Protein AF-R6CJ57-F1 (afdb_monomer)

Secondary structure (DSSP, 8-state):
--GGGGTSTT---SS------------PPPP------HHHHHHHHHHHHHHHHHHHT-SSHHHHHHHTT-TTSHHHHHHHHHHHHTT----HHHHHHHHHHHHHHHHTSTT---THHHHHHHHHHHHH-GGGGGGGGGGGS---TT--HHHHHHHHHHHHHTT---HHHHHHHHHT--TTS-B-SSS-BHHHHHHHHTTSPTT-HHHHHHHHHHHHHHHH-S---HHHHHHHHHHHHHTT--TTT-GGGB-TTS-BHHHHHHTTB-TTSSEESSTTS-EEHHHHHHHHHHHHHHTTSSSSS---SSS------TT-SS-TT-S---HHHHHHHHH-SS--STTHHHHHHHHHHHHHH---HHHHHHHHHHHHHHHHHHHHHHHHHHHHHHHT-SGGG--GGGHHHHHHHHHHHHTS-HHHHHTSTTHHHHHHHHHHHHHHHHHHHHHHHHHHHHHHHHHHHHHHHHHHHHTT--

Structure (mmCIF, N/CA/C/O backbone):
data_AF-R6CJ57-F1
#
_entry.id   AF-R6CJ57-F1
#
loop_
_atom_site.group_PDB
_atom_site.id
_atom_site.type_symbol
_atom_site.label_atom_id
_atom_site.label_alt_id
_atom_site.label_comp_id
_atom_site.label_asym_id
_atom_site.label_entity_id
_atom_site.label_seq_id
_atom_site.pdbx_PDB_ins_code
_atom_site.Cartn_x
_atom_site.Cartn_y
_atom_site.Cartn_z
_atom_site.occupancy
_atom_site.B_iso_or_equiv
_atom_site.auth_seq_id
_atom_site.auth_comp_id
_atom_site.auth_asym_id
_atom_site.auth_atom_id
_atom_site.pdbx_PDB_model_num
ATOM 1 N N . MET A 1 1 ? 43.548 1.171 13.199 1.00 43.72 1 MET A N 1
ATOM 2 C CA . MET A 1 1 ? 42.615 2.238 13.620 1.00 43.72 1 MET A CA 1
ATOM 3 C C . MET A 1 1 ? 42.937 3.503 12.840 1.00 43.72 1 MET A C 1
ATOM 5 O O . MET A 1 1 ? 43.920 4.158 13.150 1.00 43.72 1 MET A O 1
ATOM 9 N N . THR A 1 2 ? 42.106 3.842 11.859 1.00 22.89 2 THR A N 1
ATOM 10 C CA . THR A 1 2 ? 41.830 5.232 11.476 1.00 22.89 2 THR A CA 1
ATOM 11 C C . THR A 1 2 ? 40.309 5.384 11.468 1.00 22.89 2 THR A C 1
ATOM 13 O O . THR A 1 2 ? 39.553 4.530 11.001 1.00 22.89 2 THR A O 1
ATOM 16 N N . PHE A 1 3 ? 39.872 6.419 12.172 1.00 23.36 3 PHE A N 1
ATOM 17 C CA . PHE A 1 3 ? 38.553 6.607 12.779 1.00 23.36 3 PHE A CA 1
ATOM 18 C C . PHE A 1 3 ? 37.442 6.925 11.758 1.00 23.36 3 PHE A C 1
ATOM 20 O O . PHE A 1 3 ? 36.284 7.021 12.134 1.00 23.36 3 PHE A O 1
ATOM 27 N N . ALA A 1 4 ? 37.757 6.994 10.460 1.00 20.59 4 ALA A N 1
ATOM 28 C CA . ALA A 1 4 ? 36.766 7.021 9.378 1.00 20.59 4 ALA A CA 1
ATOM 29 C C . ALA A 1 4 ? 35.834 5.788 9.409 1.00 20.59 4 ALA A C 1
ATOM 31 O O . ALA A 1 4 ? 34.652 5.893 9.102 1.00 20.59 4 ALA A O 1
ATOM 32 N N . SER A 1 5 ? 36.317 4.662 9.951 1.00 23.30 5 SER A N 1
ATOM 33 C CA . SER A 1 5 ? 35.503 3.477 10.295 1.00 23.30 5 SER A CA 1
ATOM 34 C C . SER A 1 5 ? 34.461 3.707 11.409 1.00 23.30 5 SER A C 1
ATOM 36 O O . SER A 1 5 ? 33.632 2.838 11.669 1.00 23.30 5 SER A O 1
ATOM 38 N N . LYS A 1 6 ? 34.481 4.877 12.062 1.00 25.48 6 LYS A N 1
ATOM 39 C CA . LYS A 1 6 ? 33.491 5.350 13.043 1.00 25.48 6 LYS A CA 1
ATOM 40 C C . LYS A 1 6 ? 32.608 6.490 12.509 1.00 25.48 6 LYS A C 1
ATOM 42 O O . LYS A 1 6 ? 31.721 6.913 13.237 1.00 25.48 6 LYS A O 1
ATOM 47 N N . PHE A 1 7 ? 32.817 6.967 11.273 1.00 21.14 7 PHE A N 1
ATOM 48 C CA . PHE A 1 7 ? 32.106 8.131 10.717 1.00 21.14 7 PHE A CA 1
ATOM 49 C C . PHE A 1 7 ? 31.040 7.790 9.660 1.00 21.14 7 PHE A C 1
ATOM 51 O O . PHE A 1 7 ? 30.180 8.619 9.411 1.00 21.14 7 PHE A O 1
ATOM 58 N N . LEU A 1 8 ? 31.018 6.576 9.092 1.00 22.97 8 LEU A N 1
ATOM 59 C CA . LEU A 1 8 ? 29.958 6.175 8.141 1.00 22.97 8 LEU A CA 1
ATOM 60 C C . LEU A 1 8 ? 28.956 5.151 8.696 1.00 22.97 8 LEU A C 1
ATOM 62 O O . LEU A 1 8 ? 27.883 4.969 8.144 1.00 22.97 8 LEU A O 1
ATOM 66 N N . ARG A 1 9 ? 29.209 4.643 9.910 1.00 28.00 9 ARG A N 1
ATOM 67 C CA . ARG A 1 9 ? 28.151 4.130 10.807 1.00 28.00 9 ARG A CA 1
ATOM 68 C C . ARG A 1 9 ? 27.231 5.251 11.332 1.00 28.00 9 ARG A C 1
ATOM 70 O O . ARG A 1 9 ? 26.404 5.014 12.201 1.00 28.00 9 ARG A O 1
ATOM 77 N N . PHE A 1 10 ? 27.419 6.473 10.826 1.00 25.41 10 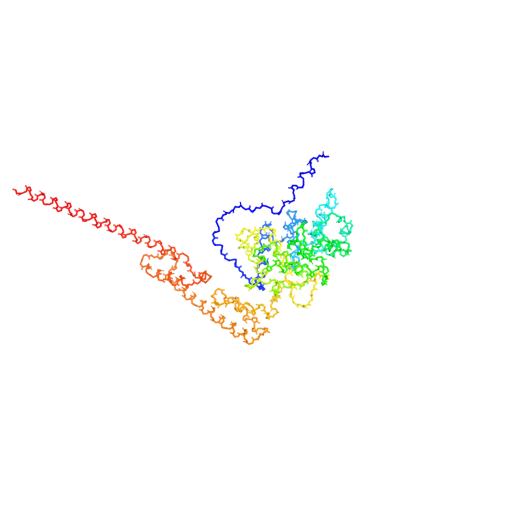PHE A N 1
ATOM 78 C CA . PHE A 1 10 ? 26.680 7.689 11.153 1.00 25.41 10 PHE A CA 1
ATOM 79 C C . PHE A 1 10 ? 25.596 8.029 10.111 1.00 25.41 10 PHE A C 1
ATOM 81 O O . PHE A 1 10 ? 24.883 9.005 10.295 1.00 25.41 10 PHE A O 1
ATOM 88 N N . PHE A 1 11 ? 25.437 7.215 9.058 1.00 23.22 11 PHE A N 1
ATOM 89 C CA . PHE A 1 11 ? 24.311 7.298 8.116 1.00 23.22 11 PHE A CA 1
ATOM 90 C C . PHE A 1 11 ? 23.449 6.020 8.119 1.00 23.22 11 PHE A C 1
ATOM 92 O O . PHE A 1 11 ? 22.852 5.648 7.122 1.00 23.22 11 PHE A O 1
ATOM 99 N N . CYS A 1 12 ? 23.322 5.375 9.285 1.00 24.44 12 CYS A N 1
ATOM 100 C CA . CYS A 1 12 ? 22.203 4.472 9.596 1.00 24.44 12 CYS A CA 1
ATOM 101 C C . CYS A 1 12 ? 20.940 5.260 10.014 1.00 24.44 12 CYS A C 1
ATOM 103 O O . CYS A 1 12 ? 20.243 4.858 10.937 1.00 24.44 12 CYS A O 1
ATOM 105 N N . ALA A 1 13 ? 20.667 6.413 9.401 1.00 23.84 13 ALA A N 1
ATOM 106 C CA . ALA A 1 13 ? 19.527 7.252 9.764 1.00 23.84 13 ALA A CA 1
ATOM 107 C C . ALA A 1 13 ? 19.061 8.077 8.558 1.00 23.84 13 ALA A C 1
ATOM 109 O O . ALA A 1 13 ? 19.409 9.247 8.423 1.00 23.84 13 ALA A O 1
ATOM 110 N N . ALA A 1 14 ? 18.276 7.453 7.680 1.00 25.05 14 ALA A N 1
ATOM 111 C CA . ALA A 1 14 ? 17.313 8.164 6.835 1.00 25.05 14 ALA A CA 1
ATOM 112 C C . ALA A 1 14 ? 15.854 7.797 7.179 1.00 25.05 14 ALA A C 1
ATOM 114 O O . ALA A 1 14 ? 14.934 8.290 6.545 1.00 25.05 14 ALA A O 1
ATOM 115 N N . ALA A 1 15 ? 15.632 7.019 8.242 1.00 27.25 15 ALA A N 1
ATOM 116 C CA . ALA A 1 15 ? 14.338 6.869 8.895 1.00 27.25 15 ALA A CA 1
ATOM 117 C C . ALA A 1 15 ? 14.574 6.847 10.414 1.00 27.25 15 ALA A C 1
ATOM 119 O O . ALA A 1 15 ? 15.474 6.158 10.888 1.00 27.25 15 ALA A O 1
ATOM 120 N N . MET A 1 16 ? 13.791 7.633 11.156 1.00 27.78 16 MET A N 1
ATOM 121 C CA . MET A 1 16 ? 13.865 7.900 12.604 1.00 27.78 16 MET A CA 1
ATOM 122 C C . MET A 1 16 ? 15.003 8.816 13.097 1.00 27.78 16 MET A C 1
ATOM 124 O O . MET A 1 16 ? 16.046 8.344 13.529 1.00 27.78 16 MET A O 1
ATOM 128 N N . VAL A 1 17 ? 14.749 10.136 13.135 1.00 25.55 17 VAL A N 1
ATOM 129 C CA . VAL A 1 17 ? 14.568 10.934 14.377 1.00 25.55 17 VAL A CA 1
ATOM 130 C C . VAL A 1 17 ? 13.922 12.283 14.008 1.00 25.55 17 VAL A C 1
ATOM 132 O O . VAL A 1 17 ? 14.612 13.207 13.597 1.00 25.55 17 VAL A O 1
ATOM 135 N N . PHE A 1 18 ? 12.616 12.418 14.249 1.00 25.88 18 PHE A N 1
ATOM 136 C CA . PHE A 1 18 ? 11.999 13.635 14.798 1.00 25.88 18 PHE A CA 1
ATOM 137 C C . PHE A 1 18 ? 10.789 13.217 15.650 1.00 25.88 18 PHE A C 1
ATOM 139 O O . PHE A 1 18 ? 9.638 13.377 15.272 1.00 25.88 18 PHE A O 1
ATOM 146 N N . MET A 1 19 ? 11.060 12.665 16.836 1.00 29.03 19 MET A N 1
ATOM 147 C CA . MET A 1 19 ? 10.123 12.780 17.956 1.00 29.03 19 MET A CA 1
ATOM 148 C C . MET A 1 19 ? 10.571 13.942 18.843 1.00 29.03 19 MET A C 1
ATOM 150 O O . MET A 1 19 ? 11.764 14.094 19.107 1.00 29.03 19 MET A O 1
ATOM 154 N N . LEU A 1 20 ? 9.581 14.681 19.352 1.00 28.78 20 LEU A N 1
ATOM 155 C CA . LEU A 1 20 ? 9.639 15.790 20.317 1.00 28.78 20 LEU A CA 1
ATOM 156 C C . LEU A 1 20 ? 9.792 17.202 19.733 1.00 28.78 20 LEU A C 1
ATOM 158 O O . LEU A 1 20 ? 10.731 17.931 20.043 1.00 28.78 20 LEU A O 1
ATOM 162 N N . VAL A 1 21 ? 8.723 17.674 19.093 1.00 27.09 21 VAL A N 1
ATOM 163 C CA . VAL A 1 21 ? 8.096 18.912 19.574 1.00 27.09 21 VAL A CA 1
ATOM 164 C C . VAL A 1 21 ? 6.660 18.569 19.938 1.00 27.09 21 VAL A C 1
ATOM 166 O O . VAL A 1 21 ? 5.806 18.413 19.075 1.00 27.09 21 VAL A O 1
ATOM 169 N N . GLY A 1 22 ? 6.404 18.417 21.239 1.00 30.75 22 GLY A N 1
ATOM 170 C CA . GLY A 1 22 ? 5.052 18.420 21.780 1.00 30.75 22 GLY A CA 1
ATOM 171 C C . GLY A 1 22 ? 4.423 19.790 21.545 1.00 30.75 22 GLY A C 1
ATOM 172 O O . GLY A 1 22 ? 4.471 20.658 22.414 1.00 30.75 22 GLY A O 1
ATOM 173 N N . GLY A 1 23 ? 3.870 19.988 20.351 1.00 26.58 23 GLY A N 1
ATOM 174 C CA . GLY A 1 23 ? 2.795 20.937 20.128 1.00 26.58 23 GLY A CA 1
ATOM 175 C C . GLY A 1 23 ? 1.557 20.390 20.824 1.00 26.58 23 GLY A C 1
ATOM 176 O O . GLY A 1 23 ? 1.315 19.185 20.807 1.00 26.58 23 GLY A O 1
ATOM 177 N N . LEU A 1 24 ? 0.825 21.256 21.522 1.00 26.92 24 LEU A N 1
ATOM 178 C CA . LEU A 1 24 ? -0.419 20.891 22.185 1.00 26.92 24 LEU A CA 1
ATOM 179 C C . LEU A 1 24 ? -1.274 20.039 21.239 1.00 26.92 24 LEU A C 1
ATOM 181 O O . LEU A 1 24 ? -1.571 20.498 20.138 1.00 26.92 24 LEU A O 1
ATOM 185 N N . LYS A 1 25 ? -1.700 18.849 21.691 1.00 33.19 25 LYS A N 1
ATOM 186 C CA . LYS A 1 25 ? -2.840 18.138 21.105 1.00 33.19 25 LYS A CA 1
ATOM 187 C C . LYS A 1 25 ? -4.046 19.080 21.192 1.00 33.19 25 LYS A C 1
ATOM 189 O O . LYS A 1 25 ? -4.778 19.086 22.181 1.00 33.19 25 LYS A O 1
ATOM 194 N N . ALA A 1 26 ? -4.218 19.924 20.174 1.00 31.92 26 ALA A N 1
ATOM 195 C CA . ALA A 1 26 ? -5.546 20.248 19.697 1.00 31.92 26 ALA A CA 1
ATOM 196 C C . ALA A 1 26 ? -6.227 18.895 19.484 1.00 31.92 26 ALA A C 1
ATOM 198 O O . ALA A 1 26 ? -5.582 17.971 18.994 1.00 31.92 26 ALA A O 1
ATOM 199 N N . SER A 1 27 ? -7.449 18.745 19.986 1.00 36.41 27 SER A N 1
ATOM 200 C CA . SER A 1 27 ? -8.260 17.546 19.784 1.00 36.41 27 SER A CA 1
ATOM 201 C C . SER A 1 27 ? -8.202 17.190 18.301 1.00 36.41 27 SER A C 1
ATOM 203 O O . SER A 1 27 ? -8.811 17.902 17.509 1.00 36.41 27 SER A O 1
ATOM 205 N N . ALA A 1 28 ? -7.395 16.191 17.935 1.00 41.31 28 ALA A N 1
ATOM 206 C CA . ALA A 1 28 ? -7.261 15.772 16.554 1.00 41.31 28 ALA A CA 1
ATOM 207 C C . ALA A 1 28 ? -8.628 15.231 16.152 1.00 41.31 28 ALA A C 1
ATOM 209 O O . ALA A 1 28 ? -9.191 14.387 16.852 1.00 41.31 28 ALA A O 1
ATOM 210 N N . GLU A 1 29 ? -9.193 15.820 15.110 1.00 51.41 29 GLU A N 1
ATOM 211 C CA . GLU A 1 29 ? -10.363 15.290 14.427 1.00 51.41 29 GLU A CA 1
ATOM 212 C C . GLU A 1 29 ? -10.039 13.839 14.051 1.00 51.41 29 GLU A C 1
ATOM 214 O O . GLU A 1 29 ? -8.925 13.561 13.592 1.00 51.41 29 GLU A O 1
ATOM 219 N N . GLU A 1 30 ? -10.941 12.900 14.353 1.00 55.31 30 GLU A N 1
ATOM 220 C CA . GLU A 1 30 ? -10.708 11.502 13.986 1.00 55.31 30 GLU A CA 1
ATOM 221 C C . GLU A 1 30 ? -10.500 11.420 12.468 1.00 55.31 30 GLU A C 1
ATOM 223 O O . GLU A 1 30 ? -11.220 12.099 11.730 1.00 55.31 30 GLU A O 1
ATOM 228 N N . PRO A 1 31 ? -9.520 10.629 11.985 1.00 63.84 31 PRO A N 1
ATOM 229 C CA . PRO A 1 31 ? -9.289 10.490 10.560 1.00 63.84 31 PRO A CA 1
ATOM 230 C C . PRO A 1 31 ? -10.565 10.076 9.859 1.00 63.84 31 PRO A C 1
ATOM 232 O O . PRO A 1 31 ? -11.190 9.093 10.261 1.00 63.84 31 PRO A O 1
ATOM 235 N N . LYS A 1 32 ? -10.937 10.793 8.797 1.00 66.50 32 LYS A N 1
ATOM 236 C CA . LYS A 1 32 ? -12.027 10.345 7.939 1.00 66.50 32 LYS A CA 1
ATOM 237 C C . LYS A 1 32 ? -11.621 8.989 7.358 1.00 66.50 32 LYS A C 1
ATOM 239 O O . LYS A 1 32 ? -10.643 8.889 6.619 1.00 66.50 32 LYS A O 1
ATOM 244 N N . ARG A 1 33 ? -12.329 7.934 7.758 1.00 77.12 33 ARG A N 1
ATOM 245 C CA . ARG A 1 33 ? -12.137 6.573 7.252 1.00 77.12 33 ARG A CA 1
ATOM 246 C C . ARG A 1 33 ? -13.211 6.327 6.207 1.00 77.12 33 ARG A C 1
ATOM 248 O O . ARG A 1 33 ? -14.396 6.336 6.530 1.00 77.12 33 ARG A O 1
ATOM 255 N N . GLU A 1 34 ? -12.796 6.165 4.959 1.00 66.81 34 GLU A N 1
ATOM 256 C CA . GLU A 1 34 ? -13.697 5.838 3.859 1.00 66.81 34 GLU A CA 1
ATOM 257 C C . GLU A 1 34 ? -13.433 4.415 3.385 1.00 66.81 34 GLU A C 1
ATOM 259 O O . GLU A 1 34 ? -12.290 4.042 3.115 1.00 66.81 34 GLU A O 1
ATOM 264 N N . LEU A 1 35 ? -14.506 3.633 3.281 1.00 70.38 35 LEU A N 1
ATOM 265 C CA . LEU A 1 35 ? -14.483 2.294 2.713 1.00 70.38 35 LEU A CA 1
ATOM 266 C C . LEU A 1 35 ? -13.872 2.330 1.306 1.00 70.38 35 LEU A C 1
ATOM 268 O O . LEU A 1 35 ? -14.290 3.129 0.475 1.00 70.38 35 LEU A O 1
ATOM 272 N N . LEU A 1 36 ? -12.938 1.428 0.997 1.00 72.06 36 LEU A N 1
ATOM 273 C CA . LEU A 1 36 ? -12.401 1.318 -0.362 1.00 72.06 36 LEU A CA 1
ATOM 274 C C . LEU A 1 36 ? -13.458 0.707 -1.301 1.00 72.06 36 LEU A C 1
ATOM 276 O O . LEU A 1 36 ? -13.561 -0.510 -1.434 1.00 72.06 36 LEU A O 1
ATOM 280 N N . THR A 1 37 ? -14.253 1.557 -1.946 1.00 69.81 37 THR A N 1
ATOM 281 C CA . THR A 1 37 ? -15.163 1.190 -3.042 1.00 69.81 37 THR A CA 1
ATOM 282 C C . THR A 1 37 ? -14.465 1.343 -4.395 1.00 69.81 37 THR A C 1
ATOM 284 O O . THR A 1 37 ? -13.387 1.928 -4.472 1.00 69.81 37 THR A O 1
ATOM 287 N N . ALA A 1 38 ? -15.068 0.874 -5.495 1.00 67.69 38 ALA A N 1
ATOM 288 C CA . ALA A 1 38 ? -14.519 1.134 -6.832 1.00 67.69 38 ALA A CA 1
ATOM 289 C C . ALA A 1 38 ? -14.409 2.628 -7.165 1.00 67.69 38 ALA A C 1
ATOM 291 O O . ALA A 1 38 ? -13.430 3.028 -7.791 1.00 67.69 38 ALA A O 1
ATOM 292 N N . GLU A 1 39 ? -15.386 3.440 -6.756 1.00 68.88 39 GLU A N 1
ATOM 293 C CA . GLU A 1 39 ? -15.376 4.884 -7.013 1.00 68.88 39 GLU A CA 1
ATOM 294 C C . GLU A 1 39 ? -14.254 5.565 -6.228 1.00 68.88 39 GLU A C 1
ATOM 296 O O . GLU A 1 39 ? -13.436 6.264 -6.823 1.00 68.88 39 GLU A O 1
ATOM 301 N N . ILE A 1 40 ? -14.146 5.269 -4.927 1.00 78.12 40 ILE A N 1
ATOM 302 C CA . ILE A 1 40 ? -13.084 5.806 -4.065 1.00 78.12 40 ILE A CA 1
ATOM 303 C C . ILE A 1 40 ? -11.714 5.336 -4.549 1.00 78.12 40 ILE A C 1
ATOM 305 O O . ILE A 1 40 ? -10.802 6.141 -4.685 1.00 78.12 40 ILE A O 1
ATOM 309 N N . TYR A 1 41 ? -11.573 4.057 -4.896 1.00 82.38 41 TYR A N 1
ATOM 310 C CA . TYR A 1 41 ? -10.352 3.516 -5.482 1.00 82.38 41 TYR A CA 1
ATOM 311 C C . TYR A 1 41 ? -9.923 4.290 -6.738 1.00 82.38 41 TYR A C 1
ATOM 313 O O . TYR A 1 41 ? -8.786 4.757 -6.823 1.00 82.38 41 TYR A O 1
ATOM 321 N N . GLN A 1 42 ? -10.831 4.437 -7.711 1.00 77.62 42 GLN A N 1
ATOM 322 C CA . GLN A 1 42 ? -10.543 5.133 -8.965 1.00 77.62 42 GLN A CA 1
ATOM 323 C C . GLN A 1 42 ? -10.194 6.597 -8.706 1.00 77.62 42 GLN A C 1
ATOM 325 O O . GLN A 1 42 ? -9.211 7.102 -9.250 1.00 77.62 42 GLN A O 1
ATOM 330 N N . GLU A 1 43 ? -10.964 7.277 -7.859 1.00 83.25 43 GLU A N 1
ATOM 331 C CA . GLU A 1 43 ? -10.717 8.667 -7.501 1.00 83.25 43 GLU A CA 1
ATOM 332 C C . GLU A 1 43 ? -9.353 8.834 -6.820 1.00 83.25 43 GLU A C 1
ATOM 334 O O . GLU A 1 43 ? -8.577 9.708 -7.214 1.00 83.25 43 GLU A O 1
ATOM 339 N N . SER A 1 44 ? -9.026 7.977 -5.852 1.00 90.50 44 SER A N 1
ATOM 340 C CA . SER A 1 44 ? -7.766 8.026 -5.113 1.00 90.50 44 SER A CA 1
ATOM 341 C C . SER A 1 44 ? -6.555 7.769 -6.003 1.00 90.50 44 SER A C 1
ATOM 343 O O . SER A 1 44 ? -5.588 8.531 -5.931 1.00 90.50 44 SER A O 1
ATOM 345 N N . VAL A 1 45 ? -6.611 6.766 -6.886 1.00 89.31 45 VAL A N 1
ATOM 346 C CA . VAL A 1 45 ? -5.544 6.487 -7.862 1.00 89.31 45 VAL A CA 1
ATOM 347 C C . VAL A 1 45 ? -5.346 7.676 -8.806 1.00 89.31 45 VAL A C 1
ATOM 349 O O . VAL A 1 45 ? -4.223 8.148 -8.988 1.00 89.31 45 VAL A O 1
ATOM 352 N N . GLN A 1 46 ? -6.430 8.221 -9.369 1.00 89.56 46 GLN A N 1
ATOM 353 C CA . GLN A 1 46 ? -6.347 9.358 -10.293 1.00 89.56 46 GLN A CA 1
ATOM 354 C C . GLN A 1 46 ? -5.826 10.627 -9.612 1.00 89.56 46 GLN A C 1
ATOM 356 O O . GLN A 1 46 ? -5.055 11.381 -10.211 1.00 89.56 46 GLN A O 1
ATOM 361 N N . LYS A 1 47 ? -6.210 10.866 -8.355 1.00 96.31 47 LYS A N 1
ATOM 362 C CA . LYS A 1 47 ? -5.682 11.960 -7.533 1.00 96.31 47 LYS A CA 1
ATOM 363 C C . LYS A 1 47 ? -4.169 11.841 -7.336 1.00 96.31 47 LYS A C 1
ATOM 365 O O . LYS A 1 47 ? -3.473 12.823 -7.588 1.00 96.31 47 LYS A O 1
ATOM 370 N N . ALA A 1 48 ? -3.665 10.658 -6.982 1.00 97.38 48 ALA A N 1
ATOM 371 C CA . ALA A 1 48 ? -2.235 10.427 -6.769 1.00 97.38 48 ALA A CA 1
ATOM 372 C C . ALA A 1 48 ? -1.414 10.570 -8.063 1.00 97.38 48 ALA A C 1
ATOM 374 O O . ALA A 1 48 ? -0.406 11.276 -8.081 1.00 97.38 48 ALA A O 1
ATOM 375 N N . LEU A 1 49 ? -1.886 9.994 -9.175 1.00 94.44 49 LEU A N 1
ATOM 376 C CA . LEU A 1 49 ? -1.250 10.159 -10.490 1.00 94.44 49 LEU A CA 1
ATOM 377 C C . LEU A 1 49 ? -1.211 11.632 -10.914 1.00 94.44 49 LEU A C 1
ATOM 379 O O . LEU A 1 49 ? -0.184 12.144 -11.358 1.00 94.44 49 LEU A O 1
ATOM 383 N N . LYS A 1 50 ? -2.330 12.349 -10.753 1.00 97.00 50 LYS A N 1
ATOM 384 C CA . LYS A 1 50 ? -2.420 13.777 -11.078 1.00 97.00 50 LYS A CA 1
ATOM 385 C C . LYS A 1 50 ? -1.509 14.625 -10.194 1.00 97.00 50 LYS A C 1
ATOM 387 O O . LYS A 1 50 ? -0.974 15.627 -10.675 1.00 97.00 50 LYS A O 1
ATOM 392 N N . TRP A 1 51 ? -1.358 14.255 -8.926 1.00 98.19 51 TRP A N 1
ATOM 393 C CA . TRP A 1 51 ? -0.458 14.925 -7.998 1.00 98.19 51 TRP A CA 1
ATOM 394 C C . TRP A 1 51 ? 0.992 14.857 -8.494 1.00 98.19 51 TRP A C 1
ATOM 396 O O . TRP A 1 51 ? 1.625 15.905 -8.650 1.00 98.19 51 TRP A O 1
ATOM 406 N N . GLU A 1 52 ? 1.474 13.667 -8.864 1.00 97.56 52 GLU A N 1
ATOM 407 C CA . GLU A 1 52 ? 2.846 13.497 -9.358 1.00 97.56 52 GLU A CA 1
ATOM 408 C C . GLU A 1 52 ? 3.044 14.139 -10.743 1.00 97.56 52 GLU A C 1
ATOM 410 O O . GLU A 1 52 ? 3.988 14.902 -10.945 1.00 97.56 52 GLU A O 1
ATOM 415 N N . ARG A 1 53 ? 2.096 13.971 -11.676 1.00 97.25 53 ARG A N 1
ATOM 416 C CA . ARG A 1 53 ? 2.113 14.644 -12.996 1.00 97.25 53 ARG A CA 1
ATOM 417 C C . ARG A 1 53 ? 2.223 16.164 -12.870 1.00 97.25 53 ARG A C 1
ATOM 419 O O . ARG A 1 53 ? 3.018 16.817 -13.551 1.00 97.25 53 ARG A O 1
ATOM 426 N N . LYS A 1 54 ? 1.469 16.753 -11.934 1.00 97.69 54 LYS A N 1
ATOM 427 C CA . LYS A 1 54 ? 1.533 18.190 -11.631 1.00 97.69 54 LYS A CA 1
ATOM 428 C C . LYS A 1 54 ? 2.895 18.596 -11.067 1.00 97.69 54 LYS A C 1
ATOM 430 O O . LYS A 1 54 ? 3.378 19.672 -11.419 1.00 97.69 54 LYS A O 1
ATOM 435 N N . LYS A 1 55 ? 3.493 17.777 -10.198 1.00 96.31 55 LYS A N 1
ATOM 436 C CA . LYS A 1 55 ? 4.826 18.014 -9.628 1.00 96.31 55 LYS A CA 1
ATOM 437 C C . LYS A 1 55 ? 5.916 17.960 -10.703 1.00 96.31 55 LYS A C 1
ATOM 439 O O . LYS A 1 55 ? 6.765 18.849 -10.731 1.00 96.31 55 LYS A O 1
ATOM 444 N N . LEU A 1 56 ? 5.852 16.991 -11.617 1.00 96.38 56 LEU A N 1
ATOM 445 C CA . LEU A 1 56 ? 6.784 16.864 -12.743 1.00 96.38 56 LEU A CA 1
ATOM 446 C C . LEU A 1 56 ? 6.582 17.960 -13.802 1.00 96.38 56 LEU A C 1
ATOM 448 O O . LEU A 1 56 ? 7.543 18.341 -14.471 1.00 96.38 56 LEU A O 1
ATOM 452 N N . ALA A 1 57 ? 5.358 18.490 -13.913 1.00 97.31 57 ALA A N 1
ATOM 453 C CA . ALA A 1 57 ? 4.874 19.343 -15.001 1.00 97.31 57 ALA A CA 1
ATOM 454 C C . ALA A 1 57 ? 4.813 18.624 -16.365 1.00 97.31 57 ALA A C 1
ATOM 456 O O . ALA A 1 57 ? 5.080 19.230 -17.404 1.00 97.31 57 ALA A O 1
ATOM 457 N N . PHE A 1 58 ? 4.426 17.345 -16.343 1.00 96.69 58 PHE A N 1
ATOM 458 C CA . PHE A 1 58 ? 4.226 16.490 -17.516 1.00 96.69 58 PHE A CA 1
ATOM 459 C C . PHE A 1 58 ? 2.921 15.703 -17.378 1.00 96.69 58 PHE A C 1
ATOM 461 O O . PHE A 1 58 ? 2.540 15.322 -16.274 1.00 96.69 58 PHE A O 1
ATOM 468 N N . ASP A 1 59 ? 2.242 15.458 -18.500 1.00 93.06 59 ASP A N 1
ATOM 469 C CA . ASP A 1 59 ? 1.054 14.594 -18.523 1.00 93.06 59 ASP A CA 1
ATOM 470 C C . ASP A 1 59 ? 1.435 13.104 -18.467 1.00 93.06 59 ASP A C 1
ATOM 472 O O . ASP A 1 59 ? 0.713 12.315 -17.865 1.00 93.06 59 ASP A O 1
ATOM 476 N N . SER A 1 60 ? 2.573 12.743 -19.066 1.00 96.25 60 SER A N 1
ATOM 477 C CA . SER A 1 60 ? 3.203 11.421 -18.983 1.00 96.25 60 SER A CA 1
ATOM 478 C C . SER A 1 60 ? 4.137 11.374 -17.771 1.00 96.25 60 SER A C 1
ATOM 480 O O . SER A 1 60 ? 4.943 12.291 -17.569 1.00 96.25 60 SER A O 1
ATOM 482 N N . LEU A 1 61 ? 4.023 10.322 -16.957 1.00 96.06 61 LEU A N 1
ATOM 483 C CA . LEU A 1 61 ? 4.941 10.100 -15.844 1.00 96.06 61 LEU A CA 1
ATOM 484 C C . LEU A 1 61 ? 6.304 9.662 -16.374 1.00 96.06 61 LEU A C 1
ATOM 486 O O . LEU A 1 61 ? 7.313 10.240 -15.965 1.00 96.06 61 LEU A O 1
ATOM 490 N N . CYS A 1 62 ? 6.348 8.725 -17.326 1.00 97.06 62 CYS A N 1
ATOM 491 C CA . CYS A 1 62 ? 7.606 8.270 -17.922 1.00 97.06 62 CYS A CA 1
ATOM 492 C C . CYS A 1 62 ? 8.400 9.425 -18.548 1.00 97.06 62 CYS A C 1
ATOM 494 O O . CYS A 1 62 ? 9.573 9.597 -18.213 1.00 97.06 62 CYS A O 1
ATOM 496 N N . ASP A 1 63 ? 7.781 10.265 -19.385 1.00 97.38 63 ASP A N 1
ATOM 497 C CA . ASP A 1 63 ? 8.450 11.418 -20.002 1.00 97.38 63 ASP A CA 1
ATOM 498 C C . ASP A 1 63 ? 8.925 12.422 -18.948 1.00 97.38 63 ASP A C 1
ATOM 500 O O . ASP A 1 63 ? 10.027 12.963 -19.060 1.00 97.38 63 ASP A O 1
ATOM 504 N N . GLY A 1 64 ? 8.118 12.662 -17.909 1.00 97.81 64 GLY A N 1
ATOM 505 C CA . GLY A 1 64 ? 8.490 13.542 -16.807 1.00 97.81 64 GLY A CA 1
ATOM 506 C C . GLY A 1 64 ? 9.706 13.022 -16.045 1.00 97.81 64 GLY A C 1
ATOM 507 O O . GLY A 1 64 ? 10.677 13.755 -15.850 1.00 97.81 64 GLY A O 1
ATOM 508 N N . PHE A 1 65 ? 9.702 11.747 -15.661 1.00 98.19 65 PHE A N 1
ATOM 509 C CA . PHE A 1 65 ? 10.830 11.132 -14.969 1.00 98.19 65 PHE A CA 1
ATOM 510 C C . PHE A 1 65 ? 12.084 11.079 -15.841 1.00 98.19 65 PHE A C 1
ATOM 512 O O . PHE A 1 65 ? 13.173 11.371 -15.350 1.00 98.19 65 PHE A O 1
ATOM 519 N N . LEU A 1 66 ? 11.955 10.781 -17.135 1.00 97.94 66 LEU A N 1
ATOM 520 C CA . LEU A 1 66 ? 13.070 10.819 -18.081 1.00 97.94 66 LEU A CA 1
ATOM 521 C C . LEU A 1 66 ? 13.641 12.237 -18.227 1.00 97.94 66 LEU A C 1
ATOM 523 O O . LEU A 1 66 ? 14.858 12.421 -18.189 1.00 97.94 66 LEU A O 1
ATOM 527 N N . ALA A 1 67 ? 12.783 13.255 -18.341 1.00 97.50 67 ALA A N 1
ATOM 528 C CA . ALA A 1 67 ? 13.200 14.652 -18.472 1.00 97.50 67 ALA A CA 1
ATOM 529 C C . ALA A 1 67 ? 13.932 15.186 -17.228 1.00 97.50 67 ALA A C 1
ATOM 531 O O . ALA A 1 67 ? 14.779 16.075 -17.354 1.00 97.50 67 ALA A O 1
ATOM 532 N N . HIS A 1 68 ? 13.621 14.642 -16.049 1.00 97.19 68 HIS A N 1
ATOM 533 C CA . HIS A 1 68 ? 14.231 15.017 -14.768 1.00 97.19 68 HIS A CA 1
ATOM 534 C C . HIS A 1 68 ? 15.324 14.045 -14.286 1.00 97.19 68 HIS A C 1
ATOM 536 O O . HIS A 1 68 ? 15.825 14.216 -13.178 1.00 97.19 68 HIS A O 1
ATOM 542 N N . ASP A 1 69 ? 15.729 13.069 -15.108 1.00 95.88 69 ASP A N 1
ATOM 543 C CA . ASP A 1 69 ? 16.738 12.041 -14.784 1.00 95.88 69 ASP A CA 1
ATOM 544 C C . ASP A 1 69 ? 16.390 11.179 -13.548 1.00 95.88 69 ASP A C 1
ATOM 546 O O . ASP A 1 69 ? 17.254 10.792 -12.763 1.00 95.88 69 ASP A O 1
ATOM 550 N N . LEU A 1 70 ? 15.100 10.885 -13.372 1.00 95.88 70 LEU A N 1
ATOM 551 C CA . LEU A 1 70 ? 14.552 10.112 -12.253 1.00 95.88 70 LEU A CA 1
ATOM 552 C C . LEU A 1 70 ? 14.340 8.624 -12.575 1.00 95.88 70 LEU A C 1
ATOM 554 O O . LEU A 1 70 ? 14.017 7.857 -11.667 1.00 95.88 70 LEU A O 1
ATOM 558 N N . ALA A 1 71 ? 14.546 8.191 -13.821 1.00 95.19 71 ALA A N 1
ATOM 559 C CA . ALA A 1 71 ? 14.568 6.766 -14.155 1.00 95.19 71 ALA A CA 1
ATOM 560 C C . ALA A 1 71 ? 15.692 6.047 -13.389 1.00 95.19 71 ALA A C 1
ATOM 562 O O . ALA A 1 71 ? 16.821 6.541 -13.308 1.00 95.19 71 ALA A O 1
ATOM 563 N N . GLY A 1 72 ? 15.366 4.903 -12.794 1.00 89.56 72 GLY A N 1
ATOM 564 C CA . GLY A 1 72 ? 16.242 4.120 -11.929 1.00 89.56 72 GLY A CA 1
ATOM 565 C C . GLY A 1 72 ? 16.305 4.598 -10.470 1.00 89.56 72 GLY A C 1
ATOM 566 O O . GLY A 1 72 ? 16.884 3.934 -9.603 1.00 89.56 72 GLY A O 1
ATOM 567 N N . THR A 1 73 ? 15.688 5.739 -10.151 1.00 92.94 73 THR A N 1
ATOM 568 C CA . THR A 1 73 ? 15.590 6.248 -8.774 1.00 92.94 73 THR A CA 1
ATOM 569 C C . THR A 1 73 ? 14.349 5.702 -8.079 1.00 92.94 73 THR A C 1
ATOM 571 O O . THR A 1 73 ? 13.372 5.351 -8.736 1.00 92.94 73 THR A O 1
ATOM 574 N N . SER A 1 74 ? 14.363 5.659 -6.739 1.00 89.44 74 SER A N 1
ATOM 575 C CA . SER A 1 74 ? 13.209 5.176 -5.961 1.00 89.44 74 SER A CA 1
ATOM 576 C C . SER A 1 74 ? 11.921 5.894 -6.344 1.00 89.44 74 SER A C 1
ATOM 578 O O . SER A 1 74 ? 10.910 5.243 -6.555 1.00 89.44 74 SER A O 1
ATOM 580 N N . GLU A 1 75 ? 11.969 7.216 -6.468 1.00 91.12 75 GLU A N 1
ATOM 581 C CA . GLU A 1 75 ? 10.804 8.015 -6.834 1.00 91.12 75 GLU A CA 1
ATOM 582 C C . GLU A 1 75 ? 10.239 7.603 -8.196 1.00 91.12 75 GLU A C 1
ATOM 584 O O . GLU A 1 75 ? 9.079 7.211 -8.277 1.00 91.12 75 GLU A O 1
ATOM 589 N N . GLY A 1 76 ? 11.067 7.621 -9.245 1.00 93.44 76 GLY A N 1
ATOM 590 C CA . GLY A 1 76 ? 10.615 7.286 -10.592 1.00 93.44 76 GLY A CA 1
ATOM 591 C C . GLY A 1 76 ? 10.073 5.861 -10.691 1.00 93.44 76 GLY A C 1
ATOM 592 O O . GLY A 1 76 ? 8.962 5.657 -11.180 1.00 93.44 76 GLY A O 1
ATOM 593 N N . ASP A 1 77 ? 10.838 4.876 -10.220 1.00 93.44 77 ASP A N 1
ATOM 594 C CA . ASP A 1 77 ? 10.502 3.481 -10.499 1.00 93.44 77 ASP A CA 1
ATOM 595 C C . ASP A 1 77 ? 9.251 3.040 -9.729 1.00 93.44 77 ASP A C 1
ATOM 597 O O . ASP A 1 77 ? 8.468 2.272 -10.268 1.00 93.44 77 ASP A O 1
ATOM 601 N N . TRP A 1 78 ? 9.016 3.512 -8.496 1.00 93.12 78 TRP A N 1
ATOM 602 C CA . TRP A 1 78 ? 7.803 3.145 -7.749 1.00 93.12 78 TRP A CA 1
ATOM 603 C C . TRP A 1 78 ? 6.528 3.641 -8.440 1.00 93.12 78 TRP A C 1
ATOM 605 O O . TRP A 1 78 ? 5.554 2.893 -8.542 1.00 93.12 78 TRP A O 1
ATOM 615 N N . PHE A 1 79 ? 6.543 4.873 -8.958 1.00 94.75 79 PHE A N 1
ATOM 616 C CA . PHE A 1 79 ? 5.423 5.405 -9.732 1.00 94.75 79 PHE A CA 1
ATOM 617 C C . PHE A 1 79 ? 5.219 4.642 -11.041 1.00 94.75 79 PHE A C 1
ATOM 619 O O . PHE A 1 79 ? 4.083 4.301 -11.357 1.00 94.75 79 PHE A O 1
ATOM 626 N N . VAL A 1 80 ? 6.294 4.329 -11.771 1.00 91.00 80 VAL A N 1
ATOM 627 C CA . VAL A 1 80 ? 6.203 3.574 -13.031 1.00 91.00 80 VAL A CA 1
ATOM 628 C C . VAL A 1 80 ? 5.751 2.136 -12.802 1.00 91.00 80 VAL A C 1
ATOM 630 O O . VAL A 1 80 ? 4.910 1.644 -13.548 1.00 91.00 80 VAL A O 1
ATOM 633 N N . LEU A 1 81 ? 6.228 1.473 -11.743 1.00 85.19 81 LEU A N 1
ATOM 634 C CA . LEU A 1 81 ? 5.727 0.161 -11.336 1.00 85.19 81 LEU A CA 1
ATOM 635 C C . LEU A 1 81 ? 4.215 0.218 -11.126 1.00 85.19 81 LEU A C 1
ATOM 637 O O . LEU A 1 81 ? 3.488 -0.578 -11.714 1.00 85.19 81 LEU A O 1
ATOM 641 N N . ALA A 1 82 ? 3.739 1.182 -10.336 1.00 88.06 82 ALA A N 1
ATOM 642 C CA . ALA A 1 82 ? 2.319 1.335 -10.066 1.00 88.06 82 ALA A CA 1
ATOM 643 C C . ALA A 1 82 ? 1.513 1.667 -11.332 1.00 88.06 82 ALA A C 1
ATOM 645 O O . ALA A 1 82 ? 0.485 1.048 -11.572 1.00 88.06 82 ALA A O 1
ATOM 646 N N . GLU A 1 83 ? 1.974 2.598 -12.167 1.00 86.31 83 GLU A N 1
ATOM 647 C CA . GLU A 1 83 ? 1.306 2.975 -13.418 1.00 86.31 83 GLU A CA 1
ATOM 648 C C . GLU A 1 83 ? 1.202 1.791 -14.389 1.00 86.31 83 GLU A C 1
ATOM 650 O O . GLU A 1 83 ? 0.150 1.560 -14.984 1.00 86.31 83 GLU A O 1
ATOM 655 N N . ARG A 1 84 ? 2.261 0.981 -14.468 1.00 82.31 84 ARG A N 1
ATOM 656 C CA . ARG A 1 84 ? 2.301 -0.205 -15.314 1.00 82.31 84 ARG A CA 1
ATOM 657 C C . ARG A 1 84 ? 1.401 -1.321 -14.795 1.00 82.31 84 ARG A C 1
ATOM 659 O O . ARG A 1 84 ? 0.720 -1.967 -15.587 1.00 82.31 84 ARG A O 1
ATOM 666 N N . VAL A 1 85 ? 1.361 -1.521 -13.474 1.00 76.38 85 VAL A N 1
ATOM 667 C CA . VAL A 1 85 ? 0.376 -2.389 -12.808 1.00 76.38 85 VAL A CA 1
ATOM 668 C C . VAL A 1 85 ? -1.051 -1.936 -13.127 1.00 76.38 85 VAL A C 1
ATOM 670 O O . VAL A 1 85 ? -1.931 -2.770 -13.327 1.00 76.38 85 VAL A O 1
ATOM 673 N N . LEU A 1 86 ? -1.263 -0.621 -13.169 1.00 77.50 86 LEU A N 1
ATOM 674 C CA . LEU A 1 86 ? -2.530 0.017 -13.495 1.00 77.50 86 LEU A CA 1
ATOM 675 C C . LEU A 1 86 ? -2.842 0.010 -15.005 1.00 77.50 86 LEU A C 1
ATOM 677 O O . LEU A 1 86 ? -3.792 0.674 -15.397 1.00 77.50 86 LEU A O 1
ATOM 681 N N . ASP A 1 87 ? -2.064 -0.688 -15.840 1.00 76.00 87 ASP A N 1
ATOM 682 C CA . ASP A 1 87 ? -2.254 -0.805 -17.298 1.00 76.00 87 ASP A CA 1
ATOM 683 C C . ASP A 1 87 ? -2.542 0.538 -18.000 1.00 76.00 87 ASP A C 1
ATOM 685 O O . ASP A 1 87 ? -3.407 0.655 -18.866 1.00 76.00 87 ASP A O 1
ATOM 689 N N . ILE A 1 88 ? -1.850 1.592 -17.571 1.00 81.75 88 ILE A N 1
ATOM 690 C CA . ILE A 1 88 ? -1.931 2.915 -18.190 1.00 81.75 88 ILE A CA 1
ATOM 691 C C . ILE A 1 88 ? -0.917 2.958 -19.331 1.00 81.75 88 ILE A C 1
ATOM 693 O O . ILE A 1 88 ? 0.231 2.595 -19.140 1.00 81.75 88 ILE A O 1
ATOM 697 N N . ASP A 1 89 ? -1.306 3.423 -20.516 1.00 85.25 89 ASP A N 1
ATOM 698 C CA . ASP A 1 89 ? -0.345 3.623 -21.606 1.00 85.25 89 ASP A CA 1
ATOM 699 C C . ASP A 1 89 ? 0.608 4.790 -21.283 1.00 85.25 89 ASP A C 1
ATOM 701 O O . ASP A 1 89 ? 0.159 5.924 -21.083 1.00 85.25 89 ASP A O 1
ATOM 705 N N . ASP A 1 90 ? 1.920 4.536 -21.301 1.00 92.19 90 ASP A N 1
ATOM 706 C CA . ASP A 1 90 ? 2.964 5.562 -21.186 1.00 92.19 90 ASP A CA 1
ATOM 707 C C . ASP A 1 90 ? 4.241 5.168 -21.978 1.00 92.19 90 ASP A C 1
ATOM 709 O O . ASP A 1 90 ? 4.288 4.132 -22.646 1.00 92.19 90 ASP A O 1
ATOM 713 N N . ASN A 1 91 ? 5.281 6.008 -21.963 1.00 94.25 91 ASN A N 1
ATOM 714 C CA . ASN A 1 91 ? 6.554 5.836 -22.671 1.00 94.25 91 ASN A CA 1
ATOM 715 C C . ASN A 1 91 ? 7.476 4.796 -21.997 1.00 94.25 91 ASN A C 1
ATOM 717 O O . ASN A 1 91 ? 8.593 5.094 -21.558 1.00 94.25 91 ASN A O 1
ATOM 721 N N . TYR A 1 92 ? 6.989 3.560 -21.899 1.00 93.62 92 TYR A N 1
ATOM 722 C CA . TYR A 1 92 ? 7.672 2.465 -21.215 1.00 93.62 92 TYR A CA 1
ATOM 723 C C . TYR A 1 92 ? 8.932 1.980 -21.927 1.00 93.62 92 TYR A C 1
ATOM 725 O O . TYR A 1 92 ? 9.903 1.664 -21.244 1.00 93.62 92 TYR A O 1
ATOM 733 N N . ASP A 1 93 ? 8.962 1.991 -23.262 1.00 94.69 93 ASP A N 1
ATOM 734 C CA . ASP A 1 93 ? 10.131 1.562 -24.041 1.00 94.69 93 ASP A CA 1
ATOM 735 C C . ASP A 1 93 ? 11.369 2.418 -23.714 1.00 94.69 93 ASP A C 1
ATOM 737 O O . ASP A 1 93 ? 12.452 1.896 -23.426 1.00 94.69 93 ASP A O 1
ATOM 741 N N . ASP A 1 94 ? 11.224 3.752 -23.711 1.00 95.56 94 ASP A N 1
ATOM 742 C CA . ASP A 1 94 ? 12.330 4.646 -23.355 1.00 95.56 94 ASP A CA 1
ATOM 743 C C . ASP A 1 94 ? 12.674 4.562 -21.869 1.00 95.56 94 ASP A C 1
ATOM 745 O O . ASP A 1 94 ? 13.857 4.625 -21.518 1.00 95.56 94 ASP A O 1
ATOM 749 N N . TYR A 1 95 ? 11.670 4.401 -21.001 1.00 97.69 95 TYR A N 1
ATOM 750 C CA . TYR A 1 95 ? 11.902 4.231 -19.571 1.00 97.69 95 TYR A CA 1
ATOM 751 C C . TYR A 1 95 ? 12.722 2.969 -19.290 1.00 97.69 95 TYR A C 1
ATOM 753 O O . TYR A 1 95 ? 13.742 3.038 -18.607 1.00 97.69 95 TYR A O 1
ATOM 761 N N . ALA A 1 96 ? 12.336 1.833 -19.875 1.00 95.75 96 ALA A N 1
ATOM 762 C CA . ALA A 1 96 ? 13.039 0.562 -19.745 1.00 95.75 96 ALA A CA 1
ATOM 763 C C . ALA A 1 96 ? 14.478 0.664 -20.260 1.00 95.75 96 ALA A C 1
ATOM 765 O O . ALA A 1 96 ? 15.414 0.260 -19.565 1.00 95.75 96 ALA A O 1
ATOM 766 N N . ARG A 1 97 ? 14.674 1.276 -21.437 1.00 97.31 97 ARG A N 1
ATOM 767 C CA . ARG A 1 97 ? 16.006 1.501 -22.012 1.00 97.31 97 ARG A CA 1
ATOM 768 C C . ARG A 1 97 ? 16.906 2.303 -21.069 1.00 97.31 97 ARG A C 1
ATOM 770 O O . ARG A 1 97 ? 18.047 1.907 -20.843 1.00 97.31 97 ARG A O 1
ATOM 777 N N . VAL A 1 98 ? 16.418 3.417 -20.516 1.00 97.94 98 VAL A N 1
ATOM 778 C CA . VAL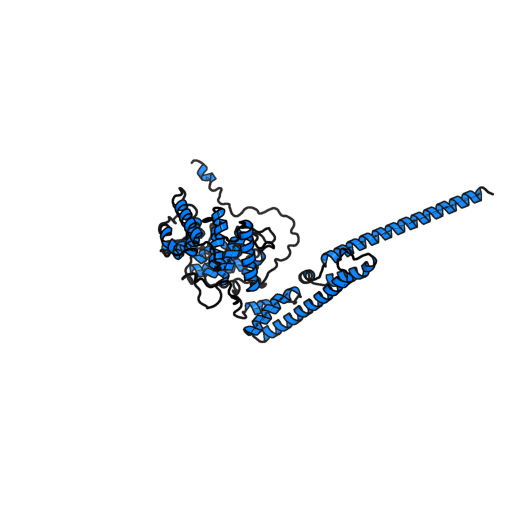 A 1 98 ? 17.213 4.233 -19.581 1.00 97.94 98 VAL A CA 1
ATOM 779 C C . VAL A 1 98 ? 17.451 3.493 -18.266 1.00 97.94 98 VAL A C 1
ATOM 781 O O . VAL A 1 98 ? 18.559 3.544 -17.742 1.00 97.94 98 VAL A O 1
ATOM 784 N N . SER A 1 99 ? 16.478 2.741 -17.754 1.00 96.75 99 SER A N 1
ATOM 785 C CA . SER A 1 99 ? 16.662 1.919 -16.553 1.00 96.75 99 SER A CA 1
ATOM 786 C C . SER A 1 99 ? 17.751 0.854 -16.729 1.00 96.75 99 SER A C 1
ATOM 788 O O . SER A 1 99 ? 18.552 0.648 -15.819 1.00 96.75 99 SER A O 1
ATOM 790 N N . VAL A 1 100 ? 17.873 0.239 -17.912 1.00 97.19 100 VAL A N 1
ATOM 791 C CA . VAL A 1 100 ? 18.996 -0.664 -18.233 1.00 97.19 100 VAL A CA 1
ATOM 792 C C . VAL A 1 100 ? 20.342 0.072 -18.192 1.00 97.19 100 VAL A C 1
ATOM 794 O O . VAL A 1 100 ? 21.310 -0.449 -17.636 1.00 97.19 100 VAL A O 1
ATOM 797 N N . GLU A 1 101 ? 20.416 1.296 -18.725 1.00 95.94 101 GLU A N 1
ATOM 798 C CA . GLU A 1 101 ? 21.627 2.130 -18.647 1.00 95.94 101 GLU A CA 1
ATOM 799 C C . GLU A 1 101 ? 21.990 2.447 -17.184 1.00 95.94 101 GLU A C 1
ATOM 801 O O . GLU A 1 101 ? 23.143 2.284 -16.781 1.00 95.94 101 GLU A O 1
ATOM 806 N N . LYS A 1 102 ? 20.999 2.812 -16.360 1.00 94.62 102 LYS A N 1
ATOM 807 C CA . LYS A 1 102 ? 21.177 3.092 -14.924 1.00 94.62 102 LYS A CA 1
ATOM 808 C C . LYS A 1 102 ? 21.631 1.862 -14.142 1.00 94.62 102 LYS A C 1
ATOM 810 O O . LYS A 1 102 ? 22.496 1.978 -13.275 1.00 94.62 102 LYS A O 1
ATOM 815 N N . PHE A 1 103 ? 21.092 0.686 -14.464 1.00 93.69 103 PHE A N 1
ATOM 816 C CA . PHE A 1 103 ? 21.544 -0.580 -13.892 1.00 93.69 103 PHE A CA 1
ATOM 817 C C . PHE A 1 103 ? 23.016 -0.847 -14.230 1.00 93.69 103 PHE A C 1
ATOM 819 O O . PHE A 1 103 ? 23.808 -1.128 -13.334 1.00 93.69 103 PHE A O 1
ATOM 826 N N . ALA A 1 104 ? 23.409 -0.700 -15.499 1.00 92.81 104 ALA A N 1
ATOM 827 C CA . ALA A 1 104 ? 24.796 -0.899 -15.915 1.00 92.81 104 ALA A CA 1
ATOM 828 C C . ALA A 1 104 ? 25.759 0.073 -15.205 1.00 92.81 104 ALA A C 1
ATOM 830 O O . ALA A 1 104 ? 26.815 -0.343 -14.722 1.00 92.81 104 ALA A O 1
ATOM 831 N N . ASP A 1 105 ? 25.380 1.348 -15.077 1.00 90.06 105 ASP A N 1
ATOM 832 C CA . ASP A 1 105 ? 26.154 2.347 -14.334 1.00 90.06 105 ASP A CA 1
ATOM 833 C C . ASP A 1 105 ? 26.300 1.975 -12.851 1.00 90.06 105 ASP A C 1
ATOM 835 O O . ASP A 1 105 ? 27.394 2.087 -12.285 1.00 90.06 105 ASP A O 1
ATOM 839 N N . PHE A 1 106 ? 25.225 1.483 -12.225 1.00 87.25 106 PHE A N 1
ATOM 840 C CA . PHE A 1 106 ? 25.255 1.003 -10.845 1.00 87.25 106 PHE A CA 1
ATOM 841 C C . PHE A 1 106 ? 26.245 -0.158 -10.676 1.00 87.25 106 PHE A C 1
ATOM 843 O O . PHE A 1 106 ? 27.063 -0.146 -9.752 1.00 87.25 106 PHE A O 1
ATOM 850 N N . MET A 1 107 ? 26.222 -1.129 -11.593 1.00 86.81 107 MET A N 1
ATOM 851 C CA . MET A 1 107 ? 27.094 -2.309 -11.557 1.00 86.81 107 MET A CA 1
ATOM 852 C C . MET A 1 107 ? 28.583 -1.971 -11.753 1.00 86.81 107 MET A C 1
ATOM 854 O O . MET A 1 107 ? 29.455 -2.705 -11.284 1.00 86.81 107 MET A O 1
ATOM 858 N N . LEU A 1 108 ? 28.901 -0.833 -12.380 1.00 85.44 108 LEU A N 1
ATOM 859 C CA . LEU A 1 108 ? 30.269 -0.310 -12.508 1.00 85.44 108 LEU A CA 1
ATOM 860 C C . LEU A 1 108 ? 30.749 0.479 -11.272 1.00 85.44 108 LEU A C 1
ATOM 862 O O . LEU A 1 108 ? 31.936 0.818 -11.179 1.00 85.44 108 LEU A O 1
ATOM 866 N N . GLY A 1 109 ? 29.853 0.796 -10.333 1.00 76.38 109 GLY A N 1
ATOM 867 C CA . GLY A 1 109 ? 30.137 1.604 -9.150 1.00 76.38 109 GLY A CA 1
ATOM 868 C C . GLY A 1 109 ? 31.075 0.916 -8.139 1.00 76.38 109 GLY A C 1
ATOM 869 O O . GLY A 1 109 ? 30.983 -0.290 -7.918 1.00 76.38 109 GLY A O 1
ATOM 870 N N . PRO A 1 110 ? 31.972 1.665 -7.462 1.00 61.59 110 PRO A N 1
ATOM 871 C CA . PRO A 1 110 ? 33.005 1.096 -6.586 1.00 61.59 110 PRO A CA 1
ATOM 872 C C . PRO A 1 110 ? 32.480 0.455 -5.292 1.00 61.59 110 PRO A C 1
ATOM 874 O O . PRO A 1 110 ? 33.224 -0.292 -4.659 1.00 61.59 110 PRO A O 1
ATOM 877 N N . ASP A 1 111 ? 31.232 0.736 -4.912 1.00 55.16 111 ASP A N 1
ATOM 878 C CA . ASP A 1 111 ? 30.661 0.335 -3.623 1.00 55.16 111 ASP A CA 1
ATOM 879 C C . ASP A 1 111 ? 29.443 -0.590 -3.742 1.00 55.16 111 ASP A C 1
ATOM 881 O O . ASP A 1 111 ? 28.894 -0.926 -2.698 1.00 55.16 111 ASP A O 1
ATOM 885 N N . GLY A 1 112 ? 29.047 -0.996 -4.965 1.00 52.72 112 GLY A N 1
ATOM 886 C CA . GLY A 1 112 ? 27.917 -1.900 -5.239 1.00 52.72 112 GLY A CA 1
ATOM 887 C C . GLY A 1 112 ? 26.792 -1.737 -4.223 1.00 52.72 112 GLY A C 1
ATOM 888 O O . GLY A 1 112 ? 26.670 -2.608 -3.368 1.00 52.72 112 GLY A O 1
ATOM 889 N N . GLY A 1 113 ? 26.114 -0.575 -4.263 1.00 62.72 113 GLY A N 1
ATOM 890 C CA . GLY A 1 113 ? 25.225 -0.032 -3.223 1.00 62.72 113 GLY A CA 1
ATOM 891 C C . GLY A 1 113 ? 24.144 -0.988 -2.698 1.00 62.72 113 GLY A C 1
ATOM 892 O O . GLY A 1 113 ? 24.148 -2.179 -2.979 1.00 62.72 113 GLY A O 1
ATOM 893 N N . TYR A 1 114 ? 23.187 -0.482 -1.915 1.00 77.69 114 TYR A N 1
ATOM 894 C CA . TYR A 1 114 ? 22.130 -1.343 -1.366 1.00 77.69 114 TYR A CA 1
ATOM 895 C C . TYR A 1 114 ? 21.482 -2.184 -2.469 1.00 77.69 114 TYR A C 1
ATOM 897 O O . TYR A 1 114 ? 21.025 -1.628 -3.468 1.00 77.69 114 TYR A O 1
ATOM 905 N N . LEU A 1 115 ? 21.427 -3.510 -2.289 1.00 87.62 115 LEU A N 1
ATOM 906 C CA . LEU A 1 115 ? 20.965 -4.432 -3.343 1.00 87.62 115 LEU A CA 1
ATOM 907 C C . LEU A 1 115 ? 19.507 -4.171 -3.754 1.00 87.62 115 LEU A C 1
ATOM 909 O O . LEU A 1 115 ? 19.070 -4.635 -4.803 1.00 87.62 115 LEU A O 1
ATOM 913 N N . THR A 1 116 ? 18.767 -3.410 -2.944 1.00 88.56 116 THR A N 1
ATOM 914 C CA . THR A 1 116 ? 17.422 -2.921 -3.252 1.00 88.56 116 THR A CA 1
ATOM 915 C C . THR A 1 116 ? 17.377 -2.078 -4.521 1.00 88.56 116 THR A C 1
ATOM 917 O O . THR A 1 116 ? 16.415 -2.178 -5.271 1.00 88.56 116 THR A O 1
ATOM 920 N N . GLU A 1 117 ? 18.390 -1.253 -4.780 1.00 89.56 117 GLU A N 1
ATOM 921 C CA . GLU A 1 117 ? 18.412 -0.341 -5.922 1.00 89.56 117 GLU A CA 1
ATOM 922 C C . GLU A 1 117 ? 18.522 -1.073 -7.270 1.00 89.56 117 GLU A C 1
ATOM 924 O O . GLU A 1 117 ? 17.571 -0.981 -8.043 1.00 89.56 117 GLU A O 1
ATOM 929 N N . PRO A 1 118 ? 19.565 -1.879 -7.553 1.00 91.81 118 PRO A N 1
ATOM 930 C CA . PRO A 1 118 ? 19.671 -2.602 -8.820 1.00 91.81 118 PRO A CA 1
ATOM 931 C C . PRO A 1 118 ? 18.531 -3.610 -9.005 1.00 91.81 118 PRO A C 1
ATOM 933 O O . PRO A 1 118 ? 18.082 -3.826 -10.127 1.00 91.81 118 PRO A O 1
ATOM 936 N N . ALA A 1 119 ? 18.026 -4.198 -7.915 1.00 90.00 119 ALA A N 1
ATOM 937 C CA . ALA A 1 119 ? 16.871 -5.084 -7.960 1.00 90.00 119 ALA A CA 1
ATOM 938 C C . ALA A 1 119 ? 15.592 -4.341 -8.384 1.00 90.00 119 ALA A C 1
ATOM 940 O O . ALA A 1 119 ? 14.895 -4.793 -9.287 1.00 90.00 119 ALA A O 1
ATOM 941 N N . ARG A 1 120 ? 15.298 -3.183 -7.780 1.00 92.88 120 ARG A N 1
ATOM 942 C CA . ARG A 1 120 ? 14.126 -2.361 -8.120 1.00 92.88 120 ARG A CA 1
ATOM 943 C C . ARG A 1 120 ? 14.194 -1.837 -9.556 1.00 92.88 120 ARG A C 1
ATOM 945 O O . ARG A 1 120 ? 13.192 -1.929 -10.259 1.00 92.88 120 ARG A O 1
ATOM 952 N N . ILE A 1 121 ? 15.371 -1.383 -10.001 1.00 94.19 121 ILE A N 1
ATOM 953 C CA . ILE A 1 121 ? 15.607 -0.953 -11.390 1.00 94.19 121 ILE A CA 1
ATOM 954 C C . ILE A 1 121 ? 15.274 -2.089 -12.364 1.00 94.19 121 ILE A C 1
ATOM 956 O O . ILE A 1 121 ? 14.577 -1.873 -13.353 1.00 94.19 121 ILE A O 1
ATOM 960 N N . ALA A 1 122 ? 15.739 -3.309 -12.071 1.00 89.81 122 ALA A N 1
ATOM 961 C CA . ALA A 1 122 ? 15.471 -4.473 -12.909 1.00 89.81 122 ALA A CA 1
ATOM 962 C C . ALA A 1 122 ? 13.978 -4.822 -12.967 1.00 89.81 122 ALA A C 1
ATOM 964 O O . ALA A 1 122 ? 13.456 -5.061 -14.053 1.00 89.81 122 ALA A O 1
ATOM 965 N N . VAL A 1 123 ? 13.273 -4.805 -11.827 1.00 86.50 123 VAL A N 1
ATOM 966 C CA . VAL A 1 123 ? 11.817 -5.041 -11.802 1.00 86.50 123 VAL A CA 1
ATOM 967 C C . VAL A 1 123 ? 11.092 -3.984 -12.637 1.00 86.50 123 VAL A C 1
ATOM 969 O O . VAL A 1 123 ? 10.268 -4.347 -13.471 1.00 86.50 123 VAL A O 1
ATOM 972 N N . ALA A 1 124 ? 11.419 -2.700 -12.468 1.00 87.75 124 ALA A N 1
ATOM 973 C CA . ALA A 1 124 ? 10.787 -1.619 -13.224 1.00 87.75 124 ALA A CA 1
ATOM 974 C C . ALA A 1 124 ? 11.043 -1.740 -14.731 1.00 87.75 124 ALA A C 1
ATOM 976 O O . ALA A 1 124 ? 10.107 -1.660 -15.521 1.00 87.75 124 ALA A O 1
ATOM 977 N N . ALA A 1 125 ? 12.287 -1.999 -15.135 1.00 91.19 125 ALA A N 1
ATOM 978 C CA . ALA A 1 125 ? 12.638 -2.163 -16.541 1.00 91.19 125 ALA A CA 1
ATOM 979 C C . ALA A 1 125 ? 11.934 -3.363 -17.189 1.00 91.19 125 ALA A C 1
ATOM 981 O O . ALA A 1 125 ? 11.377 -3.214 -18.270 1.00 91.19 125 ALA A O 1
ATOM 982 N N . VAL A 1 126 ? 11.922 -4.526 -16.525 1.00 84.94 126 VAL A N 1
ATOM 983 C CA . VAL A 1 126 ? 11.281 -5.745 -17.048 1.00 84.94 126 VAL A CA 1
ATOM 984 C C . VAL A 1 126 ? 9.761 -5.613 -17.102 1.00 84.94 126 VAL A C 1
ATOM 986 O O . VAL A 1 126 ? 9.136 -6.162 -18.004 1.00 84.94 126 VAL A O 1
ATOM 989 N N . LEU A 1 127 ? 9.152 -4.895 -16.156 1.00 82.50 127 LEU A N 1
ATOM 990 C CA . LEU A 1 127 ? 7.710 -4.653 -16.175 1.00 82.50 127 LEU A CA 1
ATOM 991 C C . LEU A 1 127 ? 7.310 -3.692 -17.311 1.00 82.50 127 LEU A C 1
ATOM 993 O O . LEU A 1 127 ? 6.244 -3.847 -17.911 1.00 82.50 127 LEU A O 1
ATOM 997 N N . CYS A 1 128 ? 8.166 -2.714 -17.617 1.00 86.19 128 CYS A N 1
ATOM 998 C CA . CYS A 1 128 ? 8.003 -1.825 -18.766 1.00 86.19 128 CYS A CA 1
ATOM 999 C C . CYS A 1 128 ? 8.197 -2.561 -20.099 1.00 86.19 128 CYS A C 1
ATOM 1001 O O . CYS A 1 128 ? 7.370 -2.409 -20.994 1.00 86.19 128 CYS A O 1
ATOM 1003 N N . ASP A 1 129 ? 9.252 -3.369 -20.215 1.00 87.31 129 ASP A N 1
ATOM 1004 C CA . ASP A 1 129 ? 9.586 -4.141 -21.413 1.00 87.31 129 ASP A CA 1
ATOM 1005 C C . ASP A 1 129 ? 10.235 -5.485 -21.033 1.00 87.31 129 ASP A C 1
ATOM 1007 O O . ASP A 1 129 ? 11.381 -5.559 -20.573 1.00 87.31 129 ASP A O 1
ATOM 1011 N N . GLU A 1 130 ? 9.497 -6.577 -21.249 1.00 82.44 130 GLU A N 1
ATOM 1012 C CA . GLU A 1 130 ? 9.942 -7.926 -20.898 1.00 82.44 130 GLU A CA 1
ATOM 1013 C C . GLU A 1 130 ? 11.163 -8.389 -21.705 1.00 82.44 130 GLU A C 1
ATOM 1015 O O . GLU A 1 130 ? 11.907 -9.256 -21.233 1.00 82.44 130 GLU A O 1
ATOM 1020 N N . ASP A 1 131 ? 11.419 -7.806 -22.882 1.00 89.00 131 ASP A N 1
ATOM 1021 C CA . ASP A 1 131 ? 12.586 -8.148 -23.702 1.00 89.00 131 ASP A CA 1
ATOM 1022 C C . ASP A 1 131 ? 13.899 -7.700 -23.030 1.00 89.00 131 ASP A C 1
ATOM 1024 O O . ASP A 1 131 ? 14.982 -8.180 -23.377 1.00 89.00 131 ASP A O 1
ATOM 1028 N N . GLN A 1 132 ? 13.829 -6.844 -22.001 1.00 89.44 132 GLN A N 1
ATOM 1029 C CA . GLN A 1 132 ? 15.003 -6.385 -21.256 1.00 89.44 132 GLN A CA 1
ATOM 1030 C C . GLN A 1 132 ? 15.539 -7.401 -20.236 1.00 89.44 132 GLN A C 1
ATOM 1032 O O . GLN A 1 132 ? 16.617 -7.171 -19.685 1.00 89.44 132 GLN A O 1
ATOM 1037 N N . ARG A 1 133 ? 14.849 -8.529 -19.984 1.00 87.62 133 ARG A N 1
ATOM 1038 C CA . ARG A 1 133 ? 15.230 -9.533 -18.959 1.00 87.62 133 ARG A CA 1
ATOM 1039 C C . ARG A 1 133 ? 16.697 -9.967 -19.044 1.00 87.62 133 ARG A C 1
ATOM 1041 O O . ARG A 1 133 ? 17.358 -10.106 -18.015 1.00 87.62 133 ARG A O 1
ATOM 1048 N N . GLU A 1 134 ? 17.227 -10.152 -20.255 1.00 92.19 134 GLU A N 1
ATOM 1049 C CA . GLU A 1 134 ? 18.607 -10.620 -20.461 1.00 92.19 134 GLU A CA 1
ATOM 1050 C C . GLU A 1 134 ? 19.671 -9.625 -19.960 1.00 92.19 134 GLU A C 1
ATOM 1052 O O . GLU A 1 134 ? 20.777 -10.042 -19.607 1.00 92.19 134 GLU A O 1
ATOM 1057 N N . ASN A 1 135 ? 19.345 -8.331 -19.854 1.00 95.50 135 ASN A N 1
ATOM 1058 C CA . ASN A 1 135 ? 20.279 -7.302 -19.384 1.00 95.50 135 ASN A CA 1
ATOM 1059 C C . ASN A 1 135 ? 20.572 -7.382 -17.877 1.00 95.50 135 ASN A C 1
ATOM 1061 O O . ASN A 1 135 ? 21.523 -6.762 -17.405 1.00 95.50 135 ASN A O 1
ATOM 1065 N N . PHE A 1 136 ? 19.792 -8.160 -17.122 1.00 94.38 136 PHE A N 1
ATOM 1066 C CA . PHE A 1 136 ? 19.883 -8.247 -15.662 1.00 94.38 136 PHE A CA 1
ATOM 1067 C C . PHE A 1 136 ? 20.484 -9.569 -15.165 1.00 94.38 136 PHE A C 1
ATOM 1069 O O . PHE A 1 136 ? 20.410 -9.877 -13.975 1.00 94.38 136 PHE A O 1
ATOM 1076 N N . ALA A 1 137 ? 21.115 -10.355 -16.047 1.00 94.50 137 ALA A N 1
ATOM 1077 C CA . ALA A 1 137 ? 21.696 -11.658 -15.702 1.00 94.50 137 ALA A CA 1
ATOM 1078 C C . ALA A 1 137 ? 22.710 -11.598 -14.539 1.00 94.50 137 ALA A C 1
ATOM 1080 O O . ALA A 1 137 ? 22.844 -12.561 -13.783 1.00 94.50 137 ALA A O 1
ATOM 1081 N N . GLU A 1 138 ? 23.386 -10.458 -14.351 1.00 93.00 138 GLU A N 1
ATOM 1082 C CA . GLU A 1 138 ? 24.350 -10.241 -13.263 1.00 93.00 138 GLU A CA 1
ATOM 1083 C C . GLU A 1 138 ? 23.717 -10.323 -11.860 1.00 93.00 138 GLU A C 1
ATOM 1085 O O . GLU A 1 138 ? 24.415 -10.637 -10.893 1.00 93.00 138 GLU A O 1
ATOM 1090 N N . LEU A 1 139 ? 22.394 -10.132 -11.733 1.00 91.31 139 LEU A N 1
ATOM 1091 C CA . LEU A 1 139 ? 21.669 -10.284 -10.465 1.00 91.31 139 LEU A CA 1
ATOM 1092 C C . LEU A 1 139 ? 21.791 -11.695 -9.865 1.00 91.31 139 LEU A C 1
ATOM 1094 O O . LEU A 1 139 ? 21.643 -11.860 -8.652 1.00 91.31 139 LEU A O 1
ATOM 1098 N N . ALA A 1 140 ? 22.046 -12.721 -10.684 1.00 91.94 140 ALA A N 1
ATOM 1099 C CA . ALA A 1 140 ? 22.197 -14.100 -10.217 1.00 91.94 140 ALA A CA 1
ATOM 1100 C C . ALA A 1 140 ? 23.459 -14.303 -9.354 1.00 91.94 140 ALA A C 1
ATOM 1102 O O . ALA A 1 140 ? 23.469 -15.139 -8.446 1.00 91.94 140 ALA A O 1
ATOM 1103 N N . ASP A 1 141 ? 24.507 -13.513 -9.605 1.00 89.19 141 ASP A N 1
ATOM 1104 C CA . ASP A 1 141 ? 25.848 -13.718 -9.047 1.00 89.19 141 ASP A CA 1
ATOM 1105 C C . ASP A 1 141 ? 26.239 -12.688 -7.972 1.00 89.19 141 ASP A C 1
ATOM 1107 O O . ASP A 1 141 ? 27.361 -12.724 -7.455 1.00 89.19 141 ASP A O 1
ATOM 1111 N N . LEU A 1 142 ? 25.320 -11.795 -7.589 1.00 90.12 142 LEU A N 1
ATOM 1112 C CA . LEU A 1 142 ? 25.567 -10.770 -6.573 1.00 90.12 142 LEU A CA 1
ATOM 1113 C C . LEU A 1 142 ? 26.001 -11.372 -5.223 1.00 90.12 142 LEU A C 1
ATOM 1115 O O . LEU A 1 142 ? 25.471 -12.387 -4.746 1.00 90.12 142 LEU A O 1
ATOM 1119 N N . ASP A 1 143 ? 26.971 -10.720 -4.566 1.00 90.00 143 ASP A N 1
ATOM 1120 C CA . ASP A 1 143 ? 27.388 -11.113 -3.220 1.00 90.00 143 ASP A CA 1
ATOM 1121 C C . ASP A 1 143 ? 26.332 -10.712 -2.191 1.00 90.00 143 ASP A C 1
ATOM 1123 O O . ASP A 1 143 ? 26.297 -9.601 -1.669 1.00 90.00 143 ASP A O 1
ATOM 1127 N N . ILE A 1 144 ? 25.502 -11.681 -1.834 1.00 92.69 144 ILE A N 1
ATOM 1128 C CA . ILE A 1 144 ? 24.487 -11.503 -0.808 1.00 92.69 144 ILE A CA 1
ATOM 1129 C C . ILE A 1 144 ? 25.034 -11.640 0.616 1.00 92.69 144 ILE A C 1
ATOM 1131 O O . ILE A 1 144 ? 24.235 -11.643 1.544 1.00 92.69 144 ILE A O 1
ATOM 1135 N N . SER A 1 145 ? 26.342 -11.813 0.858 1.00 90.19 145 SER A N 1
ATOM 1136 C CA . SER A 1 145 ? 26.882 -12.187 2.179 1.00 90.19 145 SER A CA 1
ATOM 1137 C C . SER A 1 145 ? 26.541 -11.194 3.295 1.00 90.19 145 SER A C 1
ATOM 1139 O O . SER A 1 145 ? 26.211 -11.634 4.399 1.00 90.19 145 SER A O 1
ATOM 1141 N N . GLN A 1 146 ? 26.534 -9.892 2.998 1.00 89.00 146 GLN A N 1
ATOM 1142 C CA . GLN A 1 146 ? 26.194 -8.814 3.939 1.00 89.00 146 GLN A CA 1
ATOM 1143 C C . GLN A 1 146 ? 24.761 -8.281 3.788 1.00 89.00 146 GLN A C 1
ATOM 1145 O O . GLN A 1 146 ? 24.382 -7.389 4.540 1.00 89.00 146 GLN A O 1
ATOM 1150 N N . ALA A 1 147 ? 23.970 -8.839 2.866 1.00 90.38 147 ALA A N 1
ATOM 1151 C CA . ALA A 1 147 ? 22.616 -8.371 2.587 1.00 90.38 147 ALA A CA 1
ATOM 1152 C C . ALA A 1 147 ? 21.676 -8.535 3.792 1.00 90.38 147 ALA A C 1
ATOM 1154 O O . ALA A 1 147 ? 21.672 -9.592 4.443 1.00 90.38 147 ALA A O 1
ATOM 1155 N N . GLY A 1 148 ? 20.877 -7.498 4.047 1.00 93.00 148 GLY A N 1
ATOM 1156 C CA . GLY A 1 148 ? 19.751 -7.493 4.974 1.00 93.00 148 GLY A CA 1
ATOM 1157 C C . GLY A 1 148 ? 18.496 -8.170 4.406 1.00 93.00 148 GLY A C 1
ATOM 1158 O O . GLY A 1 148 ? 18.416 -8.465 3.217 1.00 93.00 148 GLY A O 1
ATOM 1159 N N . ALA A 1 149 ? 17.475 -8.378 5.246 1.00 94.56 149 ALA A N 1
ATOM 1160 C CA . ALA A 1 149 ? 16.230 -9.032 4.823 1.00 94.56 149 ALA A CA 1
ATOM 1161 C C . ALA A 1 149 ? 15.516 -8.264 3.693 1.00 94.56 149 ALA A C 1
ATOM 1163 O O . ALA A 1 149 ? 15.109 -8.874 2.711 1.00 94.56 149 ALA A O 1
ATOM 1164 N N . ASN A 1 150 ? 15.440 -6.931 3.784 1.00 92.56 150 ASN A N 1
ATOM 1165 C CA . ASN A 1 150 ? 14.813 -6.108 2.743 1.00 92.56 150 ASN A CA 1
ATOM 1166 C C . ASN A 1 150 ? 15.560 -6.191 1.397 1.00 92.56 150 ASN A C 1
ATOM 1168 O O . ASN A 1 150 ? 14.950 -6.314 0.341 1.00 92.56 150 ASN A O 1
ATOM 1172 N N . GLU A 1 151 ? 16.894 -6.185 1.436 1.00 93.12 151 GLU A N 1
ATOM 1173 C CA . GLU A 1 151 ? 17.739 -6.352 0.247 1.00 93.12 151 GLU A CA 1
ATOM 1174 C C . GLU A 1 151 ? 17.527 -7.714 -0.418 1.00 93.12 151 GLU A C 1
ATOM 1176 O O . GLU A 1 151 ? 17.400 -7.798 -1.637 1.00 93.12 151 GLU A O 1
ATOM 1181 N N . LEU A 1 152 ? 17.453 -8.782 0.381 1.00 93.69 152 LEU A N 1
ATOM 1182 C CA . LEU A 1 152 ? 17.194 -10.130 -0.121 1.00 93.69 152 LEU A CA 1
ATOM 1183 C C . LEU A 1 152 ? 15.781 -10.276 -0.688 1.00 93.69 152 LEU A C 1
ATOM 1185 O O . LEU A 1 152 ? 15.614 -10.987 -1.674 1.00 93.69 152 LEU A O 1
ATOM 1189 N N . ALA A 1 153 ? 14.785 -9.616 -0.093 1.00 89.25 153 ALA A N 1
ATOM 1190 C CA . ALA A 1 153 ? 13.414 -9.626 -0.589 1.00 89.25 153 ALA A CA 1
ATOM 1191 C C . ALA A 1 153 ? 13.321 -8.989 -1.984 1.00 89.25 153 ALA A C 1
ATOM 1193 O O . ALA A 1 153 ? 12.860 -9.633 -2.926 1.00 89.25 153 ALA A O 1
ATOM 1194 N N . TRP A 1 154 ? 13.858 -7.775 -2.142 1.00 89.50 154 TRP A N 1
ATOM 1195 C CA . TRP A 1 154 ? 13.929 -7.104 -3.442 1.00 89.50 154 TRP A CA 1
ATOM 1196 C C . TRP A 1 154 ? 14.719 -7.913 -4.470 1.00 89.50 154 TRP A C 1
ATOM 1198 O O . TRP A 1 154 ? 14.251 -8.097 -5.592 1.00 89.50 154 TRP A O 1
ATOM 1208 N N . LEU A 1 155 ? 15.889 -8.440 -4.096 1.00 92.81 155 LEU A N 1
ATOM 1209 C CA . LEU A 1 155 ? 16.709 -9.232 -5.011 1.00 92.81 155 LEU A CA 1
ATOM 1210 C C . LEU A 1 155 ? 16.006 -10.522 -5.451 1.00 92.81 155 LEU A C 1
ATOM 1212 O O . LEU A 1 155 ? 16.042 -10.857 -6.630 1.00 92.81 155 LEU A O 1
ATOM 1216 N N . ALA A 1 156 ? 15.356 -11.241 -4.534 1.00 86.31 156 ALA A N 1
ATOM 1217 C CA . ALA A 1 156 ? 14.636 -12.467 -4.866 1.00 86.31 156 ALA A CA 1
ATOM 1218 C C . ALA A 1 156 ? 13.436 -12.197 -5.786 1.00 86.31 156 ALA A C 1
ATOM 1220 O O . ALA A 1 156 ? 13.202 -12.976 -6.715 1.00 86.31 156 ALA A O 1
ATOM 1221 N N . ALA A 1 157 ? 12.722 -11.087 -5.563 1.00 81.12 157 ALA A N 1
ATOM 1222 C CA . ALA A 1 157 ? 11.668 -10.626 -6.459 1.00 81.12 157 ALA A CA 1
ATOM 1223 C C . ALA A 1 157 ? 12.240 -10.298 -7.847 1.00 81.12 157 ALA A C 1
ATOM 1225 O O . ALA A 1 157 ? 11.782 -10.853 -8.842 1.00 81.12 157 ALA A O 1
ATOM 1226 N N . ALA A 1 158 ? 13.300 -9.488 -7.926 1.00 85.50 158 ALA A N 1
ATOM 1227 C CA . ALA A 1 158 ? 13.942 -9.127 -9.189 1.00 85.50 158 ALA A CA 1
ATOM 1228 C C . ALA A 1 158 ? 14.461 -10.345 -9.965 1.00 85.50 158 ALA A C 1
ATOM 1230 O O . ALA A 1 158 ? 14.230 -10.453 -11.167 1.00 85.50 158 ALA A O 1
ATOM 1231 N N . GLN A 1 159 ? 15.098 -11.298 -9.279 1.00 86.69 159 GLN A N 1
ATOM 1232 C CA . GLN A 1 159 ? 15.528 -12.564 -9.874 1.00 86.69 159 GLN A CA 1
ATOM 1233 C C . GLN A 1 159 ? 14.335 -13.334 -10.457 1.00 86.69 159 GLN A C 1
ATOM 1235 O O . GLN A 1 159 ? 14.433 -13.820 -11.578 1.00 86.69 159 GLN A O 1
ATOM 1240 N N . ASN A 1 160 ? 13.194 -13.376 -9.762 1.00 80.06 160 ASN A N 1
ATOM 1241 C CA . ASN A 1 160 ? 11.978 -14.005 -10.281 1.00 80.06 160 ASN A CA 1
ATOM 1242 C C . ASN A 1 160 ? 11.450 -13.301 -11.547 1.00 80.06 160 ASN A C 1
ATOM 1244 O O . ASN A 1 160 ? 11.242 -13.956 -12.568 1.00 80.06 160 ASN A O 1
ATOM 1248 N N . PHE A 1 161 ? 11.310 -11.969 -11.518 1.00 76.44 161 PHE A N 1
ATOM 1249 C CA . PHE A 1 161 ? 10.888 -11.170 -12.681 1.00 76.44 161 PHE A CA 1
ATOM 1250 C C . PHE A 1 161 ? 11.819 -11.368 -13.885 1.00 76.44 161 PHE A C 1
ATOM 1252 O O . PHE A 1 161 ? 11.362 -11.508 -15.018 1.00 76.44 161 PHE A O 1
ATOM 1259 N N . CYS A 1 162 ? 13.124 -11.480 -13.639 1.00 81.81 162 CYS A N 1
ATOM 1260 C CA . CYS A 1 162 ? 14.129 -11.728 -14.672 1.00 81.81 162 CYS A CA 1
ATOM 1261 C C . CYS A 1 162 ? 14.247 -13.209 -15.081 1.00 81.81 162 CYS A C 1
ATOM 1263 O O . CYS A 1 162 ? 15.095 -13.541 -15.906 1.00 81.81 162 CYS A O 1
ATOM 1265 N N . SER A 1 163 ? 13.426 -14.112 -14.527 1.00 82.31 163 SER A N 1
ATOM 1266 C CA . SER A 1 163 ? 13.499 -15.565 -14.772 1.00 82.31 163 SER A CA 1
ATOM 1267 C C . SER A 1 163 ? 14.856 -16.196 -14.419 1.00 82.31 163 SER A C 1
ATOM 1269 O O . SER A 1 163 ? 15.328 -17.121 -15.082 1.00 82.31 163 SER A O 1
ATOM 1271 N N . LEU A 1 164 ? 15.482 -15.695 -13.356 1.00 83.94 164 LEU A N 1
ATOM 1272 C CA . LEU A 1 164 ? 16.739 -16.173 -12.787 1.00 83.94 164 LEU A CA 1
ATOM 1273 C C . LEU A 1 164 ? 16.478 -17.084 -11.579 1.00 83.94 164 LEU A C 1
ATOM 1275 O O . LEU A 1 164 ? 15.456 -16.974 -10.901 1.00 83.94 164 LEU A O 1
ATOM 1279 N N . ASP A 1 165 ? 17.431 -17.969 -11.269 1.00 86.06 165 ASP A N 1
ATOM 1280 C CA . ASP A 1 165 ? 17.366 -18.777 -10.046 1.00 86.06 165 ASP A CA 1
ATOM 1281 C C . ASP A 1 165 ? 17.493 -17.885 -8.802 1.00 86.06 165 ASP A C 1
ATOM 1283 O O . ASP A 1 165 ? 18.504 -17.209 -8.607 1.00 86.06 165 ASP A O 1
ATOM 1287 N N . ASN A 1 166 ? 16.479 -17.919 -7.937 1.00 86.69 166 ASN A N 1
ATOM 1288 C CA . ASN A 1 166 ? 16.438 -17.157 -6.691 1.00 86.69 166 ASN A CA 1
ATOM 1289 C C . ASN A 1 166 ? 16.567 -18.034 -5.433 1.00 86.69 166 ASN A C 1
ATOM 1291 O O . ASN A 1 166 ? 16.537 -17.515 -4.313 1.00 86.69 166 ASN A O 1
ATOM 1295 N N . ALA A 1 167 ? 16.763 -19.352 -5.575 1.00 87.69 167 ALA A N 1
ATOM 1296 C CA . ALA A 1 167 ? 16.694 -20.295 -4.457 1.00 87.69 167 ALA A CA 1
ATOM 1297 C C . ALA A 1 167 ? 17.697 -19.977 -3.335 1.00 87.69 167 ALA A C 1
ATOM 1299 O O . ALA A 1 167 ? 17.382 -20.090 -2.147 1.00 87.69 167 ALA A O 1
ATOM 1300 N N . LYS A 1 168 ? 18.913 -19.546 -3.693 1.00 95.19 168 LYS A N 1
ATOM 1301 C CA . LYS A 1 168 ? 19.945 -19.132 -2.727 1.00 95.19 168 LYS A CA 1
ATOM 1302 C C . LYS A 1 168 ? 19.527 -17.875 -1.954 1.00 95.19 168 LYS A C 1
ATOM 1304 O O . LYS A 1 168 ? 19.734 -17.819 -0.740 1.00 95.19 168 LYS A O 1
ATOM 1309 N N . THR A 1 169 ? 18.956 -16.891 -2.645 1.00 91.69 169 THR A N 1
ATOM 1310 C CA . THR A 1 169 ? 18.506 -15.615 -2.073 1.00 91.69 169 THR A CA 1
ATOM 1311 C C . THR A 1 169 ? 17.331 -15.838 -1.126 1.00 91.69 169 THR A C 1
ATOM 1313 O O . THR A 1 169 ? 17.407 -15.444 0.037 1.00 91.69 169 THR A O 1
ATOM 1316 N N . VAL A 1 170 ? 16.305 -16.569 -1.579 1.00 89.69 170 VAL A N 1
ATOM 1317 C CA . VAL A 1 170 ? 15.122 -16.925 -0.780 1.00 89.69 170 VAL A CA 1
ATOM 1318 C C . VAL A 1 170 ? 15.521 -17.736 0.449 1.00 89.69 170 VAL A C 1
ATOM 1320 O O . VAL A 1 170 ? 15.094 -17.427 1.557 1.00 89.69 170 VAL A O 1
ATOM 1323 N N . LYS A 1 171 ? 16.408 -18.729 0.300 1.00 94.94 171 LYS A N 1
ATOM 1324 C CA . LYS A 1 171 ? 16.898 -19.504 1.446 1.00 94.94 171 LYS A CA 1
ATOM 1325 C C . LYS A 1 171 ? 17.559 -18.608 2.495 1.00 94.94 171 LYS A C 1
ATOM 1327 O O . LYS A 1 171 ? 17.277 -18.761 3.682 1.00 94.94 171 LYS A O 1
ATOM 1332 N N . LYS A 1 172 ? 18.431 -17.686 2.071 1.00 97.00 172 LYS A N 1
ATOM 1333 C CA . LYS A 1 172 ? 19.081 -16.758 3.002 1.00 97.00 172 LYS A CA 1
ATOM 1334 C C . LYS A 1 172 ? 18.053 -15.837 3.667 1.00 97.00 172 LYS A C 1
ATOM 1336 O O . LYS A 1 172 ? 18.163 -15.612 4.867 1.00 97.00 172 LYS A O 1
ATOM 1341 N N . LEU A 1 173 ? 17.054 -15.352 2.925 1.00 95.31 173 LEU A N 1
ATOM 1342 C CA . LEU A 1 173 ? 15.951 -14.574 3.491 1.00 95.31 173 LEU A CA 1
ATOM 1343 C C . LEU A 1 173 ? 15.241 -15.375 4.589 1.00 95.31 173 LEU A C 1
ATOM 1345 O O . LEU A 1 173 ? 15.162 -14.894 5.712 1.00 95.31 173 LEU A O 1
ATOM 1349 N N . CYS A 1 174 ? 14.829 -16.619 4.324 1.00 95.62 174 CYS A N 1
ATOM 1350 C CA . CYS A 1 174 ? 14.180 -17.482 5.319 1.00 95.62 174 CYS A CA 1
ATOM 1351 C C . CYS A 1 174 ? 15.020 -17.679 6.596 1.00 95.62 174 CYS A C 1
ATOM 1353 O O . CYS A 1 174 ? 14.468 -17.714 7.694 1.00 95.62 174 CYS A O 1
ATOM 1355 N N . GLU A 1 175 ? 16.349 -17.786 6.477 1.00 97.31 175 GLU A N 1
ATOM 1356 C CA . GLU A 1 175 ? 17.272 -17.898 7.621 1.00 97.31 175 GLU A CA 1
ATOM 1357 C C . GLU A 1 175 ? 17.333 -16.621 8.485 1.00 97.31 175 GLU A C 1
ATOM 1359 O O . GLU A 1 175 ? 17.784 -16.682 9.630 1.00 97.31 175 GLU A O 1
ATOM 1364 N N . MET A 1 176 ? 16.876 -15.476 7.964 1.00 97.06 176 MET A N 1
ATOM 1365 C CA . MET A 1 176 ? 16.799 -14.201 8.687 1.00 97.06 176 MET A CA 1
ATOM 1366 C C . MET A 1 176 ? 15.471 -13.982 9.422 1.00 97.06 176 MET A C 1
ATOM 1368 O O . MET A 1 176 ? 15.349 -12.985 10.137 1.00 97.06 176 MET A O 1
ATOM 1372 N N . GLN A 1 177 ? 14.488 -14.878 9.268 1.00 98.38 177 GLN A N 1
ATOM 1373 C CA . GLN A 1 177 ? 13.220 -14.765 9.986 1.00 98.38 177 GLN A CA 1
ATOM 1374 C C . GLN A 1 177 ? 13.451 -14.875 11.497 1.00 98.38 177 GLN A C 1
ATOM 1376 O O . GLN A 1 177 ? 14.131 -15.784 11.982 1.00 98.38 177 GLN A O 1
ATOM 1381 N N . GLN A 1 178 ? 12.877 -13.945 12.253 1.00 98.25 178 GLN A N 1
ATOM 1382 C CA . GLN A 1 178 ? 13.006 -13.911 13.704 1.00 98.25 178 GLN A CA 1
ATOM 1383 C C . GLN A 1 178 ? 12.028 -14.883 14.373 1.00 98.25 178 GLN A C 1
ATOM 1385 O O . GLN A 1 178 ? 11.113 -15.430 13.758 1.00 98.25 178 GLN A O 1
ATOM 1390 N N . SER A 1 179 ? 12.224 -15.128 15.670 1.00 97.50 179 SER A N 1
ATOM 1391 C CA . SER A 1 179 ? 11.442 -16.122 16.421 1.00 97.50 179 SER A CA 1
ATOM 1392 C C . SER A 1 179 ? 9.949 -15.806 16.529 1.00 97.50 179 SER A C 1
ATOM 1394 O O . SER A 1 179 ? 9.166 -16.706 16.816 1.00 97.50 179 SER A O 1
ATOM 1396 N N . ASP A 1 180 ? 9.567 -14.540 16.356 1.00 97.81 180 ASP A N 1
ATOM 1397 C CA . ASP A 1 180 ? 8.176 -14.081 16.339 1.00 97.81 180 ASP A CA 1
ATOM 1398 C C . ASP A 1 180 ? 7.535 -14.137 14.942 1.00 97.81 180 ASP A C 1
ATOM 1400 O O . ASP A 1 180 ? 6.378 -13.758 14.800 1.00 97.81 180 ASP A O 1
ATOM 1404 N N . GLY A 1 181 ? 8.266 -14.624 13.932 1.00 98.38 181 GLY A N 1
ATOM 1405 C CA . GLY A 1 181 ? 7.804 -14.746 12.551 1.00 98.38 181 GLY A CA 1
ATOM 1406 C C . GLY A 1 181 ? 8.081 -13.525 11.674 1.00 98.38 181 GLY A C 1
ATOM 1407 O O . GLY A 1 181 ? 7.973 -13.630 10.454 1.00 98.38 181 GLY A O 1
ATOM 1408 N N . GLY A 1 182 ? 8.487 -12.396 12.254 1.00 98.44 182 GLY A N 1
ATOM 1409 C CA . GLY A 1 182 ? 8.783 -11.188 11.493 1.00 98.44 182 GLY A CA 1
ATOM 1410 C C . GLY A 1 182 ? 10.210 -11.132 10.941 1.00 98.44 182 GLY A C 1
ATOM 1411 O O . GLY A 1 182 ? 11.062 -11.989 11.199 1.00 98.44 182 GLY A O 1
ATOM 1412 N N . PHE A 1 183 ? 10.469 -10.076 10.177 1.00 98.31 183 PHE A N 1
ATOM 1413 C CA . PHE A 1 183 ? 11.769 -9.714 9.622 1.00 98.31 183 PHE A CA 1
ATOM 1414 C C . PHE A 1 183 ? 12.113 -8.277 10.005 1.00 98.31 183 PHE A C 1
ATOM 1416 O O . PHE A 1 183 ? 11.232 -7.447 10.187 1.00 98.31 183 PHE A O 1
ATOM 1423 N N . GLY A 1 184 ? 13.402 -7.958 10.114 1.00 93.75 184 GLY A N 1
ATOM 1424 C CA . GLY A 1 184 ? 13.836 -6.592 10.396 1.00 93.75 184 GLY A CA 1
ATOM 1425 C C . GLY A 1 184 ? 15.345 -6.464 10.569 1.00 93.75 184 GLY A C 1
ATOM 1426 O O . GLY A 1 184 ? 16.081 -7.443 10.434 1.00 93.75 184 GLY A O 1
ATOM 1427 N N . LEU A 1 185 ? 15.821 -5.251 10.866 1.00 86.88 185 LEU A N 1
ATOM 1428 C CA . LEU A 1 185 ? 17.256 -4.976 11.054 1.00 86.88 185 LEU A CA 1
ATOM 1429 C C . LEU A 1 185 ? 17.795 -5.491 12.395 1.00 86.88 185 LEU A C 1
ATOM 1431 O O . LEU A 1 185 ? 18.947 -5.908 12.494 1.00 86.88 185 LEU A O 1
ATOM 1435 N N . SER A 1 186 ? 16.996 -5.391 13.456 1.00 87.69 186 SER A N 1
ATOM 1436 C CA . SER A 1 186 ? 17.382 -5.817 14.811 1.00 87.69 186 SER A CA 1
ATOM 1437 C C . SER A 1 186 ? 16.227 -6.493 15.528 1.00 87.69 186 SER A C 1
ATOM 1439 O O . SER A 1 186 ? 16.391 -7.605 16.011 1.00 87.69 186 SER A O 1
ATOM 1441 N N . ASN A 1 187 ? 15.068 -5.839 15.544 1.00 93.75 187 ASN A N 1
ATOM 1442 C CA . ASN A 1 187 ? 13.794 -6.447 15.907 1.00 93.75 187 ASN A CA 1
ATOM 1443 C C . ASN A 1 187 ? 12.948 -6.575 14.643 1.00 93.75 187 ASN A C 1
ATOM 1445 O O . ASN A 1 187 ? 13.253 -5.913 13.647 1.00 93.75 187 ASN A O 1
ATOM 1449 N N . SER A 1 188 ? 11.930 -7.425 14.690 1.00 97.25 188 SER A N 1
ATOM 1450 C CA . SER A 1 188 ? 10.934 -7.521 13.632 1.00 97.25 188 SER A CA 1
ATOM 1451 C C . SER A 1 188 ? 10.230 -6.182 13.430 1.00 97.25 188 SER A C 1
ATOM 1453 O O . SER A 1 188 ? 9.953 -5.461 14.392 1.00 97.25 188 SER A O 1
ATOM 1455 N N . ASP A 1 189 ? 9.990 -5.869 12.167 1.00 97.12 189 ASP A N 1
ATOM 1456 C CA . ASP A 1 189 ? 9.463 -4.615 11.658 1.00 97.12 189 ASP A CA 1
ATOM 1457 C C . ASP A 1 189 ? 8.388 -4.922 10.606 1.00 97.12 189 ASP A C 1
ATOM 1459 O O . ASP A 1 189 ? 8.546 -5.853 9.809 1.00 97.12 189 ASP A O 1
ATOM 1463 N N . ALA A 1 190 ? 7.276 -4.188 10.626 1.00 97.69 190 ALA A N 1
ATOM 1464 C CA . ALA A 1 190 ? 6.140 -4.476 9.752 1.00 97.69 190 ALA A CA 1
ATOM 1465 C C . ALA A 1 190 ? 6.472 -4.237 8.272 1.00 97.69 190 ALA A C 1
ATOM 1467 O O . ALA A 1 190 ? 6.113 -5.075 7.444 1.00 97.69 190 ALA A O 1
ATOM 1468 N N . ASP A 1 191 ? 7.226 -3.182 7.953 1.00 96.94 191 ASP A N 1
ATOM 1469 C CA . ASP A 1 191 ? 7.595 -2.836 6.576 1.00 96.94 191 ASP A CA 1
ATOM 1470 C C . ASP A 1 191 ? 8.485 -3.928 5.978 1.00 96.94 191 ASP A C 1
ATOM 1472 O O . ASP A 1 191 ? 8.196 -4.487 4.921 1.00 96.94 191 ASP A O 1
ATOM 1476 N N . ILE A 1 192 ? 9.546 -4.310 6.697 1.00 97.19 192 ILE A N 1
ATOM 1477 C CA . ILE A 1 192 ? 10.491 -5.336 6.233 1.00 97.19 192 ILE A CA 1
ATOM 1478 C C . ILE A 1 192 ? 9.826 -6.718 6.192 1.00 97.19 192 ILE A C 1
ATOM 1480 O O . ILE A 1 192 ? 10.129 -7.519 5.304 1.00 97.19 192 ILE A O 1
ATOM 1484 N N . THR A 1 193 ? 8.917 -7.014 7.124 1.00 98.56 193 THR A N 1
ATOM 1485 C CA . THR A 1 193 ? 8.149 -8.268 7.098 1.00 98.56 193 THR A CA 1
ATOM 1486 C C . THR A 1 193 ? 7.230 -8.328 5.884 1.00 98.56 193 THR A C 1
ATOM 1488 O O . THR A 1 193 ? 7.180 -9.360 5.216 1.00 98.56 193 THR A O 1
ATOM 1491 N N . ALA A 1 194 ? 6.548 -7.231 5.559 1.00 95.44 194 ALA A N 1
ATOM 1492 C CA . ALA A 1 194 ? 5.690 -7.163 4.387 1.00 95.44 194 ALA A CA 1
ATOM 1493 C C . ALA A 1 194 ? 6.491 -7.243 3.079 1.00 95.44 194 ALA A C 1
ATOM 1495 O O . ALA A 1 194 ? 6.133 -8.011 2.189 1.00 95.44 194 ALA A O 1
ATOM 1496 N N . MET A 1 195 ? 7.640 -6.571 3.000 1.00 90.38 195 MET A N 1
ATOM 1497 C CA . MET A 1 195 ? 8.558 -6.715 1.869 1.00 90.38 195 MET A CA 1
ATOM 1498 C C . MET A 1 195 ? 9.042 -8.158 1.697 1.00 90.38 195 MET A C 1
ATOM 1500 O O . MET A 1 195 ? 9.087 -8.665 0.577 1.00 90.38 195 MET A O 1
ATOM 1504 N N . ALA A 1 196 ? 9.359 -8.863 2.790 1.00 94.06 196 ALA A N 1
ATOM 1505 C CA . ALA A 1 196 ? 9.748 -10.271 2.726 1.00 94.06 196 ALA A CA 1
ATOM 1506 C C . ALA A 1 196 ? 8.639 -11.156 2.129 1.00 94.06 196 ALA A C 1
ATOM 1508 O O . ALA A 1 196 ? 8.950 -12.070 1.363 1.00 94.06 196 ALA A O 1
ATOM 1509 N N . LEU A 1 197 ? 7.360 -10.864 2.403 1.00 89.44 197 LEU A N 1
ATOM 1510 C CA . LEU A 1 197 ? 6.236 -11.597 1.811 1.00 89.44 197 LEU A CA 1
ATOM 1511 C C . LEU A 1 197 ? 6.207 -11.527 0.279 1.00 89.44 197 LEU A C 1
ATOM 1513 O O . LEU A 1 197 ? 5.727 -12.469 -0.336 1.00 89.44 197 LEU A O 1
ATOM 1517 N N . MET A 1 198 ? 6.761 -10.498 -0.366 1.00 81.75 198 MET A N 1
ATOM 1518 C CA . MET A 1 198 ? 6.838 -10.464 -1.836 1.00 81.75 198 MET A CA 1
ATOM 1519 C C . MET A 1 198 ? 7.738 -11.559 -2.426 1.00 81.75 198 MET A C 1
ATOM 1521 O O . MET A 1 198 ? 7.576 -11.935 -3.583 1.00 81.75 198 MET A O 1
ATOM 1525 N N . ALA A 1 199 ? 8.704 -12.053 -1.650 1.00 83.69 199 ALA A N 1
ATOM 1526 C CA . ALA A 1 199 ? 9.709 -13.015 -2.100 1.00 83.69 199 ALA A CA 1
ATOM 1527 C C . ALA A 1 199 ? 9.502 -14.429 -1.545 1.00 83.69 199 ALA A C 1
ATOM 1529 O O . ALA A 1 199 ? 10.116 -15.384 -2.029 1.00 83.69 199 ALA A O 1
ATOM 1530 N N . LEU A 1 200 ? 8.701 -14.574 -0.489 1.00 84.06 200 LEU A N 1
ATOM 1531 C CA . LEU A 1 200 ? 8.493 -15.861 0.158 1.00 84.06 200 LEU A CA 1
ATOM 1532 C C . LEU A 1 200 ? 7.540 -16.742 -0.663 1.00 84.06 200 LEU A C 1
ATOM 1534 O O . LEU A 1 200 ? 6.505 -16.258 -1.128 1.00 84.06 200 LEU A O 1
ATOM 1538 N N . PRO A 1 201 ? 7.837 -18.050 -0.797 1.0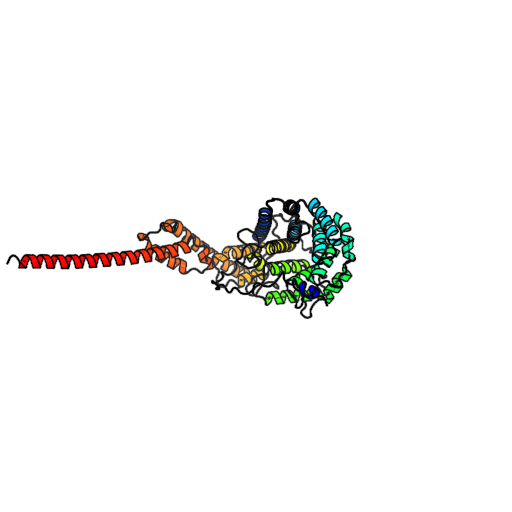0 79.50 201 PRO A N 1
ATOM 1539 C CA . PRO A 1 201 ? 6.925 -18.984 -1.439 1.00 79.50 201 PRO A CA 1
ATOM 1540 C C . PRO A 1 201 ? 5.565 -18.984 -0.743 1.00 79.50 201 PRO A C 1
ATOM 1542 O O . PRO A 1 201 ? 5.493 -19.129 0.483 1.00 79.50 201 PRO A O 1
ATOM 1545 N N . LYS A 1 202 ? 4.503 -18.867 -1.542 1.00 75.62 202 LYS A N 1
ATOM 1546 C CA . LYS A 1 202 ? 3.124 -18.969 -1.062 1.00 75.62 202 LYS A CA 1
ATOM 1547 C C . LYS A 1 202 ? 2.903 -20.298 -0.333 1.00 75.62 202 LYS A C 1
ATOM 1549 O O . LYS A 1 202 ? 3.469 -21.319 -0.725 1.00 75.62 202 LYS A O 1
ATOM 1554 N N . ASP A 1 203 ? 2.107 -20.262 0.734 1.00 78.44 203 ASP A N 1
ATOM 1555 C CA . ASP A 1 203 ? 1.788 -21.408 1.603 1.00 78.44 203 ASP A CA 1
ATOM 1556 C C . ASP A 1 203 ? 3.025 -22.059 2.271 1.00 78.44 203 ASP A C 1
ATOM 1558 O O . ASP A 1 203 ? 2.970 -23.177 2.786 1.00 78.44 203 ASP A O 1
ATOM 1562 N N . GLY A 1 204 ? 4.176 -21.377 2.257 1.00 81.69 204 GLY A N 1
ATOM 1563 C CA . GLY A 1 204 ? 5.381 -21.805 2.958 1.00 81.69 204 GLY A CA 1
ATOM 1564 C C . GLY A 1 204 ? 5.352 -21.427 4.441 1.00 81.69 204 GLY A C 1
ATOM 1565 O O . GLY A 1 204 ? 4.863 -20.363 4.810 1.00 81.69 204 GLY A O 1
ATOM 1566 N N . GLU A 1 205 ? 5.984 -22.240 5.294 1.00 95.62 205 GLU A N 1
ATOM 1567 C CA . GLU A 1 205 ? 6.033 -22.017 6.753 1.00 95.62 205 GLU A CA 1
ATOM 1568 C C . GLU A 1 205 ? 6.556 -20.615 7.134 1.00 95.62 205 GLU A C 1
ATOM 1570 O O . GLU A 1 205 ? 6.077 -19.999 8.086 1.00 95.62 205 GLU A O 1
ATOM 1575 N N . ASN A 1 206 ? 7.541 -20.084 6.398 1.00 96.94 206 ASN A N 1
ATOM 1576 C CA . ASN A 1 206 ? 8.039 -18.727 6.629 1.00 96.94 206 ASN A CA 1
ATOM 1577 C C . ASN A 1 206 ? 6.992 -17.657 6.267 1.00 96.94 206 ASN A C 1
ATOM 1579 O O . ASN A 1 206 ? 6.884 -16.670 6.991 1.00 96.94 206 ASN A O 1
ATOM 1583 N N . ALA A 1 207 ? 6.227 -17.844 5.186 1.00 89.75 207 ALA A N 1
ATOM 1584 C CA . ALA A 1 207 ? 5.172 -16.915 4.781 1.00 89.75 207 ALA A CA 1
ATOM 1585 C C . ALA A 1 207 ? 4.022 -16.914 5.798 1.00 89.75 207 ALA A C 1
ATOM 1587 O O . ALA A 1 207 ? 3.622 -15.847 6.252 1.00 89.75 207 ALA A O 1
ATOM 1588 N N . GLU A 1 208 ? 3.572 -18.091 6.245 1.00 95.56 208 GLU A N 1
ATOM 1589 C CA . GLU A 1 208 ? 2.535 -18.227 7.281 1.00 95.56 208 GLU A CA 1
ATOM 1590 C C . GLU A 1 208 ? 2.916 -17.487 8.573 1.00 95.56 208 GLU A C 1
ATOM 1592 O O . GLU A 1 208 ? 2.139 -16.694 9.099 1.00 95.56 208 GLU A O 1
ATOM 1597 N N . LYS A 1 209 ? 4.156 -17.661 9.049 1.00 98.38 209 LYS A N 1
ATOM 1598 C CA . LYS A 1 209 ? 4.650 -16.963 10.249 1.00 98.38 209 LYS A CA 1
ATOM 1599 C C . LYS A 1 209 ? 4.740 -15.447 10.075 1.00 98.38 209 LYS A C 1
ATOM 1601 O O . LYS A 1 209 ? 4.506 -14.710 11.030 1.00 98.38 209 LYS A O 1
ATOM 1606 N N . ALA A 1 210 ? 5.101 -14.979 8.883 1.00 98.31 210 ALA A N 1
ATOM 1607 C CA . ALA A 1 210 ? 5.157 -13.553 8.581 1.00 98.31 210 ALA A CA 1
ATOM 1608 C C . ALA A 1 210 ? 3.750 -12.937 8.502 1.00 98.31 210 ALA A C 1
ATOM 1610 O O . ALA A 1 210 ? 3.536 -11.841 9.018 1.00 98.31 210 ALA A O 1
ATOM 1611 N N . LEU A 1 211 ? 2.777 -13.663 7.940 1.00 96.25 211 LEU A N 1
ATOM 1612 C CA . LEU A 1 211 ? 1.363 -13.283 7.959 1.00 96.25 211 LEU A CA 1
ATOM 1613 C C . LEU A 1 211 ? 0.828 -13.193 9.396 1.00 96.25 211 LEU A C 1
ATOM 1615 O O . LEU A 1 211 ? 0.214 -12.188 9.751 1.00 96.25 211 LEU A O 1
ATOM 1619 N N . ASP A 1 212 ? 1.124 -14.184 10.242 1.00 98.19 212 ASP A N 1
ATOM 1620 C CA . ASP A 1 212 ? 0.753 -14.172 11.663 1.00 98.19 212 ASP A CA 1
ATOM 1621 C C . ASP A 1 212 ? 1.376 -12.986 12.415 1.00 98.19 212 ASP A C 1
ATOM 1623 O O . ASP A 1 212 ? 0.705 -12.332 13.223 1.00 98.19 212 ASP A O 1
ATOM 1627 N N . TYR A 1 213 ? 2.646 -12.674 12.133 1.00 98.69 213 TYR A N 1
ATOM 1628 C CA . TYR A 1 213 ? 3.313 -11.499 12.687 1.00 98.69 213 TYR A CA 1
ATOM 1629 C C . TYR A 1 213 ? 2.587 -10.208 12.289 1.00 98.69 213 TYR A C 1
ATOM 1631 O O . TYR A 1 213 ? 2.255 -9.408 13.164 1.00 98.69 213 TYR A O 1
ATOM 1639 N N . LEU A 1 214 ? 2.297 -10.012 10.996 1.00 98.50 214 LEU A N 1
ATOM 1640 C CA . LEU A 1 214 ? 1.618 -8.809 10.503 1.00 98.50 214 LEU A CA 1
ATOM 1641 C C . LEU A 1 214 ? 0.190 -8.689 11.032 1.00 98.50 214 LEU A C 1
ATOM 1643 O O . LEU A 1 214 ? -0.229 -7.593 11.391 1.00 98.50 214 LEU A O 1
ATOM 1647 N N . LYS A 1 215 ? -0.540 -9.801 11.141 1.00 97.50 215 LYS A N 1
ATOM 1648 C CA . LYS A 1 215 ? -1.868 -9.845 11.763 1.00 97.50 215 LYS A CA 1
ATOM 1649 C C . LYS A 1 215 ? -1.814 -9.379 13.215 1.00 97.50 215 LYS A C 1
ATOM 1651 O O . LYS A 1 215 ? -2.614 -8.547 13.638 1.00 97.50 215 LYS A O 1
ATOM 1656 N N . LYS A 1 216 ? -0.852 -9.889 13.988 1.00 97.44 216 LYS A N 1
ATOM 1657 C CA . LYS A 1 216 ? -0.659 -9.481 15.383 1.00 97.44 216 LYS A CA 1
ATOM 1658 C C . LYS A 1 216 ? -0.254 -8.011 15.486 1.00 97.44 216 LYS A C 1
ATOM 1660 O O . LYS A 1 216 ? -0.836 -7.281 16.283 1.00 97.44 216 LYS A O 1
ATOM 1665 N N . TYR A 1 217 ? 0.707 -7.578 14.670 1.00 97.62 217 TYR A N 1
ATOM 1666 C CA . TYR A 1 217 ? 1.141 -6.185 14.601 1.00 97.62 217 TYR A CA 1
ATOM 1667 C C . TYR A 1 217 ? -0.038 -5.261 14.296 1.00 97.62 217 TYR A C 1
ATOM 1669 O O . TYR A 1 217 ? -0.249 -4.279 15.009 1.00 97.62 217 TYR A O 1
ATOM 1677 N N . PHE A 1 218 ? -0.840 -5.616 13.288 1.00 96.50 218 PHE A N 1
ATOM 1678 C CA . PHE A 1 218 ? -2.034 -4.880 12.917 1.00 96.50 218 PHE A CA 1
ATOM 1679 C C . PHE A 1 218 ? -3.014 -4.810 14.079 1.00 96.50 218 PHE A C 1
ATOM 1681 O O . PHE A 1 218 ? -3.466 -3.724 14.398 1.00 96.50 218 PHE A O 1
ATOM 1688 N N . ALA A 1 219 ? -3.320 -5.918 14.756 1.00 93.00 219 ALA A N 1
ATOM 1689 C CA . ALA A 1 219 ? -4.255 -5.922 15.880 1.00 93.00 219 ALA A CA 1
ATOM 1690 C C . ALA A 1 219 ? -3.781 -5.033 17.048 1.00 93.00 219 ALA A C 1
ATOM 1692 O O . ALA A 1 219 ? -4.578 -4.272 17.594 1.00 93.00 219 ALA A O 1
ATOM 1693 N N . GLU A 1 220 ? -2.491 -5.078 17.387 1.00 93.38 220 GLU A N 1
ATOM 1694 C CA . GLU A 1 220 ? -1.923 -4.445 18.588 1.00 93.38 220 GLU A CA 1
ATOM 1695 C C . GLU A 1 220 ? -1.471 -2.981 18.397 1.00 93.38 220 GLU A C 1
ATOM 1697 O O . GLU A 1 220 ? -1.216 -2.299 19.389 1.00 93.38 220 GLU A O 1
ATOM 1702 N N . THR A 1 221 ? -1.370 -2.483 17.158 1.00 92.38 221 THR A N 1
ATOM 1703 C CA . THR A 1 221 ? -0.832 -1.139 16.860 1.00 92.38 221 THR A CA 1
ATOM 1704 C C . THR A 1 221 ? -1.937 -0.136 16.534 1.00 92.38 221 THR A C 1
ATOM 1706 O O . THR A 1 221 ? -2.670 -0.321 15.565 1.00 92.38 221 THR A O 1
ATOM 1709 N N . ASP A 1 222 ? -2.056 0.940 17.313 1.00 84.19 222 ASP A N 1
ATOM 1710 C CA . ASP A 1 222 ? -3.100 1.962 17.120 1.00 84.19 222 ASP A CA 1
ATOM 1711 C C . ASP A 1 222 ? -2.797 2.932 15.964 1.00 84.19 222 ASP A C 1
ATOM 1713 O O . ASP A 1 222 ? -3.693 3.300 15.206 1.00 84.19 222 ASP A O 1
ATOM 1717 N N . GLU A 1 223 ? -1.533 3.340 15.819 1.00 86.88 223 GLU A N 1
ATOM 1718 C CA . GLU A 1 223 ? -1.077 4.296 14.804 1.00 86.88 223 GLU A CA 1
ATOM 1719 C C . GLU A 1 223 ? -0.155 3.583 13.804 1.00 86.88 223 GLU A C 1
ATOM 1721 O O . GLU A 1 223 ? 0.975 3.228 14.136 1.00 86.88 223 GLU A O 1
ATOM 1726 N N . ILE A 1 224 ? -0.648 3.369 12.583 1.00 91.62 224 ILE A N 1
ATOM 1727 C CA . ILE A 1 224 ? 0.088 2.775 11.456 1.00 91.62 224 ILE A CA 1
ATOM 1728 C C . ILE A 1 224 ? 0.285 3.878 10.413 1.00 91.62 224 ILE A C 1
ATOM 1730 O O . ILE A 1 224 ? -0.706 4.489 10.020 1.00 91.62 224 ILE A O 1
ATOM 1734 N N . SER A 1 225 ? 1.526 4.144 9.983 1.00 93.00 225 SER A N 1
ATOM 1735 C CA . SER A 1 225 ? 1.811 5.196 8.991 1.00 93.00 225 SER A CA 1
ATOM 1736 C C . SER A 1 225 ? 1.303 4.832 7.593 1.00 93.00 225 SER A C 1
ATOM 1738 O O . SER A 1 225 ? 0.963 3.678 7.322 1.00 93.00 225 SER A O 1
ATOM 1740 N N . CYS A 1 226 ? 1.285 5.816 6.688 1.00 96.06 226 CYS A N 1
ATOM 1741 C CA . CYS A 1 226 ? 0.928 5.589 5.289 1.00 96.06 226 CYS A CA 1
ATOM 1742 C C . CYS A 1 226 ? 1.840 4.544 4.632 1.00 96.06 226 CYS A C 1
ATOM 1744 O O . CYS A 1 226 ? 1.350 3.618 3.990 1.00 96.06 226 CYS A O 1
ATOM 1746 N N . GLU A 1 227 ? 3.154 4.673 4.823 1.00 96.12 227 GLU A N 1
ATOM 1747 C CA . GLU A 1 227 ? 4.163 3.763 4.276 1.00 96.12 227 GLU A CA 1
ATOM 1748 C C . GLU A 1 227 ? 3.964 2.348 4.819 1.00 96.12 227 GLU A C 1
ATOM 1750 O O . GLU A 1 227 ? 3.828 1.410 4.041 1.00 96.12 227 GLU A O 1
ATOM 1755 N N . THR A 1 228 ? 3.816 2.177 6.137 1.00 96.88 228 THR A N 1
ATOM 1756 C CA . THR A 1 228 ? 3.594 0.841 6.704 1.00 96.88 228 THR A CA 1
ATOM 1757 C C . THR A 1 228 ? 2.298 0.212 6.216 1.00 96.88 228 THR A C 1
ATOM 1759 O O . THR A 1 228 ? 2.281 -0.968 5.864 1.00 96.88 228 THR A O 1
ATOM 1762 N N . ALA A 1 229 ? 1.214 0.988 6.127 1.00 96.88 229 ALA A N 1
ATOM 1763 C CA . ALA A 1 229 ? -0.034 0.496 5.557 1.00 96.88 229 ALA A CA 1
ATOM 1764 C C . ALA A 1 229 ? 0.146 0.060 4.092 1.00 96.88 229 ALA A C 1
ATOM 1766 O O . ALA A 1 229 ? -0.333 -1.010 3.711 1.00 96.88 229 ALA A O 1
ATOM 1767 N N . ALA A 1 230 ? 0.876 0.844 3.294 1.00 97.12 230 ALA A N 1
ATOM 1768 C CA . ALA A 1 230 ? 1.168 0.541 1.899 1.00 97.12 230 ALA A CA 1
ATOM 1769 C C . ALA A 1 230 ? 2.014 -0.731 1.746 1.00 97.12 230 ALA A C 1
ATOM 1771 O O . ALA A 1 230 ? 1.618 -1.644 1.020 1.00 97.12 230 ALA A O 1
ATOM 1772 N N . GLN A 1 231 ? 3.128 -0.835 2.475 1.00 95.69 231 GLN A N 1
ATOM 1773 C CA . GLN A 1 231 ? 4.011 -2.003 2.446 1.00 95.69 231 GLN A CA 1
ATOM 1774 C C . GLN A 1 231 ? 3.260 -3.270 2.854 1.00 95.69 231 GLN A C 1
ATOM 1776 O O . GLN A 1 231 ? 3.336 -4.284 2.157 1.00 95.69 231 GLN A O 1
ATOM 1781 N N . MET A 1 232 ? 2.472 -3.204 3.935 1.00 97.25 232 MET A N 1
ATOM 1782 C CA . MET A 1 232 ? 1.619 -4.311 4.364 1.00 97.25 232 MET A CA 1
ATOM 1783 C C . MET A 1 232 ? 0.652 -4.733 3.261 1.00 97.25 232 MET A C 1
ATOM 1785 O O . MET A 1 232 ? 0.609 -5.917 2.943 1.00 97.25 232 MET A O 1
ATOM 1789 N N . ILE A 1 233 ? -0.075 -3.801 2.635 1.00 93.44 233 ILE A N 1
ATOM 1790 C CA . ILE A 1 233 ? -0.988 -4.127 1.529 1.00 93.44 233 ILE A CA 1
ATOM 1791 C C . ILE A 1 233 ? -0.234 -4.829 0.397 1.00 93.44 233 ILE A C 1
ATOM 1793 O O . ILE A 1 233 ? -0.688 -5.876 -0.057 1.00 93.44 233 ILE A O 1
ATOM 1797 N N . ILE A 1 234 ? 0.936 -4.330 -0.008 1.00 86.81 234 ILE A N 1
ATOM 1798 C CA . ILE A 1 234 ? 1.735 -4.931 -1.085 1.00 86.81 234 ILE A CA 1
ATOM 1799 C C . ILE A 1 234 ? 2.143 -6.371 -0.748 1.00 86.81 234 ILE A C 1
ATOM 1801 O O . ILE A 1 234 ? 1.894 -7.290 -1.533 1.00 86.81 234 ILE A O 1
ATOM 1805 N N . GLY A 1 235 ? 2.726 -6.590 0.433 1.00 86.38 235 GLY A N 1
ATOM 1806 C CA . GLY A 1 235 ? 3.170 -7.914 0.873 1.00 86.38 235 GLY A CA 1
ATOM 1807 C C . GLY A 1 235 ? 2.021 -8.910 1.049 1.00 86.38 235 GLY A C 1
ATOM 1808 O O . GLY A 1 235 ? 2.129 -10.073 0.660 1.00 86.38 235 GLY A O 1
ATOM 1809 N N . LEU A 1 236 ? 0.896 -8.455 1.600 1.00 89.56 236 LEU A N 1
ATOM 1810 C CA . LEU A 1 236 ? -0.313 -9.260 1.779 1.00 89.56 236 LEU A CA 1
ATOM 1811 C C . LEU A 1 236 ? -0.937 -9.639 0.432 1.00 89.56 236 LEU A C 1
ATOM 1813 O O . LEU A 1 236 ? -1.266 -10.809 0.212 1.00 89.56 236 LEU A O 1
ATOM 1817 N N . CYS A 1 237 ? -1.012 -8.686 -0.498 1.00 81.38 237 CYS A N 1
ATOM 1818 C CA . CYS A 1 237 ? -1.469 -8.933 -1.861 1.00 81.38 237 CYS A CA 1
ATOM 1819 C C . CYS A 1 237 ? -0.597 -9.987 -2.559 1.00 81.38 237 CYS A C 1
ATOM 1821 O O . CYS A 1 237 ? -1.132 -10.902 -3.186 1.00 81.38 237 CYS A O 1
ATOM 1823 N N . ALA A 1 238 ? 0.730 -9.939 -2.374 1.00 77.50 238 ALA A N 1
ATOM 1824 C CA . ALA A 1 238 ? 1.662 -10.934 -2.918 1.00 77.50 238 ALA A CA 1
ATOM 1825 C C . ALA A 1 238 ? 1.385 -12.368 -2.450 1.00 77.50 238 ALA A C 1
ATOM 1827 O O . ALA A 1 238 ? 1.623 -13.324 -3.189 1.00 77.50 238 ALA A O 1
ATOM 1828 N N . GLN A 1 239 ? 0.807 -12.522 -1.260 1.00 79.75 239 GLN A N 1
ATOM 1829 C CA . GLN A 1 239 ? 0.406 -13.814 -0.706 1.00 79.75 239 GLN A CA 1
ATOM 1830 C C . GLN A 1 239 ? -1.048 -14.196 -1.025 1.00 79.75 239 GLN A C 1
ATOM 1832 O O . GLN A 1 239 ? -1.508 -15.270 -0.637 1.00 79.75 239 GLN A O 1
ATOM 1837 N N . GLY A 1 240 ? -1.777 -13.368 -1.777 1.00 73.12 240 GLY A N 1
ATOM 1838 C CA . GLY A 1 240 ? -3.176 -13.617 -2.123 1.00 73.12 240 GLY A CA 1
ATOM 1839 C C . GLY A 1 240 ? -4.169 -13.201 -1.034 1.00 73.12 240 GLY A C 1
ATOM 1840 O O . GLY A 1 240 ? -5.282 -13.724 -1.009 1.00 73.12 240 GLY A O 1
ATOM 1841 N N . VAL A 1 241 ? -3.793 -12.285 -0.137 1.00 79.38 241 VAL A N 1
ATOM 1842 C CA . VAL A 1 241 ? -4.699 -11.728 0.875 1.00 79.38 241 VAL A CA 1
ATOM 1843 C C . VAL A 1 241 ? -5.375 -10.468 0.334 1.00 79.38 241 VAL A C 1
ATOM 1845 O O . VAL A 1 241 ? -4.713 -9.464 0.079 1.00 79.38 241 VAL A O 1
ATOM 1848 N N . ASN A 1 242 ? -6.706 -10.501 0.231 1.00 79.12 242 ASN A N 1
ATOM 1849 C CA . ASN A 1 242 ? -7.501 -9.321 -0.100 1.00 79.12 242 ASN A CA 1
ATOM 1850 C C . ASN A 1 242 ? -7.645 -8.403 1.130 1.00 79.12 242 ASN A C 1
ATOM 1852 O O . ASN A 1 242 ? -8.418 -8.695 2.048 1.00 79.12 242 ASN A O 1
ATOM 1856 N N . CYS A 1 243 ? -6.922 -7.280 1.161 1.00 81.44 243 CYS A N 1
ATOM 1857 C CA . CYS A 1 243 ? -6.893 -6.391 2.329 1.00 81.44 243 CYS A CA 1
ATOM 1858 C C . CYS A 1 243 ? -8.196 -5.603 2.553 1.00 81.44 243 CYS 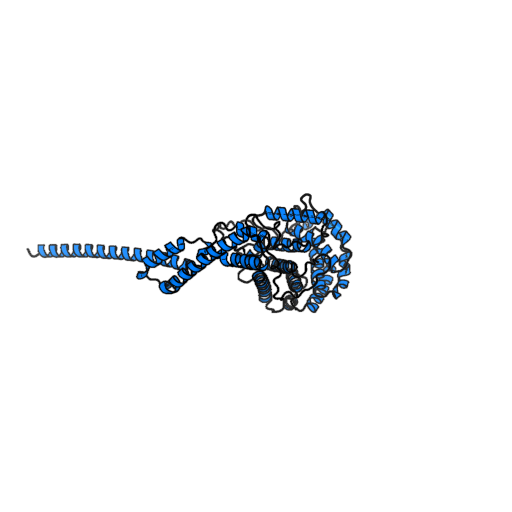A C 1
ATOM 1860 O O . CYS A 1 243 ? -8.422 -5.132 3.667 1.00 81.44 243 CYS A O 1
ATOM 1862 N N . SER A 1 244 ? -9.070 -5.480 1.546 1.00 73.56 244 SER A N 1
ATOM 1863 C CA . SER A 1 244 ? -10.383 -4.834 1.700 1.00 73.56 244 SER A CA 1
ATOM 1864 C C . SER A 1 244 ? -11.456 -5.762 2.282 1.00 73.56 244 SER A C 1
ATOM 1866 O O . SER A 1 244 ? -12.536 -5.302 2.641 1.00 73.56 244 SER A O 1
ATOM 1868 N N . GLU A 1 245 ? -11.187 -7.063 2.402 1.00 72.25 245 GLU A N 1
ATOM 1869 C CA . GLU A 1 245 ? -12.163 -8.063 2.876 1.00 72.25 245 GLU A CA 1
ATOM 1870 C C . GLU A 1 245 ? -11.641 -8.924 4.028 1.00 72.25 245 GLU A C 1
ATOM 1872 O O . GLU A 1 245 ? -12.422 -9.565 4.733 1.00 72.25 245 GLU A O 1
ATOM 1877 N N . SER A 1 246 ? -10.325 -8.946 4.245 1.00 78.19 246 SER A N 1
ATOM 1878 C CA . SER A 1 246 ? -9.713 -9.771 5.279 1.00 78.19 246 SER A CA 1
ATOM 1879 C C . SER A 1 246 ? -10.090 -9.300 6.685 1.00 78.19 246 SER A C 1
ATOM 1881 O O . SER A 1 246 ? -9.709 -8.213 7.130 1.00 78.19 246 SER A O 1
ATOM 1883 N N . SER A 1 247 ? -10.764 -10.174 7.437 1.00 81.44 247 SER A N 1
ATOM 1884 C CA . SER A 1 247 ? -11.047 -9.955 8.860 1.00 81.44 247 SER A CA 1
ATOM 1885 C C .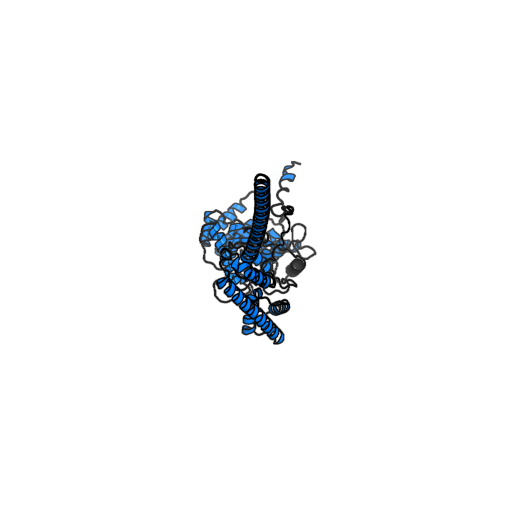 SER A 1 247 ? -9.777 -9.860 9.708 1.00 81.44 247 SER A C 1
ATOM 1887 O O . SER A 1 247 ? -9.798 -9.259 10.773 1.00 81.44 247 SER A O 1
ATOM 1889 N N . ASP A 1 248 ? -8.668 -10.440 9.242 1.00 87.69 248 ASP A N 1
ATOM 1890 C CA . ASP A 1 248 ? -7.384 -10.408 9.951 1.00 87.69 248 ASP A CA 1
ATOM 1891 C C . ASP A 1 248 ? -6.704 -9.033 9.880 1.00 87.69 248 ASP A C 1
ATOM 1893 O O . ASP A 1 248 ? -5.884 -8.708 10.737 1.00 87.69 248 ASP A O 1
ATOM 1897 N N . PHE A 1 249 ? -7.090 -8.213 8.898 1.00 92.12 249 PHE A N 1
ATOM 1898 C CA . PHE A 1 249 ? -6.625 -6.835 8.705 1.00 92.12 249 PHE A CA 1
ATOM 1899 C C . PHE A 1 249 ? -7.771 -5.825 8.854 1.00 92.12 249 PHE A C 1
ATOM 1901 O O . PHE A 1 249 ? -7.800 -4.770 8.215 1.00 92.12 249 PHE A O 1
ATOM 1908 N N . THR A 1 250 ? -8.701 -6.166 9.751 1.00 87.19 250 THR A N 1
ATOM 1909 C CA . THR A 1 250 ? -9.810 -5.332 10.212 1.00 87.19 250 THR A CA 1
ATOM 1910 C C . THR A 1 250 ? -9.770 -5.231 11.739 1.00 87.19 250 THR A C 1
ATOM 1912 O O . THR A 1 250 ? -9.669 -6.236 12.440 1.00 87.19 250 THR A O 1
ATOM 1915 N N . LYS A 1 251 ? -9.803 -4.008 12.272 1.00 82.88 251 LYS A N 1
ATOM 1916 C CA . LYS A 1 251 ? -9.822 -3.735 13.715 1.00 82.88 251 LYS A CA 1
ATOM 1917 C C . LYS A 1 251 ? -11.189 -4.065 14.323 1.00 82.88 251 LYS A C 1
ATOM 1919 O O . LYS A 1 251 ? -12.193 -4.089 13.622 1.00 82.88 251 LYS A O 1
ATOM 1924 N N . GLU A 1 252 ? -11.257 -4.223 15.648 1.00 78.56 252 GLU A N 1
ATOM 1925 C CA . GLU A 1 252 ? -12.531 -4.466 16.359 1.00 78.56 252 GLU A CA 1
ATOM 1926 C C . GLU A 1 252 ? -13.575 -3.359 16.130 1.00 78.56 252 GLU A C 1
ATOM 1928 O O . GLU A 1 252 ? -14.772 -3.622 16.158 1.00 78.56 252 GLU A O 1
ATOM 1933 N N . ASN A 1 253 ? -13.133 -2.124 15.875 1.00 71.31 253 ASN A N 1
ATOM 1934 C CA . ASN A 1 253 ? -14.006 -0.995 15.542 1.00 71.31 253 ASN A CA 1
ATOM 1935 C C . ASN A 1 253 ? -14.366 -0.911 14.044 1.00 71.31 253 ASN A C 1
ATOM 1937 O O . ASN A 1 253 ? -14.906 0.102 13.612 1.00 71.31 253 ASN A O 1
ATOM 1941 N N . GLY A 1 254 ? -14.042 -1.935 13.249 1.00 74.69 254 GLY A N 1
ATOM 1942 C CA . GLY A 1 254 ? -14.339 -2.013 11.818 1.00 74.69 254 GLY A CA 1
ATOM 1943 C C . GLY A 1 254 ? -13.325 -1.329 10.897 1.00 74.69 254 GLY A C 1
ATOM 1944 O O . GLY A 1 254 ? -13.440 -1.481 9.683 1.00 74.69 254 GLY A O 1
ATOM 1945 N N . VAL A 1 255 ? -12.319 -0.627 11.437 1.00 81.19 255 VAL A N 1
ATOM 1946 C CA . VAL A 1 255 ? -11.315 0.077 10.621 1.00 81.19 255 VAL A CA 1
ATOM 1947 C C . VAL A 1 255 ? -10.404 -0.918 9.910 1.00 81.19 255 VAL A C 1
ATOM 1949 O O . VAL A 1 255 ? -9.752 -1.748 10.552 1.00 81.19 255 VAL A O 1
ATOM 1952 N N . ARG A 1 256 ? -10.311 -0.806 8.584 1.00 87.38 256 ARG A N 1
ATOM 1953 C CA . ARG A 1 256 ? -9.442 -1.663 7.763 1.00 87.38 256 ARG A CA 1
ATOM 1954 C C . ARG A 1 256 ? -8.081 -1.068 7.468 1.00 87.38 256 ARG A C 1
ATOM 1956 O O . ARG A 1 256 ? -7.905 0.147 7.442 1.00 87.38 256 ARG A O 1
ATOM 1963 N N . LEU A 1 257 ? -7.136 -1.935 7.112 1.00 93.12 257 LEU A N 1
ATOM 1964 C CA . LEU A 1 257 ? -5.832 -1.522 6.596 1.00 93.12 257 LEU A CA 1
ATOM 1965 C C . LEU A 1 257 ? -5.939 -0.595 5.366 1.00 93.12 257 LEU A C 1
ATOM 1967 O O . LEU A 1 257 ? -5.220 0.398 5.284 1.00 93.12 257 LEU A O 1
ATOM 1971 N N . THR A 1 258 ? -6.875 -0.856 4.448 1.00 90.12 258 THR A N 1
ATOM 1972 C CA . THR A 1 258 ? -7.110 0.002 3.270 1.00 90.12 258 THR A CA 1
ATOM 1973 C C . THR A 1 258 ? -7.681 1.372 3.640 1.00 90.12 258 THR A C 1
ATOM 1975 O O . THR A 1 258 ? -7.288 2.378 3.062 1.00 90.12 258 THR A O 1
ATOM 1978 N N . GLU A 1 259 ? -8.565 1.440 4.636 1.00 88.12 259 GLU A N 1
ATOM 1979 C CA . GLU A 1 259 ? -9.098 2.706 5.166 1.00 88.12 259 GLU A CA 1
ATOM 1980 C C . GLU A 1 259 ? -8.030 3.494 5.931 1.00 88.12 259 GLU A C 1
ATOM 1982 O O . GLU A 1 259 ? -8.053 4.728 5.973 1.00 88.12 259 GLU A O 1
ATOM 1987 N N . ILE A 1 260 ? -7.076 2.780 6.539 1.00 92.44 260 ILE A N 1
ATOM 1988 C CA . ILE A 1 260 ? -5.893 3.398 7.123 1.00 92.44 260 ILE A CA 1
ATOM 1989 C C . ILE A 1 260 ? -5.095 4.103 6.043 1.00 92.44 260 ILE A C 1
ATOM 1991 O O . ILE A 1 260 ? -4.897 5.310 6.165 1.00 92.44 260 ILE A O 1
ATOM 1995 N N . LEU A 1 261 ? -4.743 3.398 4.967 1.00 95.62 261 LEU A N 1
ATOM 1996 C CA . LEU A 1 261 ? -4.031 3.980 3.833 1.00 95.62 261 LEU A CA 1
ATOM 1997 C C . LEU A 1 261 ? -4.763 5.207 3.262 1.00 95.62 261 LEU A C 1
ATOM 1999 O O . LEU A 1 261 ? -4.175 6.283 3.169 1.00 95.62 261 LEU A O 1
ATOM 2003 N N . LEU A 1 262 ? -6.053 5.071 2.934 1.00 93.31 262 LEU A N 1
ATOM 2004 C CA . LEU A 1 262 ? -6.841 6.136 2.300 1.00 93.31 262 LEU A CA 1
ATOM 2005 C C . LEU A 1 262 ? -6.938 7.410 3.144 1.00 93.31 262 LEU A C 1
ATOM 2007 O O . LEU A 1 262 ? -6.962 8.504 2.588 1.00 93.31 262 LEU A O 1
ATOM 2011 N N . SER A 1 263 ? -6.936 7.294 4.474 1.00 92.81 263 SER A N 1
ATOM 2012 C CA . SER A 1 263 ? -7.007 8.469 5.355 1.00 92.81 263 SER A CA 1
ATOM 2013 C C . SER A 1 263 ? -5.818 9.423 5.234 1.00 92.81 263 SER A C 1
ATOM 2015 O O . SER A 1 263 ? -5.913 10.571 5.663 1.00 92.81 263 SER A O 1
ATOM 2017 N N . TYR A 1 264 ? -4.691 8.948 4.695 1.00 95.69 264 TYR A N 1
ATOM 2018 C CA . TYR A 1 264 ? -3.496 9.761 4.495 1.00 95.69 264 TYR A CA 1
ATOM 2019 C C . TYR A 1 264 ? -3.543 10.564 3.195 1.00 95.69 264 TYR A C 1
ATOM 2021 O O . TYR A 1 264 ? -2.690 11.439 3.021 1.00 95.69 264 TYR A O 1
ATOM 2029 N N . GLN A 1 265 ? -4.509 10.301 2.303 1.00 96.25 265 GLN A N 1
ATOM 2030 C CA . GLN A 1 265 ? -4.670 11.075 1.077 1.00 96.25 265 GLN A CA 1
ATOM 2031 C C . GLN A 1 265 ? -5.108 12.504 1.409 1.00 96.25 265 GLN A C 1
ATOM 2033 O O . GLN A 1 265 ? -6.127 12.729 2.059 1.00 96.25 265 GLN A O 1
ATOM 2038 N N . THR A 1 266 ? -4.333 13.481 0.954 1.00 94.94 266 THR A N 1
ATOM 2039 C CA . THR A 1 266 ? -4.576 14.903 1.194 1.00 94.94 266 THR A CA 1
ATOM 2040 C C . THR A 1 266 ? -5.435 15.519 0.088 1.00 94.94 266 THR A C 1
ATOM 2042 O O . THR A 1 266 ? -5.594 14.959 -0.999 1.00 94.94 266 THR A O 1
ATOM 2045 N N . ASP A 1 267 ? -5.970 16.719 0.333 1.00 92.50 267 ASP A N 1
ATOM 2046 C CA . ASP A 1 267 ? -6.863 17.430 -0.600 1.00 92.50 267 ASP A CA 1
ATOM 2047 C C . ASP A 1 267 ? -6.237 17.727 -1.978 1.00 92.50 267 ASP A C 1
ATOM 2049 O O . ASP A 1 267 ? -6.949 17.901 -2.971 1.00 92.50 267 ASP A O 1
ATOM 2053 N N . ASP A 1 268 ? -4.907 17.814 -2.062 1.00 94.38 268 ASP A N 1
ATOM 2054 C CA . ASP A 1 268 ? -4.176 18.003 -3.320 1.00 94.38 268 ASP A CA 1
ATOM 2055 C C . ASP A 1 268 ? -3.957 16.697 -4.107 1.00 94.38 268 ASP A C 1
ATOM 2057 O O . ASP A 1 268 ? -3.531 16.757 -5.264 1.00 94.38 268 ASP A O 1
ATOM 2061 N N . GLY A 1 269 ? -4.304 15.552 -3.514 1.00 95.44 269 GLY A N 1
ATOM 2062 C CA . GLY A 1 269 ? -4.370 14.236 -4.136 1.00 95.44 269 GLY A CA 1
ATOM 2063 C C . GLY A 1 269 ? -3.206 13.290 -3.837 1.00 95.44 269 GLY A C 1
ATOM 2064 O O . GLY A 1 269 ? -3.343 12.095 -4.108 1.00 95.44 269 GLY A O 1
ATOM 2065 N N . GLY A 1 270 ? -2.097 13.783 -3.282 1.00 97.50 270 GLY A N 1
ATOM 2066 C CA . GLY A 1 270 ? -1.013 12.924 -2.802 1.00 97.50 270 GLY A CA 1
ATOM 2067 C C . GLY A 1 270 ? -1.316 12.358 -1.413 1.00 97.50 270 GLY A C 1
ATOM 2068 O O . GLY A 1 270 ? -2.416 12.522 -0.889 1.00 97.50 270 GLY A O 1
ATOM 2069 N N . PHE A 1 271 ? -0.350 11.667 -0.818 1.00 97.88 271 PHE A N 1
ATOM 2070 C CA . PHE A 1 271 ? -0.471 11.059 0.506 1.00 97.88 271 PHE A CA 1
ATOM 2071 C C . PHE A 1 271 ? 0.548 11.651 1.470 1.00 97.88 271 PHE A C 1
ATOM 2073 O O . PHE A 1 271 ? 1.692 11.907 1.102 1.00 97.88 271 PHE A O 1
ATOM 2080 N N . SER A 1 272 ? 0.139 11.858 2.715 1.00 95.00 272 SER A N 1
ATOM 2081 C CA . SER A 1 272 ? 0.977 12.374 3.800 1.00 95.00 272 SER A CA 1
ATOM 2082 C C . SER A 1 272 ? 1.685 11.244 4.558 1.00 95.00 272 SER A C 1
ATOM 2084 O O . SER A 1 272 ? 1.175 10.133 4.660 1.00 95.00 272 SER A O 1
ATOM 2086 N N . HIS A 1 273 ? 2.867 11.523 5.117 1.00 87.19 273 HIS A N 1
ATOM 2087 C CA . HIS A 1 273 ? 3.573 10.577 6.002 1.00 87.19 273 HIS A CA 1
ATOM 2088 C C . HIS A 1 273 ? 2.847 10.430 7.352 1.00 87.19 273 HIS A C 1
ATOM 2090 O O . HIS A 1 273 ? 2.657 9.334 7.883 1.00 87.19 273 HIS A O 1
ATOM 2096 N N . VAL A 1 274 ? 2.418 11.569 7.902 1.00 82.94 274 VAL A N 1
ATOM 2097 C CA . VAL A 1 274 ? 1.654 11.679 9.146 1.00 82.94 274 VAL A CA 1
ATOM 2098 C C . VAL A 1 274 ? 0.292 12.263 8.814 1.00 82.94 274 VAL A C 1
ATOM 2100 O O . VAL A 1 274 ? 0.189 13.198 8.027 1.00 82.94 274 VAL A O 1
ATOM 2103 N N . TYR A 1 275 ? -0.755 11.721 9.431 1.00 83.12 275 TYR A N 1
ATOM 2104 C CA . TYR A 1 275 ? -2.119 12.154 9.174 1.00 83.12 275 TYR A CA 1
ATOM 2105 C C . TYR A 1 275 ? -2.269 13.657 9.447 1.00 83.12 275 TYR A C 1
ATOM 2107 O O . TYR A 1 275 ? -1.926 14.135 10.531 1.00 83.12 275 TYR A O 1
ATOM 2115 N N . GLY A 1 276 ? -2.808 14.380 8.465 1.00 81.62 276 GLY A N 1
ATOM 2116 C CA . GLY A 1 276 ? -3.032 15.825 8.534 1.00 81.62 276 GLY A CA 1
ATOM 2117 C C . GLY A 1 276 ? -1.839 16.694 8.118 1.00 81.62 276 GLY A C 1
ATOM 2118 O O . GLY A 1 276 ? -1.992 17.916 8.084 1.00 81.62 276 GLY A O 1
ATOM 2119 N N . ASP A 1 277 ? -0.689 16.101 7.782 1.00 87.50 277 ASP A N 1
ATOM 2120 C CA . ASP A 1 277 ? 0.446 16.826 7.201 1.00 87.50 277 ASP A CA 1
ATOM 2121 C C . ASP A 1 277 ? 0.281 17.029 5.681 1.00 87.50 277 ASP A C 1
ATOM 2123 O O . ASP A 1 277 ? -0.674 16.569 5.053 1.00 87.50 277 ASP A O 1
ATOM 2127 N N . GLU A 1 278 ? 1.227 17.749 5.072 1.00 93.69 278 GLU A N 1
ATOM 2128 C CA . GLU A 1 278 ? 1.307 17.905 3.618 1.00 93.69 278 GLU A CA 1
ATOM 2129 C C . GLU A 1 278 ? 1.653 16.577 2.919 1.00 93.69 278 GLU A C 1
ATOM 2131 O O . GLU A 1 278 ? 2.276 15.678 3.495 1.00 93.69 278 GLU A O 1
ATOM 2136 N N . SER A 1 279 ? 1.286 16.484 1.639 1.00 96.62 279 SER A N 1
ATOM 2137 C CA . SER A 1 279 ? 1.681 15.375 0.773 1.00 96.62 279 SER A CA 1
ATOM 2138 C C . SER A 1 279 ? 3.196 15.150 0.763 1.00 96.62 279 SER A C 1
ATOM 2140 O O . SER A 1 279 ? 3.997 16.079 0.637 1.00 96.62 279 SER A O 1
ATOM 2142 N N . ASN A 1 280 ? 3.587 13.883 0.824 1.00 96.75 280 ASN A N 1
ATOM 2143 C CA . ASN A 1 280 ? 4.953 13.396 0.807 1.00 96.75 280 ASN A CA 1
ATOM 2144 C C . ASN A 1 280 ? 5.154 12.452 -0.388 1.00 96.75 280 ASN A C 1
ATOM 2146 O O . ASN A 1 280 ? 4.315 11.603 -0.676 1.00 96.75 280 ASN A O 1
ATOM 2150 N N . THR A 1 281 ? 6.283 12.579 -1.089 1.00 95.56 281 THR A N 1
ATOM 2151 C CA . THR A 1 281 ? 6.564 11.769 -2.287 1.00 95.56 281 THR A CA 1
ATOM 2152 C C . THR A 1 281 ? 6.671 10.270 -1.988 1.00 95.56 281 THR A C 1
ATOM 2154 O O . THR A 1 281 ? 6.125 9.478 -2.747 1.00 95.56 281 THR A O 1
ATOM 2157 N N . ILE A 1 282 ? 7.309 9.879 -0.880 1.00 93.69 282 ILE A N 1
ATOM 2158 C CA . ILE A 1 282 ? 7.467 8.467 -0.491 1.00 93.69 282 ILE A CA 1
ATOM 2159 C C . ILE A 1 282 ? 6.107 7.874 -0.119 1.00 93.69 282 ILE A C 1
ATOM 2161 O O . ILE A 1 282 ? 5.712 6.854 -0.673 1.00 93.69 282 ILE A O 1
ATOM 2165 N N . ALA A 1 283 ? 5.3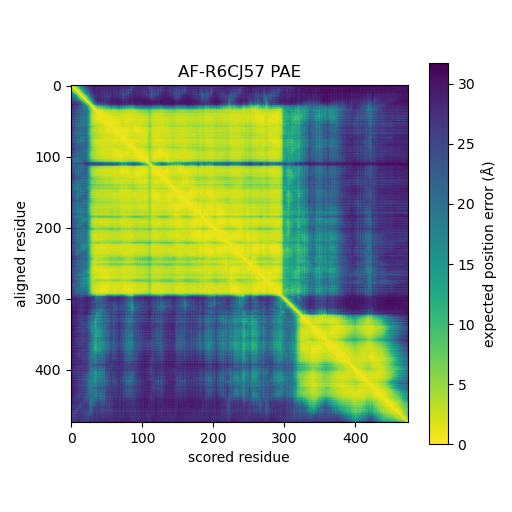48 8.559 0.740 1.00 96.69 283 ALA A N 1
ATOM 2166 C CA . ALA A 1 283 ? 4.001 8.117 1.091 1.00 96.69 283 ALA A CA 1
ATOM 2167 C C . ALA A 1 283 ? 3.107 7.986 -0.156 1.00 96.69 283 ALA A C 1
ATOM 2169 O O . ALA A 1 283 ? 2.390 7.001 -0.299 1.00 96.69 283 ALA A O 1
ATOM 2170 N N . THR A 1 284 ? 3.191 8.936 -1.096 1.00 98.25 284 THR A N 1
ATOM 2171 C CA . THR A 1 284 ? 2.380 8.923 -2.325 1.00 98.25 284 THR A CA 1
ATOM 2172 C C . THR A 1 284 ? 2.756 7.782 -3.266 1.00 98.25 284 THR A C 1
ATOM 2174 O O . THR A 1 284 ? 1.860 7.094 -3.752 1.00 98.25 284 THR A O 1
ATOM 2177 N N . MET A 1 285 ? 4.050 7.563 -3.527 1.00 95.88 285 MET A N 1
ATOM 2178 C CA . MET A 1 285 ? 4.488 6.513 -4.455 1.00 95.88 285 MET A CA 1
ATOM 2179 C C . MET A 1 285 ? 4.170 5.112 -3.906 1.00 95.88 285 MET A C 1
ATOM 2181 O O . MET A 1 285 ? 3.702 4.251 -4.649 1.00 95.88 285 MET A O 1
ATOM 2185 N N . GLU A 1 286 ? 4.348 4.894 -2.598 1.00 95.94 286 GLU A N 1
ATOM 2186 C CA . GLU A 1 286 ? 4.049 3.608 -1.962 1.00 95.94 286 GLU A CA 1
ATOM 2187 C C . GLU A 1 286 ? 2.540 3.376 -1.845 1.00 95.94 286 GLU A C 1
ATOM 2189 O O . GLU A 1 286 ? 2.066 2.286 -2.165 1.00 95.94 286 GLU A O 1
ATOM 2194 N N . ALA A 1 287 ? 1.759 4.398 -1.473 1.00 97.56 287 ALA A N 1
ATOM 2195 C CA . ALA A 1 287 ? 0.302 4.296 -1.436 1.00 97.56 287 ALA A CA 1
ATOM 2196 C C . ALA A 1 287 ? -0.288 4.005 -2.819 1.00 97.56 287 ALA A C 1
ATOM 2198 O O . ALA A 1 287 ? -1.178 3.162 -2.943 1.00 97.56 287 ALA A O 1
ATOM 2199 N N . LEU A 1 288 ? 0.223 4.653 -3.870 1.00 95.81 288 LEU A N 1
ATOM 2200 C CA . LEU A 1 288 ? -0.204 4.371 -5.235 1.00 95.81 288 LEU A CA 1
ATOM 2201 C C . LEU A 1 288 ? 0.136 2.931 -5.638 1.00 95.81 288 LEU A C 1
ATOM 2203 O O . LEU A 1 288 ? -0.721 2.255 -6.203 1.00 95.81 288 LEU A O 1
ATOM 2207 N N . ALA A 1 289 ? 1.334 2.437 -5.317 1.00 88.69 289 ALA A N 1
ATOM 2208 C CA . ALA A 1 289 ? 1.709 1.050 -5.587 1.00 88.69 289 ALA A CA 1
ATOM 2209 C C . ALA A 1 289 ? 0.840 0.044 -4.817 1.00 88.69 289 ALA A C 1
ATOM 2211 O O . ALA A 1 289 ? 0.407 -0.955 -5.391 1.00 88.69 289 ALA A O 1
ATOM 2212 N N . ALA A 1 290 ? 0.516 0.331 -3.555 1.00 92.44 290 ALA A N 1
ATOM 2213 C CA . ALA A 1 290 ? -0.399 -0.473 -2.750 1.00 92.44 290 ALA A CA 1
ATOM 2214 C C . ALA A 1 290 ? -1.810 -0.525 -3.353 1.00 92.44 290 ALA A C 1
ATOM 2216 O O . ALA A 1 290 ? -2.388 -1.604 -3.481 1.00 92.44 290 ALA A O 1
ATOM 2217 N N . LEU A 1 291 ? -2.351 0.618 -3.788 1.00 89.62 291 LEU A N 1
ATOM 2218 C CA . LEU A 1 291 ? -3.629 0.666 -4.502 1.00 89.62 291 LEU A CA 1
ATOM 2219 C C . LEU A 1 291 ? -3.549 -0.111 -5.825 1.00 89.62 291 LEU A C 1
ATOM 2221 O O . LEU A 1 291 ? -4.451 -0.884 -6.147 1.00 89.62 291 LEU A O 1
ATOM 2225 N N . ALA A 1 292 ? -2.463 0.045 -6.579 1.00 84.56 292 ALA A N 1
ATOM 2226 C CA . ALA A 1 292 ? -2.265 -0.634 -7.851 1.00 84.56 292 ALA A CA 1
ATOM 2227 C C . ALA A 1 292 ? -2.347 -2.164 -7.700 1.00 84.56 292 ALA A C 1
ATOM 2229 O O . ALA A 1 292 ? -3.128 -2.803 -8.401 1.00 84.56 292 ALA A O 1
ATOM 2230 N N . VAL A 1 293 ? -1.634 -2.755 -6.735 1.00 76.69 293 VAL A N 1
ATOM 2231 C CA . VAL A 1 293 ? -1.680 -4.214 -6.514 1.00 76.69 293 VAL A CA 1
ATOM 2232 C C . VAL A 1 293 ? -2.986 -4.693 -5.875 1.00 76.69 293 VAL A C 1
ATOM 2234 O O . VAL A 1 293 ? -3.446 -5.790 -6.188 1.00 76.69 293 VAL A O 1
ATOM 2237 N N . GLN A 1 294 ? -3.634 -3.865 -5.050 1.00 75.00 294 GLN A N 1
ATOM 2238 C CA . GLN A 1 294 ? -4.936 -4.175 -4.449 1.00 75.00 294 GLN A CA 1
ATOM 2239 C C . GLN A 1 294 ? -6.034 -4.394 -5.514 1.00 75.00 294 GLN A C 1
ATOM 2241 O O . GLN A 1 294 ? -6.976 -5.146 -5.269 1.00 75.00 294 GLN A O 1
ATOM 2246 N N . ARG A 1 295 ? -5.903 -3.812 -6.720 1.00 68.12 295 ARG A N 1
ATOM 2247 C CA . ARG A 1 295 ? -6.828 -4.003 -7.862 1.00 68.12 295 ARG A CA 1
ATOM 2248 C C . ARG A 1 295 ? -6.947 -5.458 -8.329 1.00 68.12 295 ARG A C 1
ATOM 2250 O O . ARG A 1 295 ? -8.016 -5.842 -8.803 1.00 68.12 295 ARG A O 1
ATOM 2257 N N . TYR A 1 296 ? -5.887 -6.263 -8.200 1.00 58.25 296 TYR A N 1
ATOM 2258 C CA . TYR A 1 296 ? -5.857 -7.643 -8.713 1.00 58.25 296 TYR A CA 1
ATOM 2259 C C . TYR A 1 296 ? -6.778 -8.613 -7.975 1.00 58.25 296 TYR A C 1
ATOM 2261 O O . TYR A 1 296 ? -6.993 -9.726 -8.449 1.00 58.25 296 TYR A O 1
ATOM 2269 N N . PHE A 1 297 ? -7.375 -8.213 -6.853 1.00 56.66 297 PHE A N 1
ATOM 2270 C CA . PHE A 1 297 ? -8.349 -9.040 -6.139 1.00 56.66 297 PHE A CA 1
ATOM 2271 C C . PHE A 1 297 ? -9.734 -9.037 -6.789 1.00 56.66 297 PHE A C 1
ATOM 2273 O O . PHE A 1 297 ? -10.744 -9.172 -6.108 1.00 56.66 297 PHE A O 1
ATOM 2280 N N . SER A 1 298 ? -9.782 -8.940 -8.121 1.00 40.75 298 SER A N 1
ATOM 2281 C CA . SER A 1 298 ? -11.028 -8.980 -8.861 1.00 40.75 298 SER A CA 1
ATOM 2282 C C . SER A 1 298 ? -10.950 -9.495 -10.288 1.00 40.75 298 SER A C 1
ATOM 2284 O O . SER A 1 298 ? -9.941 -9.359 -10.972 1.00 40.75 298 SER A O 1
ATOM 2286 N N . VAL A 1 299 ? -12.103 -10.001 -10.723 1.00 37.06 299 VAL A N 1
ATOM 2287 C CA . VAL A 1 299 ? -12.534 -10.402 -12.070 1.00 37.06 299 VAL A CA 1
ATOM 2288 C C . VAL A 1 299 ? -12.486 -11.903 -12.402 1.00 37.06 299 VAL A C 1
ATOM 2290 O O . VAL A 1 299 ? -13.332 -12.330 -13.181 1.00 37.06 299 VAL A O 1
ATOM 2293 N N . ALA A 1 300 ? -11.641 -12.771 -11.821 1.00 33.94 300 ALA A N 1
ATOM 2294 C CA . ALA A 1 300 ? -11.704 -14.194 -12.241 1.00 33.94 300 ALA A CA 1
ATOM 2295 C C . ALA A 1 300 ? -11.153 -15.285 -11.305 1.00 33.94 300 ALA A C 1
ATOM 2297 O O . ALA A 1 300 ? -11.000 -16.420 -11.750 1.00 33.94 300 ALA A O 1
ATOM 2298 N N . GLY A 1 301 ? -10.856 -15.013 -10.031 1.00 33.62 301 GLY A N 1
ATOM 2299 C CA . GLY A 1 301 ? -10.408 -16.077 -9.117 1.00 33.62 301 GLY A CA 1
ATOM 2300 C C . GLY A 1 301 ? -9.093 -16.771 -9.513 1.00 33.62 301 GLY A C 1
ATOM 2301 O O . GLY A 1 301 ? -8.811 -17.864 -9.024 1.00 33.62 301 GLY A O 1
ATOM 2302 N N . GLU A 1 302 ? -8.271 -16.145 -10.354 1.00 32.84 302 GLU A N 1
ATOM 2303 C CA . GLU A 1 302 ? -6.915 -16.600 -10.646 1.00 32.84 302 GLU A CA 1
ATOM 2304 C C . GLU A 1 302 ? -5.906 -15.560 -10.138 1.00 32.84 302 GLU A C 1
ATOM 2306 O O . GLU A 1 302 ? -5.841 -14.428 -10.610 1.00 32.84 302 GLU A O 1
ATOM 2311 N N . TYR A 1 303 ? -5.175 -15.950 -9.089 1.00 37.28 303 TYR A N 1
ATOM 2312 C CA . TYR A 1 303 ? -4.183 -15.142 -8.378 1.00 37.28 303 TYR A CA 1
ATOM 2313 C C . TYR A 1 303 ? -2.801 -15.377 -8.961 1.00 37.28 303 TYR A C 1
ATOM 2315 O O . TYR A 1 303 ? -2.355 -16.522 -8.908 1.00 37.28 303 TYR A O 1
ATOM 2323 N N . TYR A 1 304 ? -2.050 -14.337 -9.330 1.00 38.03 304 TYR A N 1
ATOM 2324 C CA . TYR A 1 304 ? -0.647 -14.540 -9.692 1.00 38.03 304 TYR A CA 1
ATOM 2325 C C . TYR A 1 304 ? 0.270 -13.359 -9.341 1.00 38.03 304 TYR A C 1
ATOM 2327 O O . TYR A 1 304 ? 0.638 -12.560 -10.189 1.00 38.03 304 TYR A O 1
ATOM 2335 N N . LEU A 1 305 ? 0.736 -13.304 -8.088 1.00 39.78 305 LEU A N 1
ATOM 2336 C CA . LEU A 1 305 ? 2.027 -12.664 -7.764 1.00 39.78 305 LEU A CA 1
ATOM 2337 C C . LEU A 1 305 ? 3.188 -13.683 -7.735 1.00 39.78 305 LEU A C 1
ATOM 2339 O O . LEU A 1 305 ? 4.348 -13.294 -7.657 1.00 39.78 305 LEU A O 1
ATOM 2343 N N . ASN A 1 306 ? 2.888 -14.981 -7.891 1.00 39.06 306 ASN A N 1
ATOM 2344 C CA . ASN A 1 306 ? 3.880 -16.060 -8.014 1.00 39.06 306 ASN A CA 1
ATOM 2345 C C . ASN A 1 306 ? 4.064 -16.555 -9.471 1.00 39.06 306 ASN A C 1
ATOM 2347 O O . ASN A 1 306 ? 5.130 -17.054 -9.808 1.00 39.06 306 ASN A O 1
ATOM 2351 N N . GLU A 1 307 ? 3.093 -16.366 -10.377 1.00 36.56 307 GLU A N 1
ATOM 2352 C CA . GLU A 1 307 ? 3.226 -16.813 -11.780 1.00 36.56 307 GLU A CA 1
ATOM 2353 C C . GLU A 1 307 ? 2.679 -15.772 -12.772 1.00 36.56 307 GLU A C 1
ATOM 2355 O O . GLU A 1 307 ? 1.613 -15.943 -13.344 1.00 36.56 307 GLU A O 1
ATOM 2360 N N . ASN A 1 308 ? 3.456 -14.714 -13.013 1.00 40.56 308 ASN A N 1
ATOM 2361 C CA . ASN A 1 308 ? 3.216 -13.663 -14.014 1.00 40.56 308 ASN A CA 1
ATOM 2362 C C . ASN A 1 308 ? 2.087 -12.672 -13.681 1.00 40.56 308 ASN A C 1
ATOM 2364 O O . ASN A 1 308 ? 0.911 -13.017 -13.606 1.00 40.56 308 ASN A O 1
ATOM 2368 N N . PHE A 1 309 ? 2.475 -11.399 -13.590 1.00 40.50 309 PHE A N 1
ATOM 2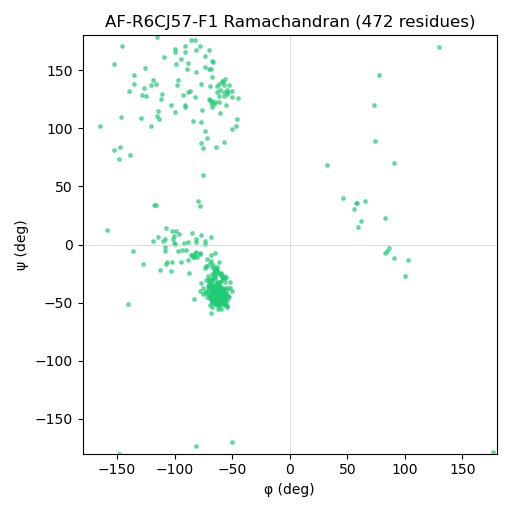369 C CA . PHE A 1 309 ? 1.594 -10.250 -13.774 1.00 40.50 309 PHE A CA 1
ATOM 2370 C C . PHE A 1 309 ? 0.818 -10.420 -15.091 1.00 40.50 309 PHE A C 1
ATOM 2372 O O . PHE A 1 309 ? 1.356 -10.181 -16.170 1.00 40.50 309 PHE A O 1
ATOM 2379 N N . ALA A 1 310 ? -0.431 -10.872 -15.030 1.00 35.72 310 ALA A N 1
ATOM 2380 C CA . ALA A 1 310 ? -1.319 -10.804 -16.179 1.00 35.72 310 ALA A CA 1
ATOM 2381 C C . ALA A 1 310 ? -1.945 -9.408 -16.191 1.00 35.72 310 ALA A C 1
ATOM 2383 O O . ALA A 1 310 ? -2.792 -9.100 -15.359 1.00 35.72 310 ALA A O 1
ATOM 2384 N N . LEU A 1 311 ? -1.496 -8.560 -17.116 1.00 36.97 311 LEU A N 1
ATOM 2385 C CA . LEU A 1 311 ? -2.068 -7.236 -17.346 1.00 36.97 311 LEU A CA 1
ATOM 2386 C C . LEU A 1 311 ? -3.532 -7.380 -17.765 1.00 36.97 311 LEU A C 1
ATOM 2388 O O . LEU A 1 311 ? -3.844 -8.057 -18.748 1.00 36.97 311 LEU A O 1
ATOM 2392 N N . THR A 1 312 ? -4.426 -6.748 -17.016 1.00 38.34 312 THR A N 1
ATOM 2393 C CA . THR A 1 312 ? -5.838 -6.618 -17.379 1.00 38.34 312 THR A CA 1
ATOM 2394 C C . THR A 1 312 ? -6.226 -5.153 -17.329 1.00 38.34 312 THR A C 1
ATOM 2396 O O . THR A 1 312 ? -5.921 -4.494 -16.341 1.00 38.34 312 THR A O 1
ATOM 2399 N N . ASP A 1 313 ? -6.949 -4.695 -18.350 1.00 35.19 313 ASP A N 1
ATOM 2400 C CA . ASP A 1 313 ? -7.439 -3.323 -18.528 1.00 35.19 313 ASP A CA 1
ATOM 2401 C C . ASP A 1 313 ? -8.076 -2.751 -17.240 1.00 35.19 313 ASP A C 1
ATOM 2403 O O . ASP A 1 313 ? -9.159 -3.157 -16.796 1.00 35.19 313 ASP A O 1
ATOM 2407 N N . VAL A 1 314 ? -7.369 -1.810 -16.609 1.00 42.12 314 VAL A N 1
ATOM 2408 C CA . VAL A 1 314 ? -7.654 -1.277 -15.262 1.00 42.12 314 VAL A CA 1
ATOM 2409 C C . VAL A 1 314 ? -8.687 -0.147 -15.273 1.00 42.12 314 VAL A C 1
ATOM 2411 O O . VAL A 1 314 ? -9.210 0.228 -14.219 1.00 42.12 314 VAL A O 1
ATOM 2414 N N . LEU A 1 315 ? -9.064 0.356 -16.451 1.00 40.88 315 LEU A N 1
ATOM 2415 C CA . LEU A 1 315 ? -10.115 1.368 -16.603 1.00 40.88 315 LEU A CA 1
ATOM 2416 C C . LEU A 1 315 ? -11.484 0.770 -16.951 1.00 40.88 315 LEU A C 1
ATOM 2418 O O . LEU A 1 315 ? -12.433 1.514 -17.222 1.00 40.88 315 LEU A O 1
ATOM 2422 N N . SER A 1 316 ? -11.626 -0.557 -16.901 1.00 42.66 316 SER A N 1
ATOM 2423 C CA . SER A 1 316 ? -12.931 -1.191 -17.051 1.00 42.66 316 SER A CA 1
ATOM 2424 C C . SER A 1 316 ? -13.889 -0.752 -1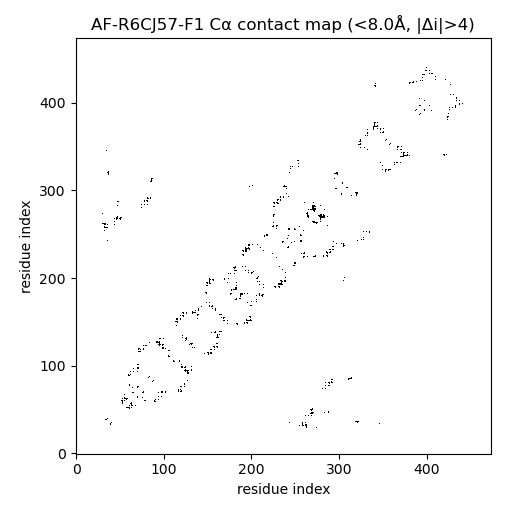5.929 1.00 42.66 316 SER A C 1
ATOM 2426 O O . SER A 1 316 ? -13.529 -0.620 -14.755 1.00 42.66 316 SER A O 1
ATOM 2428 N N . THR A 1 317 ? -15.142 -0.494 -16.309 1.00 38.38 317 THR A N 1
ATOM 2429 C CA . THR A 1 317 ? -16.227 -0.059 -15.413 1.00 38.38 317 THR A CA 1
ATOM 2430 C C . THR A 1 317 ? -16.761 -1.176 -14.510 1.00 38.38 317 THR A C 1
ATOM 2432 O O . THR A 1 317 ? -17.740 -0.960 -13.799 1.00 38.38 317 THR A O 1
ATOM 2435 N N . GLU A 1 318 ? -16.181 -2.376 -14.562 1.00 41.38 318 GLU A N 1
ATOM 2436 C CA . GLU A 1 318 ? -16.559 -3.484 -13.686 1.00 41.38 318 GLU A CA 1
ATOM 2437 C C . GLU A 1 318 ? -15.851 -3.315 -12.335 1.00 41.38 318 GLU A C 1
ATOM 2439 O O . GLU A 1 318 ? -14.647 -3.059 -12.272 1.00 41.38 318 GLU A O 1
ATOM 2444 N N . ASN A 1 319 ? -16.634 -3.343 -11.250 1.00 41.28 319 ASN A N 1
ATOM 2445 C CA . ASN A 1 319 ? -16.174 -3.047 -9.896 1.00 41.28 319 ASN A CA 1
ATOM 2446 C C . ASN A 1 319 ? -15.372 -4.241 -9.342 1.00 41.28 319 ASN A C 1
ATOM 2448 O O . ASN A 1 319 ? -15.960 -5.294 -9.102 1.00 41.28 319 ASN A O 1
ATOM 2452 N N . PRO A 1 320 ? -14.069 -4.071 -9.062 1.00 41.06 320 PRO A N 1
ATOM 2453 C CA . PRO A 1 320 ? -13.235 -5.126 -8.509 1.00 41.06 320 PRO A CA 1
ATOM 2454 C C . PRO A 1 320 ? -13.669 -5.651 -7.150 1.00 41.06 320 PRO A C 1
ATOM 2456 O O . PRO A 1 320 ? -13.501 -6.808 -6.793 1.00 41.06 320 PRO A O 1
ATOM 2459 N N . PHE A 1 321 ? -14.170 -4.717 -6.362 1.00 46.22 321 PHE A N 1
ATOM 2460 C CA . PHE A 1 321 ? -14.415 -4.832 -4.940 1.00 46.22 321 PHE A CA 1
ATOM 2461 C C . PHE A 1 321 ? -15.915 -5.053 -4.687 1.00 46.22 321 PHE A C 1
ATOM 2463 O O . PHE A 1 321 ? -16.389 -4.889 -3.565 1.00 46.22 321 PHE A O 1
ATOM 2470 N N . ALA A 1 322 ? -16.684 -5.333 -5.753 1.00 45.03 322 ALA A N 1
ATOM 2471 C CA . ALA A 1 322 ? -18.131 -5.502 -5.707 1.00 45.03 322 ALA A CA 1
ATOM 2472 C C . ALA A 1 322 ? -18.579 -6.919 -5.402 1.00 45.03 322 ALA A C 1
ATOM 2474 O O . ALA A 1 322 ? -19.720 -7.050 -4.981 1.00 45.03 322 ALA A O 1
ATOM 2475 N N . GLU A 1 323 ? -17.792 -7.962 -5.664 1.00 53.31 323 GLU A N 1
ATOM 2476 C CA . GLU A 1 323 ? -18.380 -9.301 -5.711 1.00 53.31 323 GLU A CA 1
ATOM 2477 C C . GLU A 1 323 ? -18.652 -9.876 -4.321 1.00 53.31 323 GLU A C 1
ATOM 2479 O O . GLU A 1 323 ? -17.867 -10.642 -3.780 1.00 53.31 323 GLU A O 1
ATOM 2484 N N . GLY A 1 324 ? -19.826 -9.569 -3.777 1.00 59.31 324 GLY A N 1
ATOM 2485 C CA . GLY A 1 324 ? -20.384 -10.253 -2.624 1.00 59.31 324 GLY A CA 1
ATOM 2486 C C . GLY A 1 324 ? -20.847 -9.328 -1.512 1.00 59.31 324 GLY A C 1
ATOM 2487 O O . GLY A 1 324 ? -20.604 -8.122 -1.483 1.00 59.31 324 GLY A O 1
ATOM 2488 N N . PHE A 1 325 ? -21.539 -9.948 -0.566 1.00 66.44 325 PHE A N 1
ATOM 2489 C CA . PHE A 1 325 ? -21.793 -9.372 0.738 1.00 66.44 325 PHE A CA 1
ATOM 2490 C C . PHE A 1 325 ? -21.064 -10.226 1.767 1.00 66.44 325 PHE A C 1
ATOM 2492 O O . PHE A 1 325 ? -21.352 -11.417 1.928 1.00 66.44 325 PHE A O 1
ATOM 2499 N N . PHE A 1 326 ? -20.074 -9.635 2.423 1.00 66.38 326 PHE A N 1
ATOM 2500 C CA . PHE A 1 326 ? -19.133 -10.373 3.255 1.00 66.38 326 PHE A CA 1
ATOM 2501 C C . PHE A 1 326 ? -19.488 -10.277 4.731 1.00 66.38 326 PHE A C 1
ATOM 2503 O O . PHE A 1 326 ? -20.233 -9.399 5.158 1.00 66.38 326 PHE A O 1
ATOM 2510 N N . LYS A 1 327 ? -18.882 -11.146 5.547 1.00 63.25 327 LYS A N 1
ATOM 2511 C CA . LYS A 1 327 ? -19.015 -11.072 7.010 1.00 63.25 327 LYS A CA 1
ATOM 2512 C C . LYS A 1 327 ? -18.696 -9.669 7.541 1.00 63.25 327 LYS A C 1
ATOM 2514 O O . LYS A 1 327 ? -19.376 -9.181 8.429 1.00 63.25 327 LYS A O 1
ATOM 2519 N N . TYR A 1 328 ? -17.708 -9.009 6.951 1.00 57.56 328 TYR A N 1
ATOM 2520 C CA . TYR A 1 328 ? -17.379 -7.636 7.295 1.00 57.56 328 TYR A CA 1
ATOM 2521 C C . TYR A 1 328 ? -18.538 -6.651 7.064 1.00 57.56 328 TYR A C 1
ATOM 2523 O O . TYR A 1 328 ? -18.735 -5.729 7.848 1.00 57.56 328 TYR A O 1
ATOM 2531 N N . ASP A 1 329 ? -19.308 -6.820 5.987 1.00 73.06 329 ASP A N 1
ATOM 2532 C CA . ASP A 1 329 ? -20.463 -5.965 5.724 1.00 73.06 329 ASP A CA 1
ATOM 2533 C C . ASP A 1 329 ? -21.510 -6.129 6.834 1.00 73.06 329 ASP A C 1
ATOM 2535 O O . ASP A 1 329 ? -22.062 -5.130 7.294 1.00 73.06 329 ASP A O 1
ATOM 2539 N N . SER A 1 330 ? -21.695 -7.354 7.346 1.00 76.75 330 SER A N 1
ATOM 2540 C CA . SER A 1 330 ? -22.469 -7.608 8.569 1.00 76.75 330 SER A CA 1
ATOM 2541 C C . SER A 1 330 ? -21.852 -6.931 9.798 1.00 76.75 330 SER A C 1
ATOM 2543 O O . SER A 1 330 ? -22.570 -6.248 10.521 1.00 76.75 330 SER A O 1
ATOM 2545 N N . ASP A 1 331 ? -20.537 -7.041 10.010 1.00 72.44 331 ASP A N 1
ATOM 2546 C CA . ASP A 1 331 ? -19.852 -6.450 11.170 1.00 72.44 331 ASP A CA 1
ATOM 2547 C C . ASP A 1 331 ? -19.952 -4.903 11.171 1.00 72.44 331 ASP A C 1
ATOM 2549 O O . ASP A 1 331 ? -20.166 -4.292 12.219 1.00 72.44 331 ASP A O 1
ATOM 2553 N N . GLN A 1 332 ? -19.882 -4.248 10.001 1.00 70.69 332 GLN A N 1
ATOM 2554 C CA . GLN A 1 332 ? -20.153 -2.805 9.862 1.00 70.69 332 GLN A CA 1
ATOM 2555 C C . GLN A 1 332 ? -21.593 -2.456 10.207 1.00 70.69 332 GLN A C 1
ATOM 2557 O O . GLN A 1 332 ? -21.865 -1.439 10.840 1.00 70.69 332 GLN A O 1
ATOM 2562 N N . ILE A 1 333 ? -22.543 -3.275 9.761 1.00 83.19 333 ILE A N 1
ATOM 2563 C CA . ILE A 1 333 ? -23.944 -3.062 10.105 1.00 83.19 333 ILE A CA 1
ATOM 2564 C C . ILE A 1 333 ? -24.107 -3.180 11.612 1.00 83.19 333 ILE A C 1
ATOM 2566 O O . ILE A 1 333 ? -24.795 -2.345 12.191 1.00 83.19 333 ILE A O 1
ATOM 2570 N N . GLU A 1 334 ? -23.470 -4.155 12.254 1.00 81.31 334 GLU A N 1
ATOM 2571 C CA . GLU A 1 334 ? -23.517 -4.350 13.701 1.00 81.31 334 GLU A CA 1
ATOM 2572 C C . GLU A 1 334 ? -22.885 -3.184 14.473 1.00 81.31 334 GLU A C 1
ATOM 2574 O O . GLU A 1 334 ? -23.503 -2.707 15.426 1.00 81.31 334 GLU A O 1
ATOM 2579 N N . SER A 1 335 ? -21.737 -2.658 14.031 1.00 78.75 335 SER A N 1
ATOM 2580 C CA . SER A 1 335 ? -20.973 -1.624 14.751 1.00 78.75 335 SER A CA 1
ATOM 2581 C C . SER A 1 335 ? -21.655 -0.249 14.833 1.00 78.75 335 SER A C 1
ATOM 2583 O O . SER A 1 335 ? -21.326 0.558 15.705 1.00 78.75 335 SER A O 1
ATOM 2585 N N . ILE A 1 336 ? -22.628 0.035 13.962 1.00 83.00 336 ILE A N 1
ATOM 2586 C CA . ILE A 1 336 ? -23.356 1.316 13.946 1.00 83.00 336 ILE A CA 1
ATOM 2587 C C . ILE A 1 336 ? -24.361 1.381 15.112 1.00 83.00 336 ILE A C 1
ATOM 2589 O O . ILE A 1 336 ? -25.547 1.114 14.932 1.00 83.00 336 ILE A O 1
ATOM 2593 N N . ASP A 1 337 ? -23.941 1.753 16.317 1.00 83.94 337 ASP A N 1
ATOM 2594 C CA . ASP A 1 337 ? -24.853 1.841 17.475 1.00 83.94 337 ASP A CA 1
ATOM 2595 C C . ASP A 1 337 ? -26.040 2.805 17.240 1.00 83.94 337 ASP A C 1
ATOM 2597 O O . ASP A 1 337 ? -27.201 2.456 17.469 1.00 83.94 337 ASP A O 1
ATOM 2601 N N . GLU A 1 338 ? -25.764 4.022 16.756 1.00 88.31 338 GLU A N 1
ATOM 2602 C CA . GLU A 1 338 ? -26.774 5.026 16.396 1.00 88.31 338 GLU A CA 1
ATOM 2603 C C . GLU A 1 338 ? -26.495 5.559 14.980 1.00 88.31 338 GLU A C 1
ATOM 2605 O O . GLU A 1 338 ? -25.551 6.331 14.821 1.00 88.31 338 GLU A O 1
ATOM 2610 N N . PRO A 1 339 ? -27.318 5.228 13.963 1.00 91.62 339 PRO A N 1
ATOM 2611 C CA . PRO A 1 339 ? -27.106 5.720 12.604 1.00 91.62 339 PRO A CA 1
ATOM 2612 C C . PRO A 1 339 ? -27.192 7.248 12.531 1.00 91.62 339 PRO A C 1
ATOM 2614 O O . PRO A 1 339 ? -28.187 7.851 12.962 1.00 91.62 339 PRO A O 1
ATOM 2617 N N . LEU A 1 340 ? -26.170 7.870 11.955 1.00 90.75 340 LEU A N 1
ATOM 2618 C CA . LEU A 1 340 ? -26.060 9.305 11.706 1.00 90.75 340 LEU A CA 1
ATOM 2619 C C . LEU A 1 340 ? -26.399 9.640 10.247 1.00 90.75 340 LEU A C 1
ATOM 2621 O O . LEU A 1 340 ? -26.543 8.750 9.408 1.00 90.75 340 LEU A O 1
ATOM 2625 N N . ALA A 1 341 ? -26.568 10.925 9.928 1.00 83.00 341 ALA A N 1
ATOM 2626 C CA . ALA A 1 341 ? -26.737 11.351 8.537 1.00 83.00 341 ALA A CA 1
ATOM 2627 C C . ALA A 1 341 ? -25.431 11.193 7.742 1.00 83.00 341 ALA A C 1
ATOM 2629 O O . ALA A 1 341 ? -25.477 10.884 6.552 1.00 83.00 341 ALA A O 1
ATOM 2630 N N . SER A 1 342 ? -24.278 11.355 8.400 1.00 75.69 342 SER A N 1
ATOM 2631 C CA . SER A 1 342 ? -22.953 11.093 7.819 1.00 75.69 342 SER A CA 1
ATOM 2632 C C . SER A 1 342 ? -22.777 9.657 7.314 1.00 75.69 342 SER A C 1
ATOM 2634 O O . SER A 1 342 ? -22.064 9.440 6.340 1.00 75.69 342 SER A O 1
ATOM 2636 N N . ASP A 1 343 ? -23.477 8.690 7.911 1.00 79.06 343 ASP A N 1
ATOM 2637 C CA . ASP A 1 343 ? -23.321 7.262 7.593 1.00 79.06 343 ASP A CA 1
ATOM 2638 C C . ASP A 1 343 ? -24.108 6.843 6.340 1.00 79.06 343 ASP A C 1
ATOM 2640 O O . ASP A 1 343 ? -24.020 5.699 5.887 1.00 79.06 343 ASP A O 1
ATOM 2644 N N . PHE A 1 344 ? -24.917 7.747 5.773 1.00 81.81 344 PHE A N 1
ATOM 2645 C CA . PHE A 1 344 ? -25.904 7.399 4.752 1.00 81.81 344 PHE A CA 1
ATOM 2646 C C . PHE A 1 344 ? -25.283 6.803 3.488 1.00 81.81 344 PHE A C 1
ATOM 2648 O O . PHE A 1 344 ? -25.856 5.868 2.930 1.00 81.81 344 PHE A O 1
ATOM 2655 N N . SER A 1 345 ? -24.126 7.313 3.049 1.00 71.06 345 SER A N 1
ATOM 2656 C CA . SER A 1 345 ? -23.448 6.800 1.850 1.00 71.06 345 SER A CA 1
ATOM 2657 C C . SER A 1 345 ? -23.052 5.337 2.034 1.00 71.06 345 SER A C 1
ATOM 2659 O O . SER A 1 345 ? -23.530 4.472 1.302 1.00 71.06 345 SER A O 1
ATOM 2661 N N . MET A 1 346 ? -22.298 5.050 3.100 1.00 79.31 346 MET A N 1
ATOM 2662 C CA . MET A 1 346 ? -21.848 3.704 3.457 1.00 79.31 346 MET A CA 1
ATOM 2663 C C . MET A 1 346 ? -23.028 2.737 3.634 1.00 79.31 346 MET A C 1
ATOM 2665 O O . MET A 1 346 ? -23.045 1.650 3.057 1.00 79.31 346 MET A O 1
ATOM 2669 N N . ILE A 1 347 ? -24.060 3.130 4.392 1.00 84.25 347 ILE A N 1
ATOM 2670 C CA . ILE A 1 347 ? -25.239 2.280 4.611 1.00 84.25 347 ILE A CA 1
ATOM 2671 C C . ILE A 1 347 ? -26.001 2.046 3.294 1.00 84.25 347 ILE A C 1
ATOM 2673 O O . ILE A 1 347 ? -26.531 0.956 3.065 1.00 84.25 347 ILE A O 1
ATOM 2677 N N . SER A 1 348 ? -26.069 3.043 2.409 1.00 76.62 348 SER A N 1
ATOM 2678 C CA . SER A 1 348 ? -26.695 2.889 1.093 1.00 76.62 348 SER A CA 1
ATOM 2679 C C . SER A 1 348 ? -25.917 1.923 0.199 1.00 76.62 348 SER A C 1
ATOM 2681 O O . SER A 1 348 ? -26.536 1.130 -0.507 1.00 76.62 348 SER A O 1
ATOM 2683 N N . GLU A 1 349 ? -24.588 1.957 0.235 1.00 75.38 349 GLU A N 1
ATOM 2684 C CA . GLU A 1 349 ? -23.725 1.025 -0.498 1.00 75.38 349 GLU A CA 1
ATOM 2685 C C . GLU A 1 349 ? -23.862 -0.407 0.023 1.00 75.38 349 GLU A C 1
ATOM 2687 O O . GLU A 1 349 ? -24.033 -1.334 -0.768 1.00 75.38 349 GLU A O 1
ATOM 2692 N N . LEU A 1 350 ? -23.862 -0.592 1.348 1.00 82.06 350 LEU A N 1
ATOM 2693 C CA . LEU A 1 350 ? -24.132 -1.883 1.988 1.00 82.06 350 LEU A CA 1
ATOM 2694 C C . LEU A 1 350 ? -25.493 -2.437 1.570 1.00 82.06 350 LEU A C 1
ATOM 2696 O O . LEU A 1 350 ? -25.616 -3.614 1.238 1.00 82.06 350 LEU A O 1
ATOM 2700 N N . LYS A 1 351 ? -26.517 -1.579 1.534 1.00 87.25 351 LYS A N 1
ATOM 2701 C CA . LYS A 1 351 ? -27.859 -1.967 1.095 1.00 87.25 351 LYS A CA 1
ATOM 2702 C C . LYS A 1 351 ? -27.882 -2.385 -0.375 1.00 87.25 351 LYS A C 1
ATOM 2704 O O . LYS A 1 351 ? -28.509 -3.389 -0.696 1.00 87.25 351 LYS A O 1
ATOM 2709 N N . ASN A 1 352 ? -27.220 -1.639 -1.255 1.00 79.88 352 ASN A N 1
ATOM 2710 C CA . ASN A 1 352 ? -27.149 -1.989 -2.673 1.00 79.88 352 ASN A CA 1
ATOM 2711 C C . ASN A 1 352 ? -26.457 -3.346 -2.871 1.00 79.88 352 ASN A C 1
ATOM 2713 O O . ASN A 1 352 ? -26.972 -4.182 -3.608 1.00 79.88 352 ASN A O 1
ATOM 2717 N N . ARG A 1 353 ? -25.358 -3.601 -2.147 1.00 75.12 353 ARG A N 1
ATOM 2718 C CA . ARG A 1 353 ? -24.668 -4.900 -2.164 1.00 75.12 353 ARG A CA 1
ATOM 2719 C C . ARG A 1 353 ? -25.542 -6.029 -1.620 1.00 75.12 353 ARG A C 1
ATOM 2721 O O . ARG A 1 353 ? -25.617 -7.088 -2.232 1.00 75.12 353 ARG A O 1
ATOM 2728 N N . ALA A 1 354 ? -26.265 -5.799 -0.525 1.00 85.38 354 ALA A N 1
ATOM 2729 C CA . ALA A 1 354 ? -27.212 -6.777 0.010 1.00 85.38 354 ALA A CA 1
ATOM 2730 C C . ALA A 1 354 ? -28.319 -7.132 -0.996 1.00 85.38 354 ALA A C 1
ATOM 2732 O O . ALA A 1 354 ? -28.688 -8.300 -1.122 1.00 85.38 354 ALA A O 1
ATOM 2733 N N . ASP A 1 355 ? -28.843 -6.131 -1.711 1.00 83.31 355 ASP A N 1
ATOM 2734 C CA . ASP A 1 355 ? -29.874 -6.321 -2.735 1.00 83.31 355 ASP A CA 1
ATOM 2735 C C . ASP A 1 355 ? -29.344 -7.104 -3.954 1.00 83.31 355 ASP A C 1
ATOM 2737 O O . ASP A 1 355 ? -30.108 -7.832 -4.590 1.00 83.31 355 ASP A O 1
ATOM 2741 N N . GLU A 1 356 ? -28.058 -6.957 -4.284 1.00 79.50 356 GLU A N 1
ATOM 2742 C CA . GLU A 1 356 ? -27.410 -7.595 -5.435 1.00 79.50 356 GLU A CA 1
ATOM 2743 C C . GLU A 1 356 ? -26.948 -9.033 -5.147 1.00 79.50 356 GLU A C 1
ATOM 2745 O O . GLU A 1 356 ? -27.245 -9.940 -5.927 1.00 79.50 356 GLU A O 1
ATOM 2750 N N . TYR A 1 357 ? -26.273 -9.261 -4.016 1.00 79.69 357 TYR A N 1
ATOM 2751 C CA . TYR A 1 357 ? -25.609 -10.535 -3.703 1.00 79.69 357 TYR A CA 1
ATOM 2752 C C . TYR A 1 357 ? -26.381 -11.423 -2.722 1.00 79.69 357 TYR A C 1
ATOM 2754 O O . TYR A 1 357 ? -26.126 -12.626 -2.643 1.00 79.69 357 TYR A O 1
ATOM 2762 N N . GLY A 1 358 ? -27.368 -10.860 -2.023 1.00 82.62 358 GLY A N 1
ATOM 2763 C CA . GLY A 1 358 ? -28.159 -11.567 -1.023 1.00 82.62 358 GLY A CA 1
ATOM 2764 C C . GLY A 1 358 ? -27.423 -11.752 0.305 1.00 82.62 358 GLY A C 1
ATOM 2765 O O . GLY A 1 358 ? -26.208 -11.923 0.357 1.00 82.62 358 GLY A O 1
ATOM 2766 N N . ILE A 1 359 ? -28.191 -11.711 1.394 1.00 88.44 359 ILE A N 1
ATOM 2767 C CA . ILE A 1 359 ? -27.720 -11.816 2.782 1.00 88.44 359 ILE A CA 1
ATOM 2768 C C . ILE A 1 359 ? -28.758 -12.542 3.632 1.00 88.44 359 ILE A C 1
ATOM 2770 O O . ILE A 1 359 ? -29.869 -12.798 3.162 1.00 88.44 359 ILE A O 1
ATOM 2774 N N . ASP A 1 360 ? -28.416 -12.882 4.874 1.00 90.50 360 ASP A N 1
ATOM 2775 C CA . ASP A 1 360 ? -29.394 -13.435 5.805 1.00 90.50 360 ASP A CA 1
ATOM 2776 C C . ASP A 1 360 ? -30.451 -12.391 6.215 1.00 90.50 360 ASP A C 1
ATOM 2778 O O . ASP A 1 360 ? -30.206 -11.181 6.229 1.00 90.50 360 ASP A O 1
ATOM 2782 N N . ASP A 1 361 ? -31.653 -12.877 6.535 1.00 91.38 361 ASP A N 1
ATOM 2783 C CA . ASP A 1 361 ? -32.816 -12.030 6.822 1.00 91.38 361 ASP A CA 1
ATOM 2784 C C . ASP A 1 361 ? -32.601 -11.117 8.045 1.00 91.38 361 ASP A C 1
ATOM 2786 O O . ASP A 1 361 ? -33.115 -9.999 8.069 1.00 91.38 361 ASP A O 1
ATOM 2790 N N . GLU A 1 362 ? -31.835 -11.567 9.046 1.00 92.81 362 GLU A N 1
ATOM 2791 C CA . GLU A 1 362 ? -31.572 -10.804 10.271 1.00 92.81 362 GLU A CA 1
ATOM 2792 C C . GLU A 1 362 ? -30.688 -9.589 9.970 1.00 92.81 362 GLU A C 1
ATOM 2794 O O . GLU A 1 362 ? -31.081 -8.453 10.252 1.00 92.81 362 GLU A O 1
ATOM 2799 N N . THR A 1 363 ? -29.554 -9.804 9.299 1.00 88.62 363 THR A N 1
ATOM 2800 C CA . THR A 1 363 ? -28.676 -8.723 8.833 1.00 88.62 363 THR A CA 1
ATOM 2801 C C . THR A 1 363 ? -29.425 -7.761 7.904 1.00 88.62 363 THR A C 1
ATOM 2803 O O . THR A 1 363 ? -29.262 -6.540 8.001 1.00 88.62 363 THR A O 1
ATOM 2806 N N . LEU A 1 364 ? -30.294 -8.280 7.028 1.00 93.19 364 LEU A N 1
ATOM 2807 C CA . LEU A 1 364 ? -31.078 -7.466 6.096 1.00 93.19 364 LEU A CA 1
ATOM 2808 C C . LEU A 1 364 ? -32.060 -6.535 6.798 1.00 93.19 364 LEU A C 1
ATOM 2810 O O . LEU A 1 364 ? -32.218 -5.381 6.385 1.00 93.19 364 LEU A O 1
ATOM 2814 N N . ASP A 1 365 ? -32.735 -7.025 7.831 1.00 94.25 365 ASP A N 1
ATOM 2815 C CA . ASP A 1 365 ? -33.688 -6.231 8.597 1.00 94.25 365 ASP A CA 1
ATOM 2816 C C . ASP A 1 365 ? -32.975 -5.127 9.386 1.00 94.25 365 ASP A C 1
ATOM 2818 O O . ASP A 1 365 ? -33.409 -3.969 9.337 1.00 94.25 365 ASP A O 1
ATOM 2822 N N . ILE A 1 366 ? -31.830 -5.441 10.005 1.00 94.12 366 ILE A N 1
ATOM 2823 C CA . ILE A 1 366 ? -30.990 -4.452 10.693 1.00 94.12 366 ILE A CA 1
ATOM 2824 C C . ILE A 1 366 ? -30.512 -3.379 9.702 1.00 94.12 366 ILE A C 1
ATOM 2826 O O . ILE A 1 366 ? -30.680 -2.182 9.945 1.00 94.12 366 ILE A O 1
ATOM 2830 N N . LEU A 1 367 ? -29.970 -3.781 8.549 1.00 94.62 367 LEU A N 1
ATOM 2831 C CA . LEU A 1 367 ? -29.483 -2.860 7.519 1.00 94.62 367 LEU A CA 1
ATOM 2832 C C . LEU A 1 367 ? -30.581 -1.916 7.018 1.00 94.62 367 LEU A C 1
ATOM 2834 O O . LEU A 1 367 ? -30.363 -0.710 6.881 1.00 94.62 367 LEU A O 1
ATOM 2838 N N . LYS A 1 368 ? -31.787 -2.441 6.774 1.00 95.50 368 LYS A N 1
ATOM 2839 C CA . LYS A 1 368 ? -32.945 -1.638 6.351 1.00 95.50 368 LYS A CA 1
ATOM 2840 C C . LYS A 1 368 ? -33.369 -0.634 7.416 1.00 95.50 368 LYS A C 1
ATOM 2842 O O . LYS A 1 368 ? -33.721 0.496 7.067 1.00 95.50 368 LYS A O 1
ATOM 2847 N N . GLU A 1 369 ? -33.349 -1.024 8.688 1.00 96.69 369 GLU A N 1
ATOM 2848 C CA . GLU A 1 369 ? -33.653 -0.120 9.795 1.00 96.69 369 GLU A CA 1
ATOM 2849 C C . GLU A 1 369 ? -32.634 1.021 9.860 1.00 96.69 369 GLU A C 1
ATOM 2851 O O . GLU A 1 369 ? -33.022 2.196 9.837 1.00 96.69 369 GLU A O 1
ATOM 2856 N N . LYS A 1 370 ? -31.336 0.694 9.847 1.00 96.12 370 LYS A N 1
ATOM 2857 C CA . LYS A 1 370 ? -30.261 1.693 9.909 1.00 96.12 370 LYS A CA 1
ATOM 2858 C C . LYS A 1 370 ? -30.290 2.635 8.707 1.00 96.12 370 LYS A C 1
ATOM 2860 O O . LYS A 1 370 ? -30.218 3.853 8.886 1.00 96.12 370 LYS A O 1
ATOM 2865 N N . TYR A 1 371 ? -30.535 2.104 7.508 1.00 94.94 371 TYR A N 1
ATOM 2866 C CA . TYR A 1 371 ? -30.742 2.897 6.293 1.00 94.94 371 TYR A CA 1
ATOM 2867 C C . TYR A 1 371 ? -31.902 3.886 6.448 1.00 94.94 371 TYR A C 1
ATOM 2869 O O . TYR A 1 371 ? -31.772 5.066 6.121 1.00 94.94 371 TYR A O 1
ATOM 2877 N N . ALA A 1 372 ? -33.046 3.434 6.971 1.00 96.06 372 ALA A N 1
ATOM 2878 C CA . ALA A 1 372 ? -34.217 4.287 7.146 1.00 96.06 372 ALA A CA 1
ATOM 2879 C C . ALA A 1 372 ? -33.991 5.407 8.177 1.00 96.06 372 ALA A C 1
ATOM 2881 O O . ALA A 1 372 ? -34.496 6.518 7.987 1.00 96.06 372 ALA A O 1
ATOM 2882 N N . ILE A 1 373 ? -33.250 5.127 9.255 1.00 95.88 373 ILE A N 1
ATOM 2883 C CA . ILE A 1 373 ? -32.887 6.120 10.277 1.00 95.88 373 ILE A CA 1
ATOM 2884 C C . ILE A 1 373 ? -31.936 7.161 9.685 1.00 95.88 373 ILE A C 1
ATOM 2886 O O . ILE A 1 373 ? -32.243 8.354 9.734 1.00 95.88 373 ILE A O 1
ATOM 2890 N N . SER A 1 374 ? -30.832 6.712 9.085 1.00 91.00 374 SER A N 1
ATOM 2891 C CA . SER A 1 374 ? -29.810 7.587 8.503 1.00 91.00 374 SER A CA 1
ATOM 2892 C C . SER A 1 374 ? -30.402 8.493 7.415 1.00 91.00 374 SER A C 1
ATOM 2894 O O . SER A 1 374 ? -30.280 9.717 7.480 1.00 91.00 374 SER A O 1
ATOM 2896 N N . LYS A 1 375 ? -31.212 7.925 6.510 1.00 92.25 375 LYS A N 1
ATOM 2897 C CA . LYS A 1 375 ? -31.933 8.685 5.477 1.00 92.25 375 LYS A CA 1
ATOM 2898 C C . LYS A 1 375 ? -32.825 9.785 6.050 1.00 92.25 375 LYS A C 1
ATOM 2900 O O . LYS A 1 375 ? -32.859 10.896 5.527 1.00 92.25 375 LYS A O 1
ATOM 2905 N N . ARG A 1 376 ? -33.560 9.490 7.129 1.00 95.50 376 ARG A N 1
ATOM 2906 C CA . ARG A 1 376 ? -34.433 10.477 7.780 1.00 95.50 376 ARG A CA 1
ATOM 2907 C C . ARG A 1 376 ? -33.624 11.640 8.350 1.00 95.50 376 ARG A C 1
ATOM 2909 O O . ARG A 1 376 ? -34.057 12.782 8.220 1.00 95.50 376 ARG A O 1
ATOM 2916 N N . LYS A 1 377 ? -32.463 11.363 8.948 1.00 93.19 377 LYS A N 1
ATOM 2917 C CA . LYS A 1 377 ? -31.565 12.404 9.463 1.00 93.19 377 LYS A CA 1
ATOM 2918 C C . LYS A 1 377 ? -31.003 13.269 8.329 1.00 93.19 377 LYS A C 1
ATOM 2920 O O . LYS A 1 377 ? -31.004 14.490 8.463 1.00 93.19 377 LYS A O 1
ATOM 2925 N N . CYS A 1 378 ? -30.644 12.685 7.180 1.00 85.44 378 CYS A N 1
ATOM 2926 C CA . CYS A 1 378 ? -30.284 13.461 5.983 1.00 85.44 378 CYS A CA 1
ATOM 2927 C C . CYS A 1 378 ? -31.420 14.399 5.542 1.00 85.44 378 CYS A C 1
ATOM 2929 O O . CYS A 1 378 ? -31.183 15.580 5.291 1.00 85.44 378 CYS A O 1
ATOM 2931 N N . ASP A 1 379 ? -32.664 13.908 5.501 1.00 90.00 379 ASP A N 1
ATOM 2932 C CA . ASP A 1 379 ? -33.831 14.727 5.148 1.00 90.00 379 ASP A CA 1
ATOM 2933 C C . ASP A 1 379 ? -34.073 15.873 6.154 1.00 90.00 379 ASP A C 1
ATOM 2935 O O . ASP A 1 379 ? -34.561 16.946 5.784 1.00 90.00 379 ASP A O 1
ATOM 2939 N N . GLU A 1 380 ? -33.781 15.660 7.440 1.00 92.75 380 GLU A N 1
ATOM 2940 C CA . GLU A 1 380 ? -33.870 16.683 8.491 1.00 92.75 380 GLU A CA 1
ATOM 2941 C C . GLU A 1 380 ? -32.789 17.758 8.332 1.00 92.75 380 GLU A C 1
ATOM 2943 O O . GLU A 1 380 ? -33.114 18.950 8.350 1.00 92.75 380 GLU A O 1
ATOM 2948 N N . ILE A 1 381 ? -31.541 17.352 8.084 1.00 89.12 381 ILE A N 1
ATOM 2949 C CA . ILE A 1 381 ? -30.431 18.271 7.809 1.00 89.12 381 ILE A CA 1
ATOM 2950 C C . ILE A 1 381 ? -30.694 19.073 6.533 1.00 89.12 381 ILE A C 1
ATOM 2952 O O . ILE A 1 381 ? -30.492 20.285 6.528 1.00 89.12 381 ILE A O 1
ATOM 2956 N N . GLU A 1 382 ? -31.230 18.469 5.470 1.00 88.00 382 GLU A N 1
ATOM 2957 C CA . GLU A 1 382 ? -31.523 19.215 4.242 1.00 88.00 382 GLU A CA 1
ATOM 2958 C C . GLU A 1 382 ? -32.646 20.247 4.445 1.00 88.00 382 GLU A C 1
ATOM 2960 O O . GLU A 1 382 ? -32.574 21.367 3.931 1.00 88.00 382 GLU A O 1
ATOM 2965 N N . LYS A 1 383 ? -33.658 19.940 5.270 1.00 91.31 383 LYS A N 1
ATOM 2966 C CA . LYS A 1 383 ? -34.674 20.932 5.675 1.00 91.31 383 LYS A CA 1
ATOM 2967 C C . LYS A 1 383 ? -34.064 22.064 6.497 1.00 91.31 383 LYS A C 1
ATOM 2969 O O . LYS A 1 383 ? -34.420 23.230 6.293 1.00 91.31 383 LYS A O 1
ATOM 2974 N N . LEU A 1 384 ? -33.156 21.738 7.415 1.00 90.69 384 LEU A N 1
ATOM 2975 C CA . LEU A 1 384 ? -32.425 22.724 8.204 1.00 90.69 384 LEU A CA 1
ATOM 2976 C C . LEU A 1 384 ? -31.578 23.624 7.294 1.00 90.69 384 LEU A C 1
ATOM 2978 O O . LEU A 1 384 ? -31.655 24.849 7.395 1.00 90.69 384 LEU A O 1
ATOM 2982 N N . ASN A 1 385 ? -30.871 23.038 6.331 1.00 86.81 385 ASN A N 1
ATOM 2983 C CA . ASN A 1 385 ? -30.082 23.749 5.334 1.00 86.81 385 ASN A CA 1
ATOM 2984 C C . ASN A 1 385 ? -30.950 24.660 4.464 1.00 86.81 385 ASN A C 1
ATOM 2986 O O . ASN A 1 385 ? -30.598 25.820 4.258 1.00 86.81 385 ASN A O 1
ATOM 2990 N N . ALA A 1 386 ? -32.121 24.205 4.015 1.00 84.56 386 ALA A N 1
ATOM 2991 C CA . ALA A 1 386 ? -33.065 25.046 3.280 1.00 84.56 386 ALA A CA 1
ATOM 2992 C C . ALA A 1 386 ? -33.524 26.265 4.107 1.00 84.56 386 ALA A C 1
ATOM 2994 O O . ALA A 1 386 ? -33.521 27.394 3.608 1.00 84.56 386 ALA A O 1
ATOM 2995 N N . LYS A 1 387 ? -33.836 26.064 5.395 1.00 90.50 387 LYS A N 1
ATOM 2996 C CA . LYS A 1 387 ? -34.183 27.144 6.338 1.00 90.50 387 LYS A CA 1
ATOM 2997 C C . LYS A 1 387 ? -33.025 28.128 6.527 1.00 90.50 387 LYS A C 1
ATOM 2999 O O . LYS A 1 387 ? -33.270 29.337 6.593 1.00 90.50 387 LYS A O 1
ATOM 3004 N N . ILE A 1 388 ? -31.785 27.635 6.597 1.00 90.38 388 ILE A N 1
ATOM 3005 C CA . ILE A 1 388 ? -30.569 28.458 6.676 1.00 90.38 388 ILE A CA 1
ATOM 3006 C C . ILE A 1 388 ? -30.402 29.292 5.408 1.00 90.38 388 ILE A C 1
ATOM 3008 O O . ILE A 1 388 ? -30.287 30.514 5.515 1.00 90.38 388 ILE A O 1
ATOM 3012 N N . ARG A 1 389 ? -30.471 28.668 4.224 1.00 88.69 389 ARG A N 1
ATOM 3013 C CA . ARG A 1 389 ? -30.365 29.348 2.921 1.00 88.69 389 ARG A CA 1
ATOM 3014 C C . ARG A 1 389 ? -31.354 30.503 2.799 1.00 88.69 389 ARG A C 1
ATOM 3016 O O . ARG A 1 389 ? -30.987 31.582 2.353 1.00 88.69 389 ARG A O 1
ATOM 3023 N N . GLU A 1 390 ? -32.597 30.292 3.222 1.00 89.00 390 GLU A N 1
ATOM 3024 C CA . GLU A 1 390 ? -33.653 31.299 3.105 1.00 89.00 390 GLU A CA 1
ATOM 3025 C C . GLU A 1 390 ? -33.493 32.455 4.109 1.00 89.00 390 GLU A C 1
ATOM 3027 O O . GLU A 1 390 ? -33.739 33.617 3.781 1.00 89.00 390 GLU A O 1
ATOM 3032 N N . ASN A 1 391 ? -33.115 32.156 5.355 1.00 87.38 391 ASN A N 1
ATOM 3033 C CA . ASN A 1 391 ? -33.283 33.108 6.455 1.00 87.38 391 ASN A CA 1
ATOM 3034 C C . ASN A 1 391 ? -31.975 33.652 7.032 1.00 87.38 391 ASN A C 1
ATOM 3036 O O . ASN A 1 391 ? -32.000 34.711 7.675 1.00 87.38 391 ASN A O 1
ATOM 3040 N N . PHE A 1 392 ? -30.862 32.951 6.840 1.00 88.38 392 PHE A N 1
ATOM 3041 C CA . PHE A 1 392 ? -29.608 33.210 7.545 1.00 88.38 392 PHE A CA 1
ATOM 3042 C C . PHE A 1 392 ? -28.371 33.185 6.646 1.00 88.38 392 PHE A C 1
ATOM 3044 O O . PHE A 1 392 ? -27.295 33.517 7.132 1.00 88.38 392 PHE A O 1
ATOM 3051 N N . TYR A 1 393 ? -28.512 32.836 5.365 1.00 84.88 393 TYR A N 1
ATOM 3052 C CA . TYR A 1 393 ? -27.412 32.821 4.412 1.00 84.88 393 TYR A CA 1
ATOM 3053 C C . TYR A 1 393 ? -27.367 34.106 3.558 1.00 84.88 393 TYR A C 1
ATOM 3055 O O . TYR A 1 393 ? -28.414 34.544 3.073 1.00 84.88 393 TYR A O 1
ATOM 3063 N N . PRO A 1 394 ? -26.175 34.687 3.327 1.00 86.75 394 PRO A N 1
ATOM 3064 C CA . PRO A 1 394 ? -24.914 34.354 3.993 1.00 86.75 394 PRO A CA 1
ATOM 3065 C C . PRO A 1 394 ? -24.929 34.799 5.468 1.00 86.75 394 PRO A C 1
ATOM 3067 O O . PRO A 1 394 ? -25.575 35.787 5.826 1.00 86.75 394 PRO A O 1
ATOM 3070 N N . ALA A 1 395 ? -24.193 34.091 6.336 1.00 85.44 395 ALA A N 1
ATOM 3071 C CA . ALA A 1 395 ? -24.187 34.342 7.786 1.00 85.44 395 ALA A CA 1
ATOM 3072 C C . ALA A 1 395 ? -23.811 35.795 8.150 1.00 85.44 395 ALA A C 1
ATOM 3074 O O . ALA A 1 395 ? -24.298 36.342 9.144 1.00 85.44 395 ALA A O 1
ATOM 3075 N N . SER A 1 396 ? -23.002 36.456 7.316 1.00 84.12 396 SER A N 1
ATOM 3076 C CA . SER A 1 396 ? -22.632 37.873 7.443 1.00 84.12 396 SER A CA 1
ATOM 3077 C C . SER A 1 396 ? -23.833 38.823 7.491 1.00 84.12 396 SER A C 1
ATOM 3079 O O . SER A 1 396 ? -23.787 39.840 8.188 1.00 84.12 396 SER A O 1
ATOM 3081 N N . ASP A 1 397 ? -24.923 38.479 6.805 1.00 85.50 397 ASP A N 1
ATOM 3082 C CA . ASP A 1 397 ? -26.075 39.362 6.596 1.00 85.50 397 ASP A CA 1
ATOM 3083 C C . ASP A 1 397 ? -27.080 39.289 7.752 1.00 85.50 397 ASP A C 1
ATOM 3085 O O . ASP A 1 397 ? -28.007 40.104 7.867 1.00 85.50 397 ASP A O 1
ATOM 3089 N N . VAL A 1 398 ? -26.890 38.336 8.667 1.00 88.31 398 VAL A N 1
ATOM 3090 C CA . VAL A 1 398 ? -27.685 38.244 9.887 1.00 88.31 398 VAL A CA 1
ATOM 3091 C C . VAL A 1 398 ? -27.349 39.434 10.782 1.00 88.31 398 VAL A C 1
ATOM 3093 O O . VAL A 1 398 ? -26.203 39.639 11.173 1.00 88.31 398 VAL A O 1
ATOM 3096 N N . ASN A 1 399 ? -28.358 40.230 11.123 1.00 89.38 399 ASN A N 1
ATOM 3097 C CA . ASN A 1 399 ? -28.219 41.410 11.974 1.00 89.38 399 ASN A CA 1
ATOM 3098 C C . ASN A 1 399 ? -28.976 41.247 13.301 1.00 89.38 399 ASN A C 1
ATOM 3100 O O . ASN A 1 399 ? -29.670 40.254 13.533 1.00 89.38 399 ASN A O 1
ATOM 3104 N N . PHE A 1 400 ? -28.883 42.263 14.161 1.00 86.38 400 PHE A N 1
ATOM 3105 C CA . PHE A 1 400 ? -29.457 42.261 15.508 1.00 86.38 400 PHE A CA 1
ATOM 3106 C C . PHE A 1 400 ? -30.953 41.894 15.570 1.00 86.38 400 PHE A C 1
ATOM 3108 O O . PHE A 1 400 ? -31.386 41.246 16.520 1.00 86.38 400 PHE A O 1
ATOM 3115 N N . THR A 1 401 ? -31.754 42.234 14.550 1.00 88.06 401 THR A N 1
ATOM 3116 C CA . THR A 1 401 ? -33.199 41.917 14.526 1.00 88.06 401 THR A CA 1
ATOM 3117 C C . THR A 1 401 ? -33.493 40.415 14.471 1.00 88.06 401 THR A C 1
ATOM 3119 O O . THR A 1 401 ? -34.584 39.983 14.844 1.00 88.06 401 THR A O 1
ATOM 3122 N N . LYS A 1 402 ? -32.519 39.609 14.035 1.00 89.12 402 LYS A N 1
ATOM 3123 C CA . LYS A 1 402 ? -32.608 38.149 13.945 1.00 89.12 402 LYS A CA 1
ATOM 3124 C C . LYS A 1 402 ? -31.895 37.438 15.100 1.00 89.12 402 LYS A C 1
ATOM 3126 O O . LYS A 1 402 ? -31.875 36.212 15.093 1.00 89.12 402 LYS A O 1
ATOM 3131 N N . LEU A 1 403 ? -31.363 38.159 16.098 1.00 89.06 403 LEU A N 1
ATOM 3132 C CA . LEU A 1 403 ? -30.554 37.580 17.182 1.00 89.06 403 LEU A CA 1
ATOM 3133 C C . LEU A 1 403 ? -31.270 36.433 17.915 1.00 89.06 403 LEU A C 1
ATOM 3135 O O . LEU A 1 403 ? -30.704 35.360 18.070 1.00 89.06 403 LEU A O 1
ATOM 3139 N N . SER A 1 404 ? -32.535 36.613 18.301 1.00 89.25 404 SER A N 1
ATOM 3140 C CA . SER A 1 404 ? -33.298 35.543 18.963 1.00 89.25 404 SER A CA 1
ATOM 3141 C C . SER A 1 404 ? -33.520 34.323 18.065 1.00 89.25 404 SER A C 1
ATOM 3143 O O . SER A 1 404 ? -33.543 33.197 18.552 1.00 89.25 404 SER A O 1
ATOM 3145 N N . LYS A 1 405 ? -33.657 34.535 16.751 1.00 92.38 405 LYS A N 1
ATOM 3146 C CA . LYS A 1 405 ? -33.870 33.464 15.772 1.00 92.38 405 LYS A CA 1
ATOM 3147 C C . LYS A 1 405 ? -32.589 32.676 15.499 1.00 92.38 405 LYS A C 1
ATOM 3149 O O . LYS A 1 405 ? -32.660 31.456 15.432 1.00 92.38 405 LYS A O 1
ATOM 3154 N N . ILE A 1 406 ? -31.441 33.348 15.364 1.00 93.25 406 ILE A N 1
ATOM 3155 C CA . ILE A 1 406 ? -30.145 32.668 15.197 1.00 93.25 406 ILE A CA 1
ATOM 3156 C C . ILE A 1 406 ? -29.713 31.968 16.491 1.00 93.25 406 ILE A C 1
ATOM 3158 O O . ILE A 1 406 ? -29.167 30.879 16.416 1.00 93.25 406 ILE A O 1
ATOM 3162 N N . SER A 1 407 ? -30.038 32.512 17.672 1.00 92.12 407 SER A N 1
ATOM 3163 C CA . SER A 1 407 ? -29.822 31.806 18.944 1.00 92.12 407 SER A CA 1
ATOM 3164 C C . SER A 1 407 ? -30.603 30.496 19.023 1.00 92.12 407 SER A C 1
ATOM 3166 O O . SER A 1 407 ? -30.022 29.471 19.357 1.00 92.12 407 SER A O 1
ATOM 3168 N N . ALA A 1 408 ? -31.891 30.510 18.665 1.00 93.38 408 ALA A N 1
ATOM 3169 C CA . ALA A 1 408 ? -32.696 29.289 18.628 1.00 93.38 408 ALA A CA 1
ATOM 3170 C C . ALA A 1 408 ? -32.177 28.286 17.581 1.00 93.38 408 ALA A C 1
ATOM 3172 O O . ALA A 1 408 ? -32.170 27.086 17.827 1.00 93.38 408 ALA A O 1
ATOM 3173 N N . LEU A 1 409 ? -31.713 28.778 16.428 1.00 93.88 409 LEU A N 1
ATOM 3174 C CA . LEU A 1 409 ? -31.112 27.944 15.388 1.00 93.88 409 LEU A CA 1
ATOM 3175 C C . LEU A 1 409 ? -29.796 27.305 15.852 1.00 93.88 409 LEU A C 1
ATOM 3177 O O . LEU A 1 409 ? -29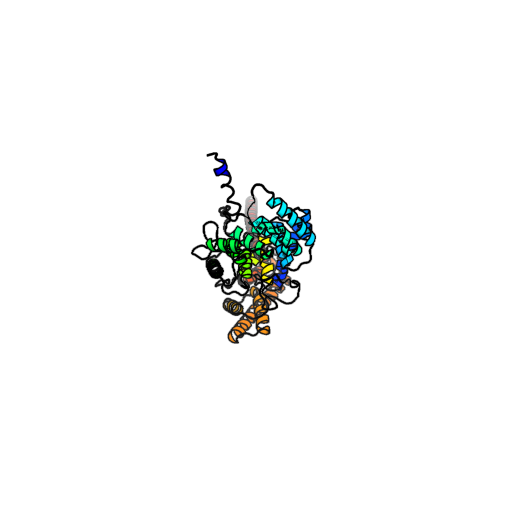.591 26.122 15.632 1.00 93.88 409 LEU A O 1
ATOM 3181 N N . ASN A 1 410 ? -28.909 28.055 16.504 1.00 93.56 410 ASN A N 1
ATOM 3182 C CA . ASN A 1 410 ? -27.649 27.507 17.007 1.00 93.56 410 ASN A CA 1
ATOM 3183 C C . ASN A 1 410 ? -27.869 26.527 18.164 1.00 93.56 410 ASN A C 1
ATOM 3185 O O . ASN A 1 410 ? -27.098 25.584 18.311 1.00 93.56 410 ASN A O 1
ATOM 3189 N N . GLU A 1 411 ? -28.922 26.712 18.963 1.00 94.12 411 GLU A N 1
ATOM 3190 C CA . GLU A 1 411 ? -29.356 25.725 19.954 1.00 94.12 411 GLU A CA 1
ATOM 3191 C C . GLU A 1 411 ? -29.833 24.431 19.270 1.00 94.12 411 GLU A C 1
ATOM 3193 O O . GLU A 1 411 ? -29.367 23.350 19.630 1.00 94.12 411 GLU A O 1
ATOM 3198 N N . GLU A 1 412 ? -30.656 24.543 18.220 1.00 94.06 412 GLU A N 1
ATOM 3199 C CA . GLU A 1 412 ? -31.075 23.419 17.365 1.00 94.06 412 GLU A CA 1
ATOM 3200 C C . GLU A 1 412 ? -29.855 22.693 16.762 1.00 94.06 412 GLU A C 1
ATOM 3202 O O . GLU A 1 412 ? -29.700 21.490 16.964 1.00 94.06 412 GLU A O 1
ATOM 3207 N N . ILE A 1 413 ? -28.923 23.420 16.136 1.00 91.81 413 ILE A N 1
ATOM 3208 C CA . ILE A 1 413 ? -27.672 22.878 15.572 1.00 91.81 413 ILE A CA 1
ATOM 3209 C C . ILE A 1 413 ? -26.815 22.213 16.656 1.00 91.81 413 ILE A C 1
ATOM 3211 O O . ILE A 1 413 ? -26.225 21.161 16.422 1.00 91.81 413 ILE A O 1
ATOM 3215 N N . SER A 1 414 ? -26.742 22.786 17.862 1.00 89.94 414 SER A N 1
ATOM 3216 C CA . SER A 1 414 ? -25.898 22.252 18.937 1.00 89.94 414 SER A CA 1
ATOM 3217 C C . SER A 1 414 ? -26.296 20.844 19.383 1.00 89.94 414 SER A C 1
ATOM 3219 O O . SER A 1 414 ? -25.424 20.113 19.858 1.00 89.94 414 SER A O 1
ATOM 3221 N N . SER A 1 415 ? -27.565 20.468 19.177 1.00 92.00 415 SER A N 1
ATOM 3222 C CA . SER A 1 415 ? -28.110 19.151 19.519 1.00 92.00 415 SER A CA 1
ATOM 3223 C C . SER A 1 415 ? -27.639 18.015 18.601 1.00 92.00 415 SER A C 1
ATOM 3225 O O . SER A 1 415 ? -27.697 16.856 19.010 1.00 92.00 415 SER A O 1
ATOM 3227 N N . TYR A 1 416 ? -27.121 18.332 17.408 1.00 88.50 416 TYR A N 1
ATOM 3228 C CA . TYR A 1 416 ? -26.544 17.346 16.492 1.00 88.50 416 TYR A CA 1
ATOM 3229 C C . TYR A 1 416 ? -25.179 16.850 16.990 1.00 88.50 416 TYR A C 1
ATOM 3231 O O . TYR A 1 416 ? -24.440 17.558 17.689 1.00 88.50 416 TYR A O 1
ATOM 3239 N N . LYS A 1 417 ? -24.824 15.619 16.612 1.00 86.56 417 LYS A N 1
ATOM 3240 C CA . LYS A 1 417 ? -23.480 15.063 16.825 1.00 86.56 417 LYS A CA 1
ATOM 3241 C C . LYS A 1 417 ? -22.460 15.812 15.963 1.00 86.56 417 LYS A C 1
ATOM 3243 O O . LYS A 1 417 ? -22.836 16.457 14.991 1.00 86.56 417 LYS A O 1
ATOM 3248 N N . SER A 1 418 ? -21.183 15.756 16.342 1.00 76.75 418 SER A N 1
ATOM 3249 C CA . SER A 1 418 ? -20.122 16.493 15.642 1.00 76.75 418 SER A CA 1
ATOM 3250 C C . SER A 1 418 ? -20.061 16.147 14.151 1.00 76.75 418 SER A C 1
ATOM 3252 O O . SER A 1 418 ? -20.121 17.069 13.351 1.00 76.75 418 SER A O 1
ATOM 3254 N N . ALA A 1 419 ? -20.092 14.856 13.798 1.00 74.44 419 ALA A N 1
ATOM 3255 C CA . ALA A 1 419 ? -20.080 14.400 12.404 1.00 74.44 419 ALA A CA 1
ATOM 3256 C C . ALA A 1 419 ? -21.249 14.972 11.573 1.00 74.44 419 ALA A C 1
ATOM 3258 O O . ALA A 1 419 ? -21.050 15.530 10.500 1.00 74.44 419 ALA A O 1
ATOM 3259 N N . ASP A 1 420 ? -22.477 14.947 12.102 1.00 87.19 420 ASP A N 1
ATOM 3260 C CA . ASP A 1 420 ? -23.647 15.499 11.401 1.00 87.19 420 ASP A CA 1
ATOM 3261 C C . ASP A 1 420 ? -23.603 17.032 11.256 1.00 87.19 420 ASP A C 1
ATOM 3263 O O . ASP A 1 420 ? -24.215 17.583 10.340 1.00 87.19 420 ASP A O 1
ATOM 3267 N N . LYS A 1 421 ? -22.896 17.752 12.141 1.00 84.31 421 LYS A N 1
ATOM 3268 C CA . LYS A 1 421 ? -22.802 19.223 12.068 1.00 84.31 421 LYS A CA 1
ATOM 3269 C C . LYS A 1 421 ? -22.048 19.704 10.837 1.00 84.31 421 LYS A C 1
ATOM 3271 O O . LYS A 1 421 ? -22.337 20.803 10.372 1.00 84.31 421 LYS A O 1
ATOM 3276 N N . GLU A 1 422 ? -21.131 18.905 10.307 1.00 80.69 422 GLU A N 1
ATOM 3277 C CA . GLU A 1 422 ? -20.379 19.230 9.089 1.00 80.69 422 GLU A CA 1
ATOM 3278 C C . GLU A 1 422 ? -21.283 19.300 7.855 1.00 80.69 422 GLU A C 1
ATOM 3280 O O . GLU A 1 422 ? -21.046 20.090 6.943 1.00 80.69 422 GLU A O 1
ATOM 3285 N N . LEU A 1 423 ? -22.385 18.545 7.861 1.00 78.88 423 LEU A N 1
ATOM 3286 C CA . LEU A 1 423 ? -23.392 18.561 6.799 1.00 78.88 423 LEU A CA 1
ATOM 3287 C C . LEU A 1 423 ? -24.335 19.778 6.891 1.00 78.88 423 LEU A C 1
ATOM 3289 O O . LEU A 1 423 ? -25.147 20.011 5.987 1.00 78.88 423 LEU A O 1
ATOM 3293 N N . ILE A 1 424 ? -24.261 20.559 7.977 1.00 87.50 424 ILE A N 1
ATOM 3294 C CA . ILE A 1 424 ? -25.120 21.722 8.214 1.00 87.50 424 ILE A CA 1
ATOM 3295 C C . ILE A 1 424 ? -24.464 22.988 7.651 1.00 87.50 424 ILE A C 1
ATOM 3297 O O . ILE A 1 424 ? -23.401 23.435 8.083 1.00 87.50 424 ILE A O 1
ATOM 3301 N N . LEU A 1 425 ? -25.163 23.630 6.718 1.00 84.31 425 LEU A N 1
ATOM 3302 C CA . LEU A 1 425 ? -24.718 24.818 6.002 1.00 84.31 425 LEU A CA 1
ATOM 3303 C C . LEU A 1 425 ? -24.325 25.952 6.958 1.00 84.31 425 LEU A C 1
ATOM 3305 O O . LEU A 1 425 ? -25.161 26.494 7.682 1.00 84.31 425 LEU A O 1
ATOM 3309 N N . SER A 1 426 ? -23.065 26.377 6.881 1.00 85.44 426 SER A N 1
ATOM 3310 C CA . SER A 1 426 ? -22.518 27.515 7.628 1.00 85.44 426 SER A CA 1
ATOM 3311 C C . SER A 1 426 ? -22.687 27.427 9.156 1.00 85.44 426 SER A C 1
ATOM 3313 O O . SER A 1 426 ? -22.846 28.452 9.826 1.00 85.44 426 SER A O 1
ATOM 3315 N N . ALA A 1 427 ? -22.700 26.218 9.730 1.00 84.00 427 ALA A N 1
ATOM 3316 C CA . ALA A 1 427 ? -22.919 26.014 11.165 1.00 84.00 427 ALA A CA 1
ATOM 3317 C C . ALA A 1 427 ? -21.919 26.797 12.043 1.00 84.00 427 ALA A C 1
ATOM 3319 O O . ALA A 1 427 ? -22.307 27.443 13.025 1.00 84.00 427 ALA A O 1
ATOM 3320 N N . ASN A 1 428 ? -20.639 26.795 11.662 1.00 85.38 428 ASN A N 1
ATOM 3321 C CA . ASN A 1 428 ? -19.581 27.496 12.388 1.00 85.38 428 ASN A CA 1
ATOM 3322 C C . ASN A 1 428 ? -19.737 29.017 12.278 1.00 85.38 428 ASN A C 1
ATOM 3324 O O . ASN A 1 428 ? -19.739 29.726 13.289 1.00 85.38 428 ASN A O 1
ATOM 3328 N N . GLU A 1 429 ? -19.967 29.524 11.071 1.00 88.81 429 GLU A N 1
ATOM 3329 C CA . GLU A 1 429 ? -20.115 30.950 10.795 1.00 88.81 429 GLU A CA 1
ATOM 3330 C C . GLU A 1 429 ? -21.360 31.533 11.476 1.00 88.81 429 GLU A C 1
ATOM 3332 O O . GLU A 1 429 ? -21.331 32.660 11.976 1.00 88.81 429 GLU A O 1
ATOM 3337 N N . LEU A 1 430 ? -22.453 30.770 11.565 1.00 89.38 430 LEU A N 1
ATOM 3338 C CA . LEU A 1 430 ? -23.662 31.170 12.291 1.00 89.38 430 LEU A CA 1
ATOM 3339 C C . LEU A 1 430 ? -23.431 31.240 13.809 1.00 89.38 430 LEU A C 1
ATOM 3341 O O . LEU A 1 430 ? -23.902 32.176 14.469 1.00 89.38 430 LEU A O 1
ATOM 3345 N N . SER A 1 431 ? -22.667 30.302 14.374 1.00 90.44 431 SER A N 1
ATOM 3346 C CA . SER A 1 431 ? -22.253 30.325 15.786 1.00 90.44 431 SER A CA 1
ATOM 3347 C C . SER A 1 431 ? -21.384 31.546 16.103 1.00 90.44 431 SER A C 1
ATOM 3349 O O . SER A 1 431 ? -21.620 32.275 17.077 1.00 90.44 431 SER A O 1
ATOM 3351 N N . GLU A 1 432 ? -20.403 31.839 15.252 1.00 90.75 432 GLU A N 1
ATOM 3352 C CA . GLU A 1 432 ? -19.553 33.024 15.384 1.00 90.75 432 GLU A CA 1
ATOM 3353 C C . GLU A 1 432 ? -20.334 34.328 15.227 1.00 90.75 432 GLU A C 1
ATOM 3355 O O . GLU A 1 432 ? -20.135 35.289 15.989 1.00 90.75 432 GLU A O 1
ATOM 3360 N N . ARG A 1 433 ? -21.273 34.361 14.277 1.00 92.31 433 ARG A N 1
ATOM 3361 C CA . ARG A 1 433 ? -22.119 35.526 14.053 1.00 92.31 433 ARG A CA 1
ATOM 3362 C C . ARG A 1 433 ? -22.989 35.826 15.265 1.00 92.31 433 ARG A C 1
ATOM 3364 O O . ARG A 1 433 ? -23.063 36.983 15.682 1.00 92.31 433 ARG A O 1
ATOM 3371 N N . GLU A 1 434 ? -23.594 34.813 15.879 1.00 94.06 434 GLU A N 1
ATOM 3372 C CA . GLU A 1 434 ? -24.367 34.982 17.110 1.00 94.06 434 GLU A CA 1
ATOM 3373 C C . GLU A 1 434 ? -23.506 35.544 18.249 1.00 94.06 434 GLU A C 1
ATOM 3375 O O . GLU A 1 434 ? -23.907 36.507 18.912 1.00 94.06 434 GLU A O 1
ATOM 3380 N N . LYS A 1 435 ? -22.305 34.989 18.469 1.00 92.06 435 LYS A N 1
ATOM 3381 C CA . LYS A 1 435 ? -21.367 35.492 19.490 1.00 92.06 435 LYS A CA 1
ATOM 3382 C C . LYS A 1 435 ? -21.045 36.969 19.262 1.00 92.06 435 LYS A C 1
ATOM 3384 O O . LYS A 1 435 ? -21.010 37.746 20.219 1.00 92.06 435 LYS A O 1
ATOM 3389 N N . THR A 1 436 ? -20.838 37.359 18.008 1.00 92.69 436 THR A N 1
ATOM 3390 C CA . THR A 1 436 ? -20.568 38.747 17.615 1.00 92.69 436 THR A CA 1
ATOM 3391 C C . THR A 1 436 ? -21.762 39.651 17.920 1.00 92.69 436 THR A C 1
ATOM 3393 O O . THR A 1 436 ? -21.610 40.644 18.632 1.00 92.69 436 THR A O 1
ATOM 3396 N N . LEU A 1 437 ? -22.970 39.262 17.505 1.00 90.19 437 LEU A N 1
ATOM 3397 C CA . LEU A 1 437 ? -24.194 40.023 17.769 1.00 90.19 437 LEU A CA 1
ATOM 3398 C C . LEU A 1 437 ? -24.491 40.163 19.273 1.00 90.19 437 LEU A C 1
ATOM 3400 O O . LEU A 1 437 ? -24.918 41.229 19.713 1.00 90.19 437 LEU A O 1
ATOM 3404 N N . LYS A 1 438 ? -24.226 39.132 20.093 1.00 91.12 438 LYS A N 1
ATOM 3405 C CA . LYS A 1 438 ? -24.355 39.215 21.564 1.00 91.12 438 LYS A CA 1
ATOM 3406 C C . LYS A 1 438 ? -23.374 40.220 22.177 1.00 91.12 438 LYS A C 1
ATOM 3408 O O . LYS A 1 438 ? -23.746 40.951 23.096 1.00 91.12 438 LYS A O 1
ATOM 3413 N N . LYS A 1 439 ? -22.136 40.289 21.673 1.00 90.06 439 LYS A N 1
ATOM 3414 C CA . LYS A 1 439 ? -21.147 41.292 22.111 1.00 90.06 439 LYS A CA 1
ATOM 3415 C C . LYS A 1 439 ? -21.589 42.708 21.735 1.00 90.06 439 LYS A C 1
ATOM 3417 O O . LYS A 1 439 ? -21.548 43.598 22.584 1.00 90.06 439 LYS A O 1
ATOM 3422 N N . GLU A 1 440 ? -22.063 42.903 20.505 1.00 86.56 440 GLU A N 1
ATOM 3423 C CA . GLU A 1 440 ? -22.612 44.183 20.035 1.00 86.56 440 GLU A CA 1
ATOM 3424 C C . GLU A 1 440 ? -23.821 44.625 20.881 1.00 86.56 440 GLU A C 1
ATOM 3426 O O . GLU A 1 440 ? -23.901 45.784 21.294 1.00 86.56 440 GLU A O 1
ATOM 3431 N N . ALA A 1 441 ? -24.714 43.688 21.226 1.00 84.69 441 ALA A N 1
ATOM 3432 C CA . ALA A 1 441 ? -25.865 43.909 22.105 1.00 84.69 441 ALA A CA 1
ATOM 3433 C C . ALA A 1 441 ? -25.462 44.473 23.472 1.00 84.69 441 ALA A C 1
ATOM 3435 O O . ALA A 1 441 ? -26.008 45.474 23.944 1.00 84.69 441 ALA A O 1
ATOM 3436 N N . ALA A 1 442 ? -24.497 43.809 24.113 1.00 86.00 442 ALA A N 1
ATOM 3437 C CA . ALA A 1 442 ? -24.014 44.177 25.434 1.00 86.00 442 ALA A CA 1
ATOM 3438 C C . ALA A 1 442 ? -23.350 45.560 25.411 1.00 86.00 442 ALA A C 1
ATOM 3440 O O . ALA A 1 442 ? -23.624 46.392 26.278 1.00 86.00 442 ALA A O 1
ATOM 3441 N N . ALA A 1 443 ? -22.540 45.841 24.385 1.00 82.50 443 ALA A N 1
ATOM 3442 C CA . ALA A 1 443 ? -21.910 47.144 24.199 1.00 82.50 443 ALA A CA 1
ATOM 3443 C C . ALA A 1 443 ? -22.946 48.270 24.019 1.00 82.50 443 ALA A C 1
ATOM 3445 O O . ALA A 1 443 ? -22.836 49.320 24.658 1.00 82.50 443 ALA A O 1
ATOM 3446 N N . ALA A 1 444 ? -23.991 48.043 23.215 1.00 81.75 444 ALA A N 1
ATOM 3447 C CA . ALA A 1 444 ? -25.072 49.007 23.018 1.00 81.75 444 ALA A CA 1
ATOM 3448 C C . ALA A 1 444 ? -25.863 49.275 24.313 1.00 81.75 444 ALA A C 1
ATOM 3450 O O . ALA A 1 444 ? -26.151 50.430 24.632 1.00 81.75 444 ALA A O 1
ATOM 3451 N N . ALA A 1 445 ? -26.165 48.237 25.100 1.00 82.81 445 ALA A N 1
ATOM 3452 C CA . ALA A 1 445 ? -26.844 48.382 26.389 1.00 82.81 445 ALA A CA 1
ATOM 3453 C C . ALA A 1 445 ? -26.019 49.213 27.388 1.00 82.81 445 ALA A C 1
ATOM 3455 O O . ALA A 1 445 ? -26.556 50.109 28.044 1.00 82.81 445 ALA A O 1
ATOM 3456 N N . ILE A 1 446 ? -24.705 48.973 27.457 1.00 85.19 446 ILE A N 1
ATOM 3457 C CA . ILE A 1 446 ? -23.779 49.759 28.285 1.00 85.19 446 ILE A CA 1
ATOM 3458 C C . ILE A 1 446 ? -23.791 51.230 27.856 1.00 85.19 446 ILE A C 1
ATOM 3460 O O . ILE A 1 446 ? -23.888 52.118 28.705 1.00 85.19 446 ILE A O 1
ATOM 3464 N N . LEU A 1 447 ? -23.754 51.506 26.550 1.00 83.75 447 LEU A N 1
ATOM 3465 C CA . LEU A 1 447 ? -23.796 52.872 26.027 1.00 83.75 447 LEU A CA 1
ATOM 3466 C C . LEU A 1 447 ? -25.103 53.591 26.400 1.00 83.75 447 LEU A C 1
ATOM 3468 O O . LEU A 1 447 ? -25.065 54.746 26.823 1.00 83.75 447 LEU A O 1
ATOM 3472 N N . ILE A 1 448 ? -26.251 52.910 26.308 1.00 85.38 448 ILE A N 1
ATOM 3473 C CA . ILE A 1 448 ? -27.556 53.458 26.717 1.00 85.38 448 ILE A CA 1
ATOM 3474 C C . ILE A 1 448 ? -27.563 53.794 28.212 1.00 85.38 448 ILE A C 1
ATOM 3476 O O . ILE A 1 448 ? -28.023 54.872 28.591 1.00 85.38 448 ILE A O 1
ATOM 3480 N N . ILE A 1 449 ? -27.015 52.919 29.062 1.00 86.75 449 ILE A N 1
ATOM 3481 C CA . ILE A 1 449 ? -26.894 53.166 30.507 1.00 86.75 449 ILE A CA 1
ATOM 3482 C C . ILE A 1 449 ? -26.011 54.392 30.768 1.00 86.75 449 ILE A C 1
ATOM 3484 O O . ILE A 1 449 ? -26.387 55.263 31.553 1.00 86.75 449 ILE A O 1
ATOM 3488 N N . ILE A 1 450 ? -24.870 54.506 30.082 1.00 85.31 450 ILE A N 1
ATOM 3489 C CA . ILE A 1 450 ? -23.974 55.665 30.199 1.00 85.31 450 ILE A CA 1
ATOM 3490 C C . ILE A 1 450 ? -24.697 56.950 29.779 1.00 85.31 450 ILE A C 1
ATOM 3492 O O . ILE A 1 450 ? -24.615 57.954 30.492 1.00 85.31 450 ILE A O 1
ATOM 3496 N N . LEU A 1 451 ? -25.438 56.934 28.669 1.00 85.50 451 LEU A N 1
ATOM 3497 C CA . LEU A 1 451 ? -26.195 58.091 28.188 1.00 85.50 451 LEU A CA 1
ATOM 3498 C C . LEU A 1 451 ? -27.331 58.472 29.147 1.00 85.50 451 LEU A C 1
ATOM 3500 O O . LEU A 1 451 ? -27.513 59.656 29.429 1.00 85.50 451 LEU A O 1
ATOM 3504 N N . ALA A 1 452 ? -28.044 57.494 29.709 1.00 84.62 452 ALA A N 1
ATOM 3505 C CA . ALA A 1 452 ? -29.097 57.716 30.697 1.00 84.62 452 ALA A CA 1
ATOM 3506 C C . ALA A 1 452 ? -28.539 58.325 31.992 1.00 84.62 452 ALA A C 1
ATOM 3508 O O . ALA A 1 452 ? -29.035 59.352 32.456 1.00 84.62 452 ALA A O 1
ATOM 3509 N N . CYS A 1 453 ? -27.459 57.757 32.536 1.00 85.44 453 CYS A N 1
ATOM 3510 C CA . CYS A 1 453 ? -26.748 58.303 33.693 1.00 85.44 453 CYS A CA 1
ATOM 3511 C C . CYS A 1 453 ? -26.247 59.727 33.420 1.00 85.44 453 CYS A C 1
ATOM 3513 O O . CYS A 1 453 ? -26.439 60.623 34.242 1.00 85.44 453 CYS A O 1
ATOM 3515 N N . SER A 1 454 ? -25.658 59.962 32.245 1.00 83.81 454 SER A N 1
ATOM 3516 C CA . SER A 1 454 ? -25.184 61.290 31.833 1.00 83.81 454 SER A CA 1
ATOM 3517 C C . SER A 1 454 ? -26.331 62.299 31.731 1.00 83.81 454 SER A C 1
ATOM 3519 O O . SER A 1 454 ? -26.201 63.432 32.198 1.00 83.81 454 SER A O 1
ATOM 3521 N N . GLY A 1 455 ? -27.479 61.879 31.195 1.00 83.31 455 GLY A N 1
ATOM 3522 C CA . GLY A 1 455 ? -28.704 62.673 31.130 1.00 83.31 455 GLY A CA 1
ATOM 3523 C C . GLY A 1 455 ? -29.263 63.019 32.512 1.00 83.31 455 GLY A C 1
ATOM 3524 O O . GLY A 1 455 ? -29.578 64.179 32.773 1.00 83.31 455 GLY A O 1
ATOM 3525 N N . VAL A 1 456 ? -29.312 62.052 33.434 1.00 85.19 456 VAL A N 1
ATOM 3526 C CA . VAL A 1 456 ? -29.722 62.272 34.834 1.00 85.19 456 VAL A CA 1
ATOM 3527 C C . VAL A 1 456 ? -28.787 63.268 35.522 1.00 85.19 456 VAL A C 1
ATOM 3529 O O . VAL A 1 456 ? -29.252 64.228 36.138 1.00 85.19 456 VAL A O 1
ATOM 3532 N N . ILE A 1 457 ? -27.470 63.101 35.369 1.00 84.25 457 ILE A N 1
ATOM 3533 C CA . ILE A 1 457 ? -26.468 64.031 35.911 1.00 84.25 457 ILE A CA 1
ATOM 3534 C C . ILE A 1 457 ? -26.663 65.441 35.334 1.00 84.25 457 ILE A C 1
ATOM 3536 O O . ILE A 1 457 ? -26.602 66.425 36.077 1.00 84.25 457 ILE A O 1
ATOM 3540 N N . TYR A 1 458 ? -26.920 65.556 34.029 1.00 84.81 458 TYR A N 1
ATOM 3541 C CA . TYR A 1 458 ? -27.194 66.832 33.369 1.00 84.81 458 TYR A CA 1
ATOM 3542 C C . TYR A 1 458 ? -28.463 67.503 33.916 1.00 84.81 458 TYR A C 1
ATOM 3544 O O . TYR A 1 458 ? -28.428 68.689 34.255 1.00 84.81 458 TYR A O 1
ATOM 3552 N N . ILE A 1 459 ? -29.555 66.749 34.080 1.00 83.88 459 ILE A N 1
ATOM 3553 C CA . ILE A 1 459 ? -30.812 67.246 34.658 1.00 83.88 459 ILE A CA 1
ATOM 3554 C C . ILE A 1 459 ? -30.581 67.740 36.090 1.00 83.88 459 ILE A C 1
ATOM 3556 O O . ILE A 1 459 ? -30.963 68.868 36.388 1.00 83.88 459 ILE A O 1
ATOM 3560 N N . ILE A 1 460 ? -29.893 66.965 36.943 1.00 79.88 460 ILE A N 1
ATOM 3561 C CA . ILE A 1 460 ? -29.560 67.349 38.331 1.00 79.88 460 ILE A CA 1
ATOM 3562 C C . ILE A 1 460 ? -28.732 68.641 38.372 1.00 79.88 460 ILE A C 1
ATOM 3564 O O . ILE A 1 460 ? -28.982 69.522 39.199 1.00 79.88 460 ILE A O 1
ATOM 3568 N N . LYS A 1 461 ? -27.731 68.779 37.492 1.00 78.62 461 LYS A N 1
ATOM 3569 C CA . LYS A 1 461 ? -26.933 70.012 37.395 1.00 78.62 461 LYS A CA 1
ATOM 3570 C C . LYS A 1 461 ? -27.792 71.203 36.959 1.00 78.62 461 LYS A C 1
ATOM 3572 O O . LYS A 1 461 ? -27.649 72.288 37.524 1.00 78.62 461 LYS A O 1
ATOM 3577 N N . ARG A 1 462 ? -28.700 71.011 35.998 1.00 78.69 462 ARG A N 1
ATOM 3578 C CA . ARG A 1 462 ? -29.590 72.062 35.486 1.00 78.69 462 ARG A CA 1
ATOM 3579 C C . ARG A 1 462 ? -30.631 72.512 36.517 1.00 78.69 462 ARG A C 1
ATOM 3581 O O . ARG A 1 462 ? -30.832 73.716 36.654 1.00 78.69 462 ARG A O 1
ATOM 3588 N N . THR A 1 463 ? -31.255 71.605 37.273 1.00 74.00 463 THR A N 1
ATOM 3589 C CA . THR A 1 463 ? -32.187 71.973 38.360 1.00 74.00 463 THR A CA 1
ATOM 3590 C C . THR A 1 463 ? -31.478 72.699 39.495 1.00 74.00 463 THR A C 1
ATOM 3592 O O . THR A 1 463 ? -31.967 73.742 39.919 1.00 74.00 463 THR A O 1
ATOM 3595 N N . LYS A 1 464 ? -30.289 72.245 39.920 1.00 74.44 464 LYS A N 1
ATOM 3596 C CA . LYS A 1 464 ? -29.476 72.982 40.908 1.00 74.44 464 LYS A CA 1
ATOM 3597 C C . LYS A 1 464 ? -29.099 74.384 40.425 1.00 74.44 464 LYS A C 1
ATOM 3599 O O . LYS A 1 464 ? -29.146 75.328 41.207 1.00 74.44 464 LYS A O 1
ATOM 3604 N N . SER A 1 465 ? -28.753 74.540 39.147 1.00 70.00 465 SER A N 1
ATOM 3605 C CA . SER A 1 465 ? -28.468 75.852 38.554 1.00 70.00 465 SER A CA 1
ATOM 3606 C C . SER A 1 465 ? -29.710 76.757 38.526 1.00 70.00 465 SER A C 1
ATOM 3608 O O . SER A 1 465 ? -29.617 77.919 38.918 1.00 70.00 465 SER A O 1
ATOM 3610 N N . HIS A 1 466 ? -30.885 76.229 38.163 1.00 67.06 466 HIS A N 1
ATOM 3611 C CA . HIS A 1 466 ? -32.151 76.971 38.228 1.00 67.06 466 HIS A CA 1
ATOM 3612 C C . HIS A 1 466 ? -32.554 77.347 39.664 1.00 67.06 466 HIS A C 1
ATOM 3614 O O . HIS A 1 466 ? -33.012 78.464 39.881 1.00 67.06 466 HIS A O 1
ATOM 3620 N N . GLU A 1 467 ? -32.362 76.470 40.654 1.00 66.00 467 GLU A N 1
ATOM 3621 C CA . GLU A 1 467 ? -32.594 76.791 42.072 1.00 66.00 467 GLU A CA 1
ATOM 3622 C C . GLU A 1 467 ? -31.638 77.872 42.588 1.00 66.00 467 GLU A C 1
ATOM 3624 O O . GLU A 1 467 ? -32.048 78.745 43.352 1.00 66.00 467 GLU A O 1
ATOM 3629 N N . GLN A 1 468 ? -30.371 77.843 42.165 1.00 64.38 468 GLN A N 1
ATOM 3630 C CA . GLN A 1 468 ? -29.390 78.874 42.511 1.00 64.38 468 GLN A CA 1
ATOM 3631 C C . GLN A 1 468 ? -29.717 80.232 41.881 1.00 64.38 468 GLN A C 1
ATOM 3633 O O . GLN A 1 468 ? -29.508 81.253 42.530 1.00 64.38 468 GLN A O 1
ATOM 3638 N N . LEU A 1 469 ? -30.249 80.255 40.655 1.00 59.97 469 LEU A N 1
ATOM 3639 C CA . LEU A 1 469 ? -30.755 81.479 40.025 1.00 59.97 469 LEU A CA 1
ATOM 3640 C C . LEU A 1 469 ? -32.004 81.998 40.756 1.00 59.97 469 LEU A C 1
ATOM 3642 O O . LEU A 1 469 ? -32.058 83.165 41.119 1.00 59.97 469 LEU A O 1
ATOM 3646 N N . ARG A 1 470 ? -32.947 81.115 41.112 1.00 57.66 470 ARG A N 1
ATOM 3647 C CA . ARG A 1 470 ? -34.169 81.480 41.855 1.00 57.66 470 ARG A CA 1
ATOM 3648 C C . ARG A 1 470 ? -33.898 82.000 43.276 1.00 57.66 470 ARG A C 1
ATOM 3650 O O . ARG A 1 470 ? -34.696 82.769 43.793 1.00 57.66 470 ARG A O 1
ATOM 3657 N N . LYS A 1 471 ? -32.787 81.590 43.904 1.00 59.22 471 LYS A N 1
ATOM 3658 C CA . LYS A 1 471 ? -32.302 82.109 45.201 1.00 59.22 471 LYS A CA 1
ATOM 3659 C C . LYS A 1 471 ? -31.543 83.439 45.104 1.00 59.22 471 LYS A C 1
ATOM 3661 O O . LYS A 1 471 ? -31.234 84.001 46.145 1.00 59.22 471 LYS A O 1
ATOM 3666 N N . LYS A 1 472 ? -31.184 83.902 43.902 1.00 57.66 472 LYS A N 1
ATOM 3667 C CA . LYS A 1 472 ? -30.540 85.210 43.683 1.00 57.66 472 LYS A CA 1
ATOM 3668 C C . LYS A 1 472 ? -31.534 86.323 43.330 1.00 57.66 472 LYS A C 1
ATOM 3670 O O . LYS A 1 472 ? -31.159 87.484 43.432 1.00 57.66 472 LYS A O 1
ATOM 3675 N N . ASP A 1 473 ? -32.763 85.965 42.956 1.00 52.75 473 ASP A N 1
ATOM 3676 C CA . ASP A 1 473 ? -33.849 86.897 42.611 1.00 52.75 473 ASP A CA 1
ATOM 3677 C C . ASP A 1 473 ? -34.856 87.128 43.769 1.00 52.75 473 ASP A C 1
ATOM 3679 O O . ASP A 1 473 ? -35.922 87.709 43.558 1.00 52.75 473 ASP A O 1
ATOM 3683 N N . ILE A 1 474 ? -34.530 86.675 44.988 1.00 46.66 474 ILE A N 1
ATOM 3684 C CA . ILE A 1 474 ? -35.198 86.995 46.269 1.00 46.66 474 ILE A CA 1
ATOM 3685 C C . ILE A 1 474 ? -34.134 87.599 47.178 1.00 46.66 474 ILE A C 1
ATOM 3687 O O . ILE A 1 474 ? -34.439 88.610 47.849 1.00 46.66 474 ILE A O 1
#

Nearest PDB structures (foldseek):
  3kq4-assembly1_A  TM=4.813E-01  e=7.583E-02  Homo sapiens
  8fni-assembly1_6  TM=3.055E-01  e=1.012E-01  Trypanosoma brucei
  6owo-assembly1_B  TM=3.793E-01  e=5.056E+00  Mus musculus

Radius of gyration: 31.67 Å; Cα contacts (8 Å, |Δi|>4): 594; chains: 1; bounding box: 78×109×70 Å

Mean predicted aligned error: 15.2 Å

pLDDT: mean 80.94, std 19.59, range [20.59, 98.69]

Sequence (474 aa):
MTFASKFLRFFCAAAMVFMLVGGLKASAEEPKRELLTAEIYQESVQKALKWERKKLAFDSLCDGFLAHDLAGTSEGDWFVLAERVLDIDDNYDDYARVSVEKFADFMLGPDGGYLTEPARIAVAAVLCDEDQRENFAELADLDISQAGANELAWLAAAQNFCSLDNAKTVKKLCEMQQSDGGFGLSNSDADITAMALMALPKDGENAEKALDYLKKYFAETDEISCETAAQMIIGLCAQGVNCSESSDFTKENGVRLTEILLSYQTDDGGFSHVYGDESNTIATMEALAALAVQRYFSVAGEYYLNENFALTDVLSTENPFAEGFFKYDSDQIESIDEPLASDFSMISELKNRADEYGIDDETLDILKEKYAISKRKCDEIEKLNAKIRENFYPASDVNFTKLSKISALNEEISSYKSADKELILSANELSEREKTLKKEAAAAAILIIILACSGVIYIIKRTKSHEQLRKKDI

Solvent-accessible surface area (backbone atoms only — not comparable to full-atom values): 26029 Å² total; per-residue (Å²): 142,67,68,68,81,67,59,64,78,69,66,83,58,91,70,85,88,89,83,84,80,86,67,80,82,63,85,72,75,78,74,69,68,54,77,78,41,54,65,52,47,52,52,49,50,51,29,33,53,49,30,50,23,61,72,62,72,27,93,44,61,44,58,28,25,57,76,69,70,25,56,49,34,74,71,34,34,39,42,49,44,20,40,52,61,39,54,53,93,65,54,30,66,64,44,20,55,50,12,52,53,44,40,55,54,47,72,70,41,96,73,63,65,69,51,38,49,59,18,47,22,46,39,34,16,32,71,49,33,65,86,50,28,75,82,51,60,67,68,68,74,58,84,60,87,84,57,50,52,52,28,29,15,36,34,22,36,21,26,51,74,45,74,40,80,31,67,71,41,40,51,54,37,60,73,57,50,43,98,73,26,21,20,47,95,84,58,65,35,64,44,38,24,15,43,31,32,55,39,41,57,75,96,29,74,65,36,54,33,26,52,53,29,48,34,50,49,56,71,74,48,91,82,73,44,23,47,44,34,12,33,35,43,44,11,36,37,40,63,71,45,52,52,88,71,36,70,66,44,36,42,98,87,63,56,29,47,54,23,54,34,56,40,20,50,36,98,77,23,25,15,7,57,48,80,90,50,68,63,31,72,66,20,27,31,39,38,43,32,19,53,31,56,58,53,65,68,40,93,74,95,73,85,37,73,85,67,61,83,76,88,58,77,57,82,56,90,70,56,46,76,55,90,56,60,50,74,60,58,50,51,51,56,65,69,52,85,72,62,40,39,72,47,34,64,62,44,50,50,52,48,52,33,36,74,72,57,51,70,59,71,67,61,50,52,52,47,53,50,44,40,55,49,6,49,51,43,40,56,50,43,51,52,50,32,51,53,34,55,75,74,40,55,62,43,86,75,60,50,75,94,44,46,73,58,50,50,53,48,48,54,59,55,63,74,48,54,74,73,48,42,75,75,34,70,62,50,66,53,44,50,53,41,47,55,50,46,54,54,52,51,52,52,52,52,52,51,51,51,52,51,51,53,52,48,50,53,49,51,55,52,49,52,53,50,51,52,55,51,60,65,70,78,111

Foldseek 3Di:
DPCVVVVVVVPPDPDDDDDDDPDDPPPDDPQPQDQDWLVLLVLLLVLLLVLQCVVLVHPALLVSCVVVVNQLPPLSQLQLLLCLLLVHDHPLVVSLVVLLVVLVVLVVDPPNDQLLRNLSSLLSSCSSPVVCLVSSQCLQVDDCPVHFLLSLLSSLLSCVSSVHDSPVSLVVNLVQQDPQLAGDDPDGDLLSLLSNLLRHDAPDPSNVSSLVSNLVCLAPDPDAWLLSLLSNLNSCLSNVHQQSADPSQAYLLRRTSLSNNSSQQDPSSAGDRDRPDDHDSSSSSSSSNSSSSSLVQADDPDRDSPPDSDDDNNPDPDIRSQPAQHVSLLSVLVSCPDQALLCQVVLVSSLVSCVVHNDDPVSNVSSVVSNVRNVVNVVVLVVLQVVCVVPCPPVVPDALVCLVVLVVSLVVLVPGDPSNSVSHPCSVSSVVSSVVRVVVVVVVVVVVVVVVVVVVVVVVVVVVVVVVVVVVVD